Protein AF-A0A1R3KDZ4-F1 (afdb_monomer_lite)

Secondary structure (DSSP, 8-state):
-PPEEEE-SSSSHHHHHHHHHHTT--EEEE-SGGGGTT-SEEEE--S-HHHHHHHHHHTTHHHHHHHHHHTT--EEEETHHHHHHEEEEESPPTT-------EEEEEETTTT-SGGG-EEEEEEPPHHHHTT-S-SEEEEEESS--EEEEE-TTPEEEEEEEE-SS------S---------PPPEEEEEEEEETTEEEESS-GGGSS--HHHHHHHHHHHHHHHTTGGGS-------------------------------------------------------------TTSSSTTTT-EEEEEEETTEEEEEE-SSSTTTTPEEE--TTS--SS-S-TTTSPEEEEE-STT-EEEEE-SS--TTSTTEEETTTEEE-TTS-EEE--PPTT-EEEEEEETTEEEEEEEEEE--TT-SS-EEEEEEEEEEETTEEEEEEEPP-SS--TTS--EEEEETTEEE---SSTT-EEEEE-SS-EEEEEESSSSSEEEEEETTTEEEEEEEEPPPHHHHHHHT----TT----EEEEEEEESS--TT-BSTTGGGGSTT----S-TTSSS-B---HHHHEESSTT----TT----PPP-----

Structure (mmCIF, N/CA/C/O backbone):
data_AF-A0A1R3KDZ4-F1
#
_entry.id   AF-A0A1R3KDZ4-F1
#
loop_
_atom_site.group_PDB
_atom_site.id
_atom_site.type_symbol
_atom_site.label_atom_id
_atom_site.label_alt_id
_atom_site.label_comp_id
_atom_site.label_asym_id
_atom_site.label_entity_id
_atom_site.label_seq_id
_atom_site.pdbx_PDB_ins_code
_atom_site.Cartn_x
_atom_site.Cartn_y
_atom_site.Cartn_z
_atom_site.occupancy
_atom_site.B_iso_or_equiv
_atom_site.auth_seq_id
_atom_site.auth_comp_id
_atom_site.auth_asym_id
_atom_site.auth_atom_id
_atom_site.pdbx_PDB_model_num
ATOM 1 N N . MET A 1 1 ? -31.840 18.301 17.778 1.00 49.97 1 MET A N 1
ATOM 2 C CA . MET A 1 1 ? -30.885 17.214 18.087 1.00 49.97 1 MET A CA 1
ATOM 3 C C . MET A 1 1 ? -29.487 17.794 18.051 1.00 49.97 1 MET A C 1
ATOM 5 O O . MET A 1 1 ? -29.179 18.479 17.082 1.00 49.97 1 MET A O 1
ATOM 9 N N . ALA A 1 2 ? -28.689 17.568 19.094 1.00 65.88 2 ALA A N 1
ATOM 10 C CA . ALA A 1 2 ? -27.307 18.034 19.153 1.00 65.88 2 ALA A CA 1
ATOM 11 C C . ALA A 1 2 ? -26.495 17.446 17.987 1.00 65.88 2 ALA A C 1
ATOM 13 O O . ALA A 1 2 ? -26.528 16.237 17.750 1.00 65.88 2 ALA A O 1
ATOM 14 N N . VAL A 1 3 ? -25.806 18.305 17.236 1.00 89.06 3 VAL A N 1
ATOM 15 C CA . VAL A 1 3 ? -24.915 17.888 16.150 1.00 89.06 3 VAL A CA 1
ATOM 16 C C . VAL A 1 3 ? -23.526 17.680 16.742 1.00 89.06 3 VAL A C 1
ATOM 18 O O . VAL A 1 3 ? -22.943 18.608 17.307 1.00 89.06 3 VAL A O 1
ATOM 21 N N . VAL A 1 4 ? -23.004 16.460 16.613 1.00 96.69 4 VAL A N 1
ATOM 22 C CA . VAL A 1 4 ? -21.667 16.105 17.101 1.00 96.69 4 VAL A CA 1
ATOM 23 C C . VAL A 1 4 ? -20.693 16.171 15.936 1.00 96.69 4 VAL A C 1
ATOM 25 O O . VAL A 1 4 ? -20.835 15.440 14.954 1.00 96.69 4 VAL A O 1
ATOM 28 N N . GLY A 1 5 ? -19.694 17.040 16.029 1.00 97.75 5 GLY A N 1
ATOM 29 C CA . GLY A 1 5 ? -18.607 17.058 15.060 1.00 97.75 5 GLY A CA 1
ATOM 30 C C . GLY A 1 5 ? -17.625 15.922 15.308 1.00 97.75 5 GLY A C 1
ATOM 31 O O . GLY A 1 5 ? -17.334 15.579 16.452 1.00 97.75 5 GLY A O 1
ATOM 32 N N . VAL A 1 6 ? -17.069 15.365 14.240 1.00 98.25 6 VAL A N 1
ATOM 33 C CA . VAL A 1 6 ? -15.950 14.422 14.289 1.00 98.25 6 VAL A CA 1
ATOM 34 C C . VAL A 1 6 ? -14.848 14.949 13.380 1.00 98.25 6 VAL A C 1
ATOM 36 O O . VAL A 1 6 ? -15.073 15.152 12.185 1.00 98.25 6 VAL A O 1
ATOM 39 N N . LEU A 1 7 ? -13.659 15.199 13.931 1.00 97.69 7 LEU A N 1
ATOM 40 C CA . LEU A 1 7 ? -12.527 15.710 13.157 1.00 97.69 7 LEU A CA 1
ATOM 41 C C . LEU A 1 7 ? -12.114 14.689 12.082 1.00 97.69 7 LEU A C 1
ATOM 43 O O . LEU A 1 7 ? -11.671 13.592 12.399 1.00 97.69 7 LEU A O 1
ATOM 47 N N . ALA A 1 8 ? -12.234 15.060 10.808 1.00 95.31 8 ALA A N 1
ATOM 48 C CA . ALA A 1 8 ? -12.119 14.171 9.650 1.00 95.31 8 ALA A CA 1
ATOM 49 C C . ALA A 1 8 ? -10.902 14.503 8.765 1.00 95.31 8 ALA A C 1
ATOM 51 O O . ALA A 1 8 ? -10.977 14.502 7.535 1.00 95.31 8 ALA A O 1
ATOM 52 N N . LEU A 1 9 ? -9.766 14.817 9.396 1.00 87.75 9 LEU A N 1
ATOM 53 C CA . LEU A 1 9 ? -8.496 15.049 8.694 1.00 87.75 9 LEU A CA 1
ATOM 54 C C . LEU A 1 9 ? -7.836 13.733 8.268 1.00 87.75 9 LEU A C 1
ATOM 56 O O . LEU A 1 9 ? -7.371 13.592 7.141 1.00 87.75 9 LEU A O 1
ATOM 60 N N . GLN A 1 10 ? -7.790 12.778 9.193 1.00 87.06 10 GLN A N 1
ATOM 61 C CA . GLN A 1 10 ? -7.252 11.427 9.054 1.00 87.06 10 GLN A CA 1
ATOM 62 C C . GLN A 1 10 ? -7.755 10.618 10.266 1.00 87.06 10 GLN A C 1
ATOM 64 O O . GLN A 1 10 ? -8.084 11.211 11.291 1.00 87.06 10 GLN A O 1
ATOM 69 N N . GLY A 1 11 ? -7.815 9.289 10.166 1.00 86.88 11 GLY A N 1
ATOM 70 C CA . GLY A 1 11 ? -8.164 8.418 11.295 1.00 86.88 11 GLY A CA 1
ATOM 71 C C . GLY A 1 11 ? -9.585 7.853 11.239 1.00 86.88 11 GLY A C 1
ATOM 72 O O . GLY A 1 11 ? -10.246 7.940 10.205 1.00 86.88 11 GLY A O 1
ATOM 73 N N . SER A 1 12 ? -10.039 7.268 12.348 1.00 88.31 12 SER A N 1
ATOM 74 C CA . SER A 1 12 ? -11.280 6.477 12.459 1.00 88.31 12 SER A CA 1
ATOM 75 C C . SER A 1 12 ? -12.554 7.328 12.620 1.00 88.31 12 SER A C 1
ATOM 77 O O . SER A 1 12 ? -13.427 7.041 13.442 1.00 88.31 12 SER A O 1
ATOM 79 N N . PHE A 1 13 ? -12.668 8.447 11.894 1.00 94.00 13 PHE A N 1
ATOM 80 C CA . PHE A 1 13 ? -13.821 9.351 12.030 1.00 94.00 13 PHE A CA 1
ATOM 81 C C . PHE A 1 13 ? -15.135 8.702 11.566 1.00 94.00 13 PHE A C 1
ATOM 83 O O . PHE A 1 13 ? -16.189 8.955 12.151 1.00 94.00 13 PHE A O 1
ATOM 90 N N . ASN A 1 14 ? -15.079 7.836 10.548 1.00 91.81 14 ASN A N 1
ATOM 91 C CA . ASN A 1 14 ? -16.249 7.130 10.022 1.00 91.81 14 ASN A CA 1
ATOM 92 C C . ASN A 1 14 ? -16.853 6.181 11.058 1.00 91.81 14 ASN A C 1
ATOM 94 O O . ASN A 1 14 ? -18.073 6.101 11.187 1.00 91.81 14 ASN A O 1
ATOM 98 N N . GLU A 1 15 ? -16.010 5.489 11.817 1.00 93.12 15 GLU A N 1
ATOM 99 C CA . GLU A 1 15 ? -16.405 4.572 12.879 1.00 93.12 15 GLU A CA 1
ATOM 100 C C . GLU A 1 15 ? -17.078 5.327 14.031 1.00 93.12 15 GLU A C 1
ATOM 102 O O . GLU A 1 15 ? -18.129 4.907 14.515 1.00 93.12 15 GLU A O 1
ATOM 107 N N . HIS A 1 16 ? -16.562 6.503 14.403 1.00 97.31 16 HIS A N 1
ATOM 108 C CA . HIS A 1 16 ? -17.243 7.379 15.360 1.00 97.31 16 HIS A CA 1
ATOM 109 C C . HIS A 1 16 ? -18.606 7.860 14.851 1.00 97.31 16 HIS A C 1
ATOM 111 O O . HIS A 1 16 ? -19.579 7.827 15.605 1.00 97.31 16 HIS A O 1
ATOM 117 N N . ILE A 1 17 ? -18.714 8.265 13.581 1.00 95.00 17 ILE A N 1
ATOM 118 C CA . ILE A 1 17 ? -19.996 8.664 12.977 1.00 95.00 17 ILE A CA 1
ATOM 119 C C . ILE A 1 17 ? -20.978 7.482 12.950 1.00 95.00 17 ILE A C 1
ATOM 121 O O . ILE A 1 17 ? -22.167 7.664 13.219 1.00 95.00 17 ILE A O 1
ATOM 125 N N . ALA A 1 18 ? -20.504 6.269 12.662 1.00 90.69 18 ALA A N 1
ATOM 126 C CA . ALA A 1 18 ? -21.323 5.061 12.699 1.00 90.69 18 ALA A CA 1
ATOM 127 C C . ALA A 1 18 ? -21.814 4.749 14.123 1.00 90.69 18 ALA A C 1
ATOM 129 O O . ALA A 1 18 ? -22.997 4.467 14.309 1.00 90.69 18 ALA A O 1
ATOM 130 N N . ALA A 1 19 ? -20.948 4.869 15.131 1.00 93.50 19 ALA A N 1
ATOM 131 C CA . ALA A 1 19 ? -21.321 4.684 16.530 1.00 93.50 19 ALA A CA 1
ATOM 132 C C . ALA A 1 19 ? -22.355 5.724 17.001 1.00 93.50 19 ALA A C 1
ATOM 134 O O . ALA A 1 19 ? -23.344 5.353 17.630 1.00 93.50 19 ALA A O 1
ATOM 135 N N . LEU A 1 20 ? -22.193 6.997 16.624 1.00 95.12 20 LEU A N 1
ATOM 136 C CA . LEU A 1 20 ? -23.187 8.049 16.883 1.00 95.12 20 LEU A CA 1
ATOM 137 C C . LEU A 1 20 ? -24.531 7.743 16.207 1.00 95.12 20 LEU A C 1
ATOM 139 O O . LEU A 1 20 ? -25.583 7.901 16.824 1.00 95.12 20 LEU A O 1
ATOM 143 N N . ARG A 1 21 ? -24.504 7.234 14.969 1.00 92.75 21 ARG A N 1
ATOM 144 C CA . ARG A 1 21 ? -25.713 6.832 14.238 1.00 92.75 21 ARG A CA 1
ATOM 145 C C . ARG A 1 21 ? -26.467 5.703 14.940 1.00 92.75 21 ARG A C 1
ATOM 147 O O . ARG A 1 21 ? -27.693 5.746 14.959 1.00 92.75 21 ARG A O 1
ATOM 154 N N . ARG A 1 22 ? -25.768 4.726 15.536 1.00 90.38 22 ARG A N 1
ATOM 155 C CA . ARG A 1 22 ? -26.396 3.656 16.342 1.00 90.38 22 ARG A CA 1
ATOM 156 C C . ARG A 1 22 ? -27.148 4.208 17.558 1.00 90.38 22 ARG A C 1
ATOM 158 O O . ARG A 1 22 ? -28.151 3.631 17.953 1.00 90.38 22 ARG A O 1
ATOM 165 N N . LEU A 1 23 ? -26.704 5.345 18.092 1.00 91.62 23 LEU A N 1
ATOM 166 C CA . LEU A 1 23 ? -27.360 6.076 19.182 1.00 91.62 23 LEU A CA 1
ATOM 167 C C . LEU A 1 23 ? -28.410 7.092 18.694 1.00 91.62 23 LEU A C 1
ATOM 169 O O . LEU A 1 23 ? -28.923 7.876 19.486 1.00 91.62 23 LEU A O 1
ATOM 173 N N . GLY A 1 24 ? -28.720 7.123 17.393 1.00 92.44 24 GLY A N 1
ATOM 174 C CA . GLY A 1 24 ? -29.683 8.066 16.816 1.00 92.44 24 GLY A CA 1
ATOM 175 C C . GLY A 1 24 ? -29.179 9.511 16.716 1.00 92.44 24 GLY A C 1
ATOM 176 O O . GLY A 1 24 ? -29.966 10.412 16.430 1.00 92.44 24 GLY A O 1
ATOM 177 N N . VAL A 1 25 ? -27.879 9.755 16.914 1.00 93.31 25 VAL A N 1
ATOM 178 C CA . VAL A 1 25 ? -27.277 11.095 16.876 1.00 93.31 25 VAL A CA 1
ATOM 179 C C . VAL A 1 25 ? -26.610 11.363 15.529 1.00 93.31 25 VAL A C 1
ATOM 181 O O . VAL A 1 25 ? -25.906 10.523 14.965 1.00 93.31 25 VAL A O 1
ATOM 184 N N . LYS A 1 26 ? -26.803 12.577 15.001 1.00 92.25 26 LYS A N 1
ATOM 185 C CA . LYS A 1 26 ? -26.172 13.018 13.753 1.00 92.25 26 LYS A CA 1
ATOM 186 C C . LYS A 1 26 ? -24.721 13.444 14.007 1.00 92.25 26 LYS A C 1
ATOM 188 O O . LYS A 1 26 ? -24.472 14.524 14.540 1.00 92.25 26 LYS A O 1
ATOM 193 N N . GLY A 1 27 ? -23.782 12.609 13.566 1.00 95.50 27 GLY A N 1
ATOM 194 C CA . GLY A 1 27 ? -22.368 12.967 13.435 1.00 95.50 27 GLY A CA 1
ATOM 195 C C . GLY A 1 27 ? -22.087 13.721 12.130 1.00 95.50 27 GLY A C 1
ATOM 196 O O . GLY A 1 27 ? -22.621 13.344 11.084 1.00 95.50 27 GLY A O 1
ATOM 197 N N . VAL A 1 28 ? -21.255 14.765 12.172 1.00 96.31 28 VAL A N 1
ATOM 198 C CA . VAL A 1 28 ? -20.809 15.522 10.985 1.00 96.31 28 VAL A CA 1
ATOM 199 C C . VAL A 1 28 ? -19.288 15.594 10.909 1.00 96.31 28 VAL A C 1
ATOM 201 O O . VAL A 1 28 ? -18.606 15.712 11.923 1.00 96.31 28 VAL A O 1
ATOM 204 N N . GLU A 1 29 ? -18.745 15.527 9.698 1.00 97.56 29 GLU A N 1
ATOM 205 C CA . GLU A 1 29 ? -17.304 15.629 9.472 1.00 97.56 29 GLU A CA 1
ATOM 206 C C . GLU A 1 29 ? -16.811 17.074 9.597 1.00 97.56 29 GLU A C 1
ATOM 208 O O . GLU A 1 29 ? -17.314 17.976 8.922 1.00 97.56 29 GLU A O 1
ATOM 213 N N . ILE A 1 30 ? -15.760 17.269 10.390 1.00 96.94 30 ILE A N 1
ATOM 214 C CA . ILE A 1 30 ? -15.077 18.552 10.556 1.00 96.94 30 ILE A CA 1
ATOM 215 C C . ILE A 1 30 ? -13.714 18.481 9.875 1.00 96.94 30 ILE A C 1
ATOM 217 O O . ILE A 1 30 ? -12.828 17.740 10.297 1.00 96.94 30 ILE A O 1
ATOM 221 N N . ARG A 1 31 ? -13.537 19.253 8.808 1.00 93.12 31 ARG A N 1
ATOM 222 C CA . ARG A 1 31 ? -12.298 19.345 8.018 1.00 93.12 31 ARG A CA 1
ATOM 223 C C . ARG A 1 31 ? -11.745 20.765 7.954 1.00 93.12 31 ARG A C 1
ATOM 225 O O . ARG A 1 31 ? -10.589 20.937 7.579 1.00 93.12 31 ARG A O 1
ATOM 232 N N . LYS A 1 32 ? -12.561 21.766 8.287 1.00 91.75 32 LYS A N 1
ATOM 233 C CA . LYS A 1 32 ? -12.222 23.188 8.226 1.00 91.75 32 LYS A CA 1
ATOM 234 C C . LYS A 1 32 ? -12.649 23.924 9.501 1.00 91.75 32 LYS A C 1
ATOM 236 O O . LYS A 1 32 ? -13.611 23.484 10.136 1.00 91.75 32 LYS A O 1
ATOM 241 N N . PRO A 1 33 ? -11.970 25.028 9.863 1.00 93.31 33 PRO A N 1
ATOM 242 C CA . PRO A 1 33 ? -12.276 25.803 11.066 1.00 93.31 33 PRO A CA 1
ATOM 243 C C . PRO A 1 33 ? -13.732 26.262 11.158 1.00 93.31 33 PRO A C 1
ATOM 245 O O . PRO A 1 33 ? -14.334 26.170 12.223 1.00 93.31 33 PRO A O 1
ATOM 248 N N . GLU A 1 34 ? -14.324 26.698 10.047 1.00 92.88 34 GLU A N 1
ATOM 249 C CA . GLU A 1 34 ? -15.661 27.307 10.041 1.00 92.88 34 GLU A CA 1
ATOM 250 C C . GLU A 1 34 ? -16.746 26.300 10.452 1.00 92.88 34 GLU A C 1
ATOM 252 O O . GLU A 1 34 ? -17.730 26.660 11.086 1.00 92.88 34 GLU A O 1
ATOM 257 N N . GLN A 1 35 ? -16.525 25.010 10.184 1.00 94.50 35 GLN A N 1
ATOM 258 C CA . GLN A 1 35 ? -17.469 23.938 10.515 1.00 94.50 35 GLN A CA 1
ATOM 259 C C . GLN A 1 35 ? -17.590 23.688 12.028 1.00 94.50 35 GLN A C 1
ATOM 261 O O . GLN A 1 35 ? -18.543 23.048 12.470 1.00 94.50 35 GLN A O 1
ATOM 266 N N . LEU A 1 36 ? -16.642 24.178 12.837 1.00 93.81 36 LEU A N 1
ATOM 267 C CA . LEU A 1 36 ? -16.712 24.090 14.300 1.00 93.81 36 LEU A CA 1
ATOM 268 C C . LEU A 1 36 ? -17.807 24.996 14.892 1.00 93.81 36 LEU A C 1
ATOM 270 O O . LEU A 1 36 ? -18.213 24.801 16.040 1.00 93.81 36 LEU A O 1
ATOM 274 N N . GLN A 1 37 ? -18.296 25.975 14.127 1.00 89.81 37 GLN A N 1
ATOM 275 C CA . GLN A 1 37 ? -19.361 26.882 14.561 1.00 89.81 37 GLN A CA 1
ATOM 276 C C . GLN A 1 37 ? -20.726 26.180 14.597 1.00 89.81 37 GLN A C 1
ATOM 278 O O . GLN A 1 37 ? -21.538 26.467 15.474 1.00 89.81 37 GLN A O 1
ATOM 283 N N . ASP A 1 38 ? -20.928 25.190 13.724 1.00 89.56 38 ASP A N 1
ATOM 284 C CA . ASP A 1 38 ? -22.205 24.487 13.534 1.00 89.56 38 ASP A CA 1
ATOM 285 C C . ASP A 1 38 ? -22.410 23.295 14.484 1.00 89.56 38 ASP A C 1
ATOM 287 O O . ASP A 1 38 ? -23.403 22.568 14.387 1.00 89.56 38 ASP A O 1
ATOM 291 N N . ILE A 1 39 ? -21.458 23.055 15.390 1.00 94.19 39 ILE A N 1
ATOM 292 C CA . ILE A 1 39 ? -21.478 21.915 16.307 1.00 94.19 39 ILE A CA 1
ATOM 293 C C . ILE A 1 39 ? -21.415 22.356 17.766 1.00 94.19 39 ILE A C 1
ATOM 295 O O . ILE A 1 39 ? -20.817 23.372 18.146 1.00 94.19 39 ILE A O 1
ATOM 299 N N . SER A 1 40 ? -22.007 21.525 18.613 1.00 90.44 40 SER A N 1
ATOM 300 C CA . SER A 1 40 ? -22.040 21.740 20.055 1.00 90.44 40 SER A CA 1
ATOM 301 C C . SER A 1 40 ? -20.990 20.941 20.816 1.00 90.44 40 SER A C 1
ATOM 303 O O . SER A 1 40 ? -20.605 21.325 21.914 1.00 90.44 40 SER A O 1
ATOM 305 N N . SER A 1 41 ? -20.530 19.834 20.244 1.00 96.88 41 SER A N 1
ATOM 306 C CA . SER A 1 41 ? -19.520 18.962 20.834 1.00 96.88 41 SER A CA 1
ATOM 307 C C . SER A 1 41 ? -18.667 18.330 19.742 1.00 96.88 41 SER A C 1
ATOM 309 O O . SER A 1 41 ? -19.104 18.213 18.593 1.00 96.88 41 SER A O 1
ATOM 311 N N . LEU A 1 42 ? -17.439 17.954 20.091 1.00 98.25 42 LEU A N 1
ATOM 312 C CA . LEU A 1 42 ? -16.436 17.487 19.137 1.00 98.25 42 LEU A CA 1
ATOM 313 C C . LEU A 1 42 ? -15.796 16.173 19.591 1.00 98.25 42 LEU A C 1
ATOM 315 O O . LEU A 1 42 ? -15.376 16.035 20.736 1.00 98.25 42 LEU A O 1
ATOM 319 N N . ILE A 1 43 ? -15.643 15.235 18.664 1.00 98.62 43 ILE A N 1
ATOM 320 C CA . ILE A 1 43 ? -14.787 14.060 18.816 1.00 98.62 43 ILE A CA 1
ATOM 321 C C . ILE A 1 43 ? -13.531 14.257 17.963 1.00 98.62 43 ILE A C 1
ATOM 323 O O . ILE A 1 43 ? -13.614 14.522 16.761 1.00 98.62 43 ILE A O 1
ATOM 327 N N . ILE A 1 44 ? -12.362 14.093 18.576 1.00 98.31 44 ILE A N 1
ATOM 328 C CA . ILE A 1 44 ? -11.072 13.997 17.895 1.00 98.31 44 ILE A CA 1
ATOM 329 C C . ILE A 1 44 ? -10.704 12.505 17.857 1.00 98.31 44 ILE A C 1
ATOM 331 O O . ILE A 1 44 ? -10.381 11.935 18.905 1.00 98.31 44 ILE A O 1
ATOM 335 N N . PRO A 1 45 ? -10.790 11.850 16.685 1.00 97.56 45 PRO A N 1
ATOM 336 C CA . PRO A 1 45 ? -10.704 10.400 16.594 1.00 97.56 45 PRO A CA 1
ATOM 337 C C . PRO A 1 45 ? -9.267 9.893 16.762 1.00 97.56 45 PRO A C 1
ATOM 339 O O . PRO A 1 45 ? -8.291 10.651 16.758 1.00 97.56 45 PRO A O 1
ATOM 342 N N . GLY A 1 46 ? -9.137 8.573 16.871 1.00 91.44 46 GLY A N 1
ATOM 343 C CA . GLY A 1 46 ? -7.854 7.890 16.768 1.00 91.44 46 GLY A CA 1
ATOM 344 C C . GLY A 1 46 ? -7.299 7.913 15.340 1.00 91.44 46 GLY A C 1
ATOM 345 O O . GLY A 1 46 ? -8.047 8.024 14.372 1.00 91.44 46 GLY A O 1
ATOM 346 N N . GLY A 1 47 ? -5.978 7.796 15.194 1.00 88.50 47 GLY A N 1
ATOM 347 C CA . GLY A 1 47 ? -5.295 7.930 13.906 1.00 88.50 47 GLY A CA 1
ATOM 348 C C . GLY A 1 47 ? -3.776 8.004 14.052 1.00 88.50 47 GLY A C 1
ATOM 349 O O . GLY A 1 47 ? -3.206 7.560 15.048 1.00 88.50 47 GLY A O 1
ATOM 350 N N . GLU A 1 48 ? -3.101 8.566 13.055 1.00 88.56 48 GLU A N 1
ATOM 351 C CA . GLU A 1 48 ? -1.677 8.883 13.122 1.00 88.56 48 GLU A CA 1
ATOM 352 C C . GLU A 1 48 ? -1.515 10.352 13.538 1.00 88.56 48 GLU A C 1
ATOM 354 O O . GLU A 1 48 ? -1.715 11.274 12.744 1.00 88.56 48 GLU A O 1
ATOM 359 N N . SER A 1 49 ? -1.166 10.569 14.811 1.00 88.25 49 SER A N 1
ATOM 360 C CA . SER A 1 49 ? -1.200 11.899 15.427 1.00 88.25 49 SER A CA 1
ATOM 361 C C . SER A 1 49 ? -0.294 12.916 14.724 1.00 88.25 49 SER A C 1
ATOM 363 O O . SER A 1 49 ? -0.665 14.085 14.644 1.00 88.25 49 SER A O 1
ATOM 365 N N . THR A 1 50 ? 0.856 12.509 14.160 1.00 85.38 50 THR A N 1
ATOM 366 C CA . THR A 1 50 ? 1.738 13.472 13.469 1.00 85.38 50 THR A CA 1
ATOM 367 C C . THR A 1 50 ? 1.179 13.930 12.125 1.00 85.38 50 THR A C 1
ATOM 369 O O . THR A 1 50 ? 1.330 15.092 11.759 1.00 85.38 50 THR A O 1
ATOM 372 N N . THR A 1 51 ? 0.491 13.051 11.405 1.00 85.50 51 THR A N 1
ATOM 373 C CA . THR A 1 51 ? -0.186 13.330 10.137 1.00 85.50 51 THR A CA 1
ATOM 374 C C . THR A 1 51 ? -1.397 14.208 10.387 1.00 85.50 51 THR A C 1
ATOM 376 O O . THR A 1 51 ? -1.545 15.234 9.726 1.00 85.50 51 THR A O 1
ATOM 379 N N . MET A 1 52 ? -2.211 13.869 11.392 1.00 91.50 52 MET A N 1
ATOM 380 C CA . MET A 1 52 ? -3.323 14.716 11.826 1.00 91.50 52 MET A CA 1
ATOM 381 C C . MET A 1 52 ? -2.833 16.118 12.196 1.00 91.50 52 MET A C 1
ATOM 383 O O . MET A 1 52 ? -3.455 17.093 11.792 1.00 91.50 52 MET A O 1
ATOM 387 N N . ALA A 1 53 ? -1.705 16.237 12.908 1.00 89.94 53 ALA A N 1
ATOM 388 C CA . ALA A 1 53 ? -1.172 17.535 13.321 1.00 89.94 53 ALA A CA 1
ATOM 389 C C . ALA A 1 53 ? -0.682 18.351 12.119 1.00 89.94 53 ALA A C 1
ATOM 391 O O . ALA A 1 53 ? -1.031 19.520 11.991 1.00 89.94 53 ALA A O 1
ATOM 392 N N . LYS A 1 54 ? 0.041 17.727 11.180 1.00 88.06 54 LYS A N 1
ATOM 393 C CA . LYS A 1 54 ? 0.468 18.386 9.934 1.00 88.06 54 LYS A CA 1
ATOM 394 C C . LYS A 1 54 ? -0.716 18.867 9.097 1.00 88.06 54 LYS A C 1
ATOM 396 O O . LYS A 1 54 ? -0.681 19.981 8.586 1.00 88.06 54 LYS A O 1
ATOM 401 N N . LEU A 1 55 ? -1.766 18.054 8.972 1.00 87.88 55 LEU A N 1
ATOM 402 C CA . LEU A 1 55 ? -2.986 18.435 8.256 1.00 87.88 55 LEU A CA 1
ATOM 403 C C . LEU A 1 55 ? -3.742 19.551 8.986 1.00 87.88 55 LEU A C 1
ATOM 405 O O . LEU A 1 55 ? -4.194 20.498 8.348 1.00 87.88 55 LEU A O 1
ATOM 409 N N . ALA A 1 56 ? -3.838 19.481 10.315 1.00 90.62 56 ALA A N 1
ATOM 410 C CA . ALA A 1 56 ? -4.472 20.519 11.122 1.00 90.62 56 ALA A CA 1
ATOM 411 C C . ALA A 1 56 ? -3.724 21.852 10.999 1.00 90.62 56 ALA A C 1
ATOM 413 O O . ALA A 1 56 ? -4.352 22.897 10.863 1.00 90.62 56 ALA A O 1
ATOM 414 N N . GLN A 1 57 ? -2.392 21.819 10.979 1.00 89.19 57 GLN A N 1
ATOM 415 C CA . GLN A 1 57 ? -1.565 22.999 10.758 1.00 89.19 57 GLN A CA 1
ATOM 416 C C . GLN A 1 57 ? -1.737 23.549 9.337 1.00 89.19 57 GLN A C 1
ATOM 418 O O . GLN A 1 57 ? -1.959 24.745 9.171 1.00 89.19 57 GLN A O 1
ATOM 423 N N . PHE A 1 58 ? -1.715 22.679 8.322 1.00 84.12 58 PHE A N 1
ATOM 424 C CA . PHE A 1 58 ? -1.918 23.063 6.922 1.00 84.12 58 PHE A CA 1
ATOM 425 C C . PHE A 1 58 ? -3.274 23.749 6.686 1.00 84.12 58 PHE A C 1
ATOM 427 O O . PHE A 1 58 ? -3.362 24.691 5.904 1.00 84.12 58 PHE A O 1
ATOM 434 N N . HIS A 1 59 ? -4.319 23.313 7.392 1.00 84.31 59 HIS A N 1
ATOM 435 C CA . HIS A 1 59 ? -5.661 23.899 7.327 1.00 84.31 59 HIS A CA 1
ATOM 436 C C . HIS A 1 59 ? -5.934 24.973 8.393 1.00 84.31 59 HIS A C 1
ATOM 438 O O . HIS A 1 59 ? -7.079 25.393 8.539 1.00 84.31 59 HIS A O 1
ATOM 444 N N . ASN A 1 60 ? -4.914 25.414 9.140 1.00 88.88 60 ASN A N 1
ATOM 445 C CA . ASN A 1 60 ? -5.032 26.403 10.216 1.00 88.88 60 ASN A CA 1
ATOM 446 C C . ASN A 1 60 ? -6.132 26.079 11.257 1.00 88.88 60 ASN A C 1
ATOM 448 O O . ASN A 1 60 ? -6.851 26.952 11.735 1.00 88.88 60 ASN A O 1
ATOM 452 N N . LEU A 1 61 ? -6.277 24.801 11.610 1.00 93.38 61 LEU A N 1
ATOM 453 C CA . LEU A 1 61 ? -7.299 24.309 12.539 1.00 93.38 61 LEU A CA 1
ATOM 454 C C . LEU A 1 61 ? -6.916 24.457 14.012 1.00 93.38 61 LEU A C 1
ATOM 456 O O . LEU A 1 61 ? -7.804 24.534 14.854 1.00 93.38 61 LEU A O 1
ATOM 460 N N . PHE A 1 62 ? -5.623 24.495 14.351 1.00 96.50 62 PHE A N 1
ATOM 461 C CA . PHE A 1 62 ? -5.185 24.554 15.752 1.00 96.50 62 PHE A CA 1
ATOM 462 C C . PHE A 1 62 ? -5.750 25.747 16.537 1.00 96.50 62 PHE A C 1
ATOM 464 O O . PHE A 1 62 ? -6.229 25.513 17.647 1.00 96.50 62 PHE A O 1
ATOM 471 N N . PRO A 1 63 ? -5.747 26.990 16.012 1.00 95.75 63 PRO A N 1
ATOM 472 C CA . PRO A 1 63 ? -6.364 28.117 16.709 1.00 95.75 63 PRO A CA 1
ATOM 473 C C . PRO A 1 63 ? -7.849 27.878 17.009 1.00 95.75 63 PRO A C 1
ATOM 475 O O . PRO A 1 63 ? -8.264 28.016 18.154 1.00 95.75 63 PRO A O 1
ATOM 478 N N . ALA A 1 64 ? -8.616 27.416 16.018 1.00 96.25 64 ALA A N 1
ATOM 479 C CA . ALA A 1 64 ? -10.049 27.173 16.171 1.00 96.25 64 ALA A CA 1
ATOM 480 C C . ALA A 1 64 ? -10.359 26.002 17.121 1.00 96.25 64 ALA A C 1
ATOM 482 O O . ALA A 1 64 ? -11.311 26.061 17.892 1.00 96.25 64 ALA A O 1
ATOM 483 N N . LEU A 1 65 ? -9.539 24.945 17.120 1.00 97.38 65 LEU A N 1
ATOM 484 C CA . LEU A 1 65 ? -9.670 23.836 18.072 1.00 97.38 65 LEU A CA 1
ATOM 485 C C . LEU A 1 65 ? -9.374 24.281 19.511 1.00 97.38 65 LEU A C 1
ATOM 487 O O . LEU A 1 65 ? -10.081 23.878 20.433 1.00 97.38 65 LEU A O 1
ATOM 491 N N . ARG A 1 66 ? -8.348 25.119 19.706 1.00 97.50 66 ARG A N 1
ATOM 492 C CA . ARG A 1 66 ? -8.009 25.693 21.019 1.00 97.50 66 ARG A CA 1
ATOM 493 C C . ARG A 1 66 ? -9.126 26.589 21.531 1.00 97.50 66 ARG A C 1
ATOM 495 O O . ARG A 1 66 ? -9.523 26.448 22.681 1.00 97.50 66 ARG A O 1
ATOM 502 N N . GLU A 1 67 ? -9.662 27.449 20.672 1.00 95.12 67 GLU A N 1
ATOM 503 C CA . GLU A 1 67 ? -10.814 28.291 20.991 1.00 95.12 67 GLU A CA 1
ATOM 504 C C . GLU A 1 67 ? -12.033 27.440 21.370 1.00 95.12 67 GLU A C 1
ATOM 506 O O . GLU A 1 67 ? -12.627 27.654 22.422 1.00 95.12 67 GLU A O 1
ATOM 511 N N . PHE A 1 68 ? -12.347 26.399 20.592 1.00 95.75 68 PHE A N 1
ATOM 512 C CA . PHE A 1 68 ? -13.461 25.491 20.881 1.00 95.75 68 PHE A CA 1
ATOM 513 C C . PHE A 1 68 ? -13.339 24.834 22.266 1.00 95.75 68 PHE A C 1
ATOM 515 O O . PHE A 1 68 ? -14.322 24.757 23.005 1.00 95.75 68 PHE A O 1
ATOM 522 N N . VAL A 1 69 ? -12.133 24.393 22.640 1.00 96.31 69 VAL A N 1
ATOM 523 C CA . VAL A 1 69 ? -11.846 23.846 23.976 1.00 96.31 69 VAL A CA 1
ATOM 524 C C . VAL A 1 69 ? -11.970 24.925 25.060 1.00 96.31 69 VAL A C 1
ATOM 526 O O . VAL A 1 69 ? -12.594 24.681 26.092 1.00 96.31 69 VAL A O 1
ATOM 529 N N . GLN A 1 70 ? -11.431 26.126 24.826 1.00 94.00 70 GLN A N 1
ATOM 530 C CA . GLN A 1 70 ? -11.483 27.257 25.764 1.00 94.00 70 GLN A CA 1
ATOM 531 C C . GLN A 1 70 ? -12.906 27.768 26.015 1.00 94.00 70 GLN A C 1
ATOM 533 O O . GLN A 1 70 ? -13.209 28.198 27.126 1.00 94.00 70 GLN A O 1
ATOM 538 N N . MET A 1 71 ? -13.799 27.665 25.028 1.00 92.06 71 MET A N 1
ATOM 539 C CA . MET A 1 71 ? -15.226 27.971 25.180 1.00 92.06 71 MET A CA 1
ATOM 540 C C . MET A 1 71 ? -15.952 27.016 26.144 1.00 92.06 71 MET A C 1
ATOM 542 O O . MET A 1 71 ? -17.135 27.210 26.415 1.00 92.06 71 MET A O 1
ATOM 546 N N . GLY A 1 72 ? -15.292 25.965 26.642 1.00 92.62 72 GLY A N 1
ATOM 547 C CA . GLY A 1 72 ? -15.909 24.978 27.526 1.00 92.62 72 GLY A CA 1
ATOM 548 C C . GLY A 1 72 ? -16.862 24.028 26.798 1.00 92.62 72 GLY A C 1
ATOM 549 O O . GLY A 1 72 ? -17.651 23.335 27.444 1.00 92.62 72 GLY A O 1
ATOM 550 N N . LYS A 1 73 ? -16.801 23.965 25.459 1.00 94.00 73 LYS A N 1
ATOM 551 C CA . LYS A 1 73 ? -17.601 23.010 24.686 1.00 94.00 73 LYS A CA 1
ATOM 552 C C . LYS A 1 73 ? -17.091 21.580 24.912 1.00 94.00 73 LYS A C 1
ATOM 554 O O . LYS A 1 73 ? -15.881 21.373 25.008 1.00 94.00 73 LYS A O 1
ATOM 559 N N . PRO A 1 74 ? -17.969 20.569 24.998 1.00 97.69 74 PRO A N 1
ATOM 560 C CA . PRO A 1 74 ? -17.553 19.185 25.206 1.00 97.69 74 PRO A CA 1
ATOM 561 C C . PRO A 1 74 ? -16.637 18.656 24.099 1.00 97.69 74 PRO A C 1
ATOM 563 O O . PRO A 1 74 ? -17.004 18.702 22.920 1.00 97.69 74 PRO A O 1
ATOM 566 N N . VAL A 1 75 ? -15.477 18.106 24.474 1.00 98.44 75 VAL A N 1
ATOM 567 C CA . VAL A 1 75 ? -14.537 17.483 23.526 1.00 98.44 75 VAL A CA 1
ATOM 568 C C . VAL A 1 75 ? -14.082 16.117 24.019 1.00 98.44 75 VAL A C 1
ATOM 570 O O . VAL A 1 75 ? -13.706 15.960 25.179 1.00 98.44 75 VAL A O 1
ATOM 573 N N . TRP A 1 76 ? -14.083 15.132 23.126 1.00 98.50 76 TRP A N 1
ATOM 574 C CA . TRP A 1 76 ? -13.568 13.795 23.398 1.00 98.50 76 TRP A CA 1
ATOM 575 C C . TRP A 1 76 ? -12.417 13.433 22.471 1.00 98.50 76 TRP A C 1
ATOM 577 O O . TRP A 1 76 ? -12.584 13.365 21.257 1.00 98.50 76 TRP A O 1
ATOM 587 N N . GLY A 1 77 ? -11.246 13.177 23.049 1.00 98.25 77 GLY A N 1
ATOM 588 C CA . GLY A 1 77 ? -10.082 12.665 22.339 1.00 98.25 77 GLY A CA 1
ATOM 589 C C . GLY A 1 77 ? -9.897 11.163 22.540 1.00 98.25 77 GLY A C 1
ATOM 590 O O . GLY A 1 77 ? -9.653 10.717 23.662 1.00 98.25 77 GLY A O 1
ATOM 591 N N . THR A 1 78 ? -9.927 10.386 21.458 1.00 97.62 78 THR A N 1
ATOM 592 C CA . THR A 1 78 ? -9.608 8.946 21.477 1.00 97.62 78 THR A CA 1
ATOM 593 C C . THR A 1 78 ? -8.236 8.686 20.862 1.00 97.62 78 THR A C 1
ATOM 595 O O . THR A 1 78 ? -7.967 9.161 19.759 1.00 97.62 78 THR A O 1
ATOM 598 N N . CYS A 1 79 ? -7.372 7.913 21.517 1.00 95.25 79 CYS A N 1
ATOM 599 C CA . CYS A 1 79 ? -6.033 7.544 21.044 1.00 95.25 79 CYS A CA 1
ATOM 600 C C . CYS A 1 79 ? -5.212 8.767 20.567 1.00 95.25 79 CYS A C 1
ATOM 602 O O . CYS A 1 79 ? -4.708 9.531 21.390 1.00 95.25 79 CYS A O 1
ATOM 604 N N . ALA A 1 80 ? -5.103 9.017 19.257 1.00 94.50 80 ALA A N 1
ATOM 605 C CA . ALA A 1 80 ? -4.460 10.222 18.725 1.00 94.50 80 ALA A CA 1
ATOM 606 C C . ALA A 1 80 ? -5.118 11.521 19.222 1.00 94.50 80 ALA A C 1
ATOM 608 O O . ALA A 1 80 ? -4.413 12.484 19.524 1.00 94.50 80 ALA A O 1
ATOM 609 N N . GLY A 1 81 ? -6.443 11.537 19.376 1.00 97.12 81 GLY A N 1
ATOM 610 C CA . GLY A 1 81 ? -7.169 12.666 19.946 1.00 97.12 81 GLY A CA 1
ATOM 611 C C . GLY A 1 81 ? -6.851 12.926 21.417 1.00 97.12 81 GLY A C 1
ATOM 612 O O . GLY A 1 81 ? -6.789 14.083 21.823 1.00 97.12 81 GLY A O 1
ATOM 613 N N . LEU A 1 82 ? -6.573 11.881 22.209 1.00 97.69 82 LEU A N 1
ATOM 614 C CA . LEU A 1 82 ? -6.090 12.047 23.586 1.00 97.69 82 LEU A CA 1
ATOM 615 C C . LEU A 1 82 ? -4.735 12.769 23.596 1.00 97.69 82 LEU A C 1
ATOM 617 O O . LEU A 1 82 ? -4.527 13.672 24.399 1.00 97.69 82 LEU A O 1
ATOM 621 N N . ILE A 1 83 ? -3.835 12.422 22.666 1.00 96.00 83 ILE A N 1
ATOM 622 C CA . ILE A 1 83 ? -2.553 13.127 22.513 1.00 96.00 83 ILE A CA 1
ATOM 623 C C . ILE A 1 83 ? -2.800 14.604 22.180 1.00 96.00 83 ILE A C 1
ATOM 625 O O . ILE A 1 83 ? -2.153 15.458 22.768 1.00 96.00 83 ILE A O 1
ATOM 629 N N . PHE A 1 84 ? -3.736 14.914 21.275 1.00 96.69 84 PHE A N 1
ATOM 630 C CA . PHE A 1 84 ? -4.071 16.297 20.908 1.00 96.69 84 PHE A CA 1
ATOM 631 C C . PHE A 1 84 ? -4.555 17.129 22.101 1.00 96.69 84 PHE A C 1
ATOM 633 O O . PHE A 1 84 ? -4.163 18.288 22.211 1.00 96.69 84 PHE A O 1
ATOM 640 N N . LEU A 1 85 ? -5.401 16.570 22.969 1.00 97.69 85 LEU A N 1
ATOM 641 C CA . LEU A 1 85 ? -5.979 17.300 24.104 1.00 97.69 85 LEU A CA 1
ATOM 642 C C . LEU A 1 85 ? -5.025 17.460 25.293 1.00 97.69 85 LEU A C 1
ATOM 644 O O . LEU A 1 85 ? -5.259 18.327 26.132 1.00 97.69 85 LEU A O 1
ATOM 648 N N . ALA A 1 86 ? -3.970 16.651 25.383 1.00 97.25 86 ALA A N 1
ATOM 649 C CA . ALA A 1 86 ? -3.025 16.708 26.491 1.00 97.25 86 ALA A CA 1
ATOM 650 C C . ALA A 1 86 ? -2.252 18.035 26.533 1.00 97.25 86 ALA A C 1
ATOM 652 O O . ALA A 1 86 ? -1.825 18.553 25.500 1.00 97.25 86 ALA A O 1
ATOM 653 N N . ASN A 1 87 ? -2.000 18.551 27.738 1.00 95.69 87 ASN A N 1
ATOM 654 C CA . ASN A 1 87 ? -1.119 19.704 27.942 1.00 95.69 87 ASN A CA 1
ATOM 655 C C . ASN A 1 87 ? 0.348 19.377 27.624 1.00 95.69 87 ASN A C 1
ATOM 657 O O . ASN A 1 87 ? 1.103 20.257 27.207 1.00 95.69 87 ASN A O 1
ATOM 661 N N . LYS A 1 88 ? 0.769 18.121 27.827 1.00 94.00 88 LYS A N 1
ATOM 662 C CA . LYS A 1 88 ? 2.139 17.662 27.564 1.00 94.00 88 LYS A CA 1
ATOM 663 C C . LYS A 1 88 ? 2.139 16.293 26.893 1.00 94.00 88 LYS A C 1
ATOM 665 O O . LYS A 1 88 ? 1.375 15.406 27.268 1.00 94.00 88 LYS A O 1
ATOM 670 N N . ALA A 1 89 ? 3.050 16.095 25.941 1.00 91.25 89 ALA A N 1
ATOM 671 C CA . ALA A 1 89 ? 3.257 14.804 25.295 1.00 91.25 89 ALA A CA 1
ATOM 672 C C . ALA A 1 89 ? 4.746 14.434 25.233 1.00 91.25 89 ALA A C 1
ATOM 674 O O . ALA A 1 89 ? 5.573 15.236 24.806 1.00 91.25 89 ALA A O 1
ATOM 675 N N . VAL A 1 90 ? 5.078 13.200 25.614 1.00 88.00 90 VAL A N 1
ATOM 676 C CA . VAL A 1 90 ? 6.438 12.633 25.571 1.00 88.00 90 VAL A CA 1
ATOM 677 C C . VAL A 1 90 ? 6.517 11.470 24.571 1.00 88.00 90 VAL A C 1
ATOM 679 O O . VAL A 1 90 ? 5.493 10.939 24.133 1.00 88.00 90 VAL A O 1
ATOM 682 N N . GLY A 1 91 ? 7.728 11.092 24.146 1.00 79.88 91 GLY A N 1
ATOM 683 C CA . GLY A 1 91 ? 7.920 10.120 23.054 1.00 79.88 91 GLY A CA 1
ATOM 684 C C . GLY A 1 91 ? 7.641 10.709 21.660 1.00 79.88 91 GLY A C 1
ATOM 685 O O . GLY A 1 91 ? 7.177 10.022 20.745 1.00 79.88 91 GLY A O 1
ATOM 686 N N . GLN A 1 92 ? 7.853 12.017 21.496 1.00 73.44 92 GLN A N 1
ATOM 687 C CA . GLN A 1 92 ? 7.742 12.709 20.211 1.00 73.44 92 GLN A CA 1
ATOM 688 C C . GLN A 1 92 ? 9.009 12.506 19.360 1.00 73.44 92 GLN A C 1
ATOM 690 O O . GLN A 1 92 ? 10.081 12.215 19.883 1.00 73.44 92 GLN A O 1
ATOM 695 N N . LYS A 1 93 ? 8.877 12.639 18.032 1.00 64.62 93 LYS A N 1
ATOM 696 C CA . LYS A 1 93 ? 10.040 12.714 17.132 1.00 64.62 93 LYS A CA 1
ATOM 697 C C . LYS A 1 93 ? 10.706 14.089 17.273 1.00 64.62 93 LYS A C 1
ATOM 699 O O . LYS A 1 93 ? 10.077 15.031 17.753 1.00 64.62 93 LYS A O 1
ATOM 704 N N . GLU A 1 94 ? 11.955 14.196 16.831 1.00 52.00 94 GLU A N 1
ATOM 705 C CA . GLU A 1 94 ? 12.698 15.460 16.764 1.00 52.00 94 GLU A CA 1
ATOM 706 C C . GLU A 1 94 ? 11.866 16.530 16.022 1.00 52.00 94 GLU A C 1
ATOM 708 O O . GLU A 1 94 ? 11.352 16.267 14.932 1.00 52.00 94 GLU A O 1
ATOM 713 N N . GLY A 1 95 ? 11.653 17.692 16.654 1.00 59.47 95 GLY A N 1
ATOM 714 C CA . GLY A 1 95 ? 10.760 18.759 16.168 1.00 59.47 95 GLY A CA 1
ATOM 715 C C . GLY A 1 95 ? 9.389 18.862 16.857 1.00 59.47 95 GLY A C 1
ATOM 716 O O . GLY A 1 95 ? 8.687 19.845 16.638 1.00 59.47 95 GLY A O 1
ATOM 717 N N . GLY A 1 96 ? 9.017 17.906 17.719 1.00 73.75 96 GLY A N 1
ATOM 718 C CA . GLY A 1 96 ? 7.775 17.960 18.502 1.00 73.75 96 GLY A CA 1
ATOM 719 C C . GLY A 1 96 ? 6.491 17.785 17.673 1.00 73.75 96 GLY A C 1
ATOM 720 O O . GLY A 1 96 ? 6.521 17.509 16.474 1.00 73.75 96 GLY A O 1
ATOM 721 N N . GLN A 1 97 ? 5.334 17.887 18.329 1.00 81.38 97 GLN A N 1
ATOM 722 C CA . GLN A 1 97 ? 4.017 17.926 17.682 1.00 81.38 97 GLN A CA 1
ATOM 723 C C . GLN A 1 97 ? 3.173 19.007 18.357 1.00 81.38 97 GLN A C 1
ATOM 725 O O . GLN A 1 97 ? 3.092 19.021 19.586 1.00 81.38 97 GLN A O 1
ATOM 730 N N . ASP A 1 98 ? 2.507 19.848 17.564 1.00 88.00 98 ASP A N 1
ATOM 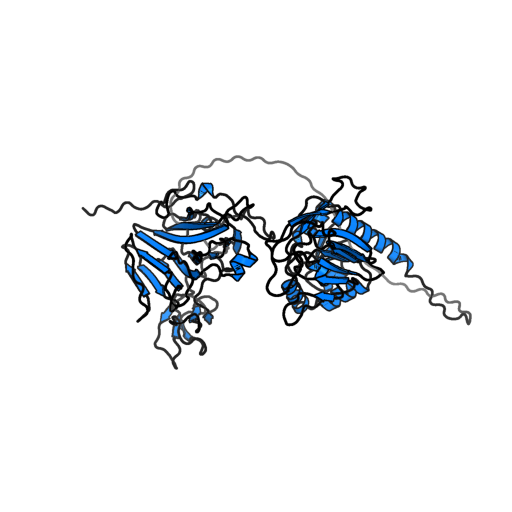731 C CA . ASP A 1 98 ? 1.512 20.783 18.084 1.00 88.00 98 ASP A CA 1
ATOM 732 C C . ASP A 1 98 ? 0.355 20.037 18.763 1.00 88.00 98 ASP A C 1
ATOM 734 O O . ASP A 1 98 ? -0.158 19.027 18.261 1.00 88.00 98 ASP A O 1
ATOM 738 N N . LEU A 1 99 ? -0.046 20.563 19.920 1.00 94.00 99 LEU A N 1
ATOM 739 C CA . LEU A 1 99 ? -1.153 20.073 20.735 1.00 94.00 99 LEU A CA 1
ATOM 740 C C . LEU A 1 99 ? -2.267 21.126 20.771 1.00 94.00 99 LEU A C 1
ATOM 742 O O . LEU A 1 99 ? -2.021 22.333 20.644 1.00 94.00 99 LEU A O 1
ATOM 746 N N . VAL A 1 100 ? -3.502 20.666 20.947 1.00 96.38 100 VAL A N 1
ATOM 747 C CA . VAL A 1 100 ? -4.643 21.530 21.271 1.00 96.38 100 VAL A CA 1
ATOM 748 C C . VAL A 1 100 ? -4.562 21.927 22.744 1.00 96.38 100 VAL A C 1
ATOM 750 O O . VAL A 1 100 ? -4.665 23.110 23.050 1.00 96.38 100 VAL A O 1
ATOM 753 N N . GLY A 1 101 ? -4.281 20.969 23.630 1.00 94.31 101 GLY A N 1
ATOM 754 C CA . GLY A 1 101 ? -4.258 21.201 25.074 1.00 94.31 101 GLY A CA 1
ATOM 755 C C . GLY A 1 101 ? -5.656 21.370 25.676 1.00 94.31 101 GLY A C 1
ATOM 756 O O . GLY A 1 101 ? -6.670 21.285 24.980 1.00 94.31 101 GLY A O 1
ATOM 757 N N . GLY A 1 102 ? -5.698 21.597 26.989 1.00 95.00 102 GLY A N 1
ATOM 758 C CA . GLY A 1 102 ? -6.924 21.760 27.779 1.00 95.00 102 GLY A CA 1
ATOM 759 C C . GLY A 1 102 ? -7.153 20.631 28.783 1.00 95.00 102 GLY A C 1
ATOM 760 O O . GLY A 1 102 ? -7.758 20.866 29.827 1.00 95.00 102 GLY A O 1
ATOM 761 N N . LEU A 1 103 ? -6.623 19.435 28.516 1.00 96.62 103 LEU A N 1
ATOM 762 C CA . LEU A 1 103 ? -6.643 18.309 29.447 1.00 96.62 103 LEU A CA 1
ATOM 763 C C . LEU A 1 103 ? -5.324 18.270 30.228 1.00 96.62 103 LEU A C 1
ATOM 765 O O . LEU A 1 103 ? -4.258 18.065 29.634 1.00 96.62 103 LEU A O 1
ATOM 769 N N . ASP A 1 104 ? -5.387 18.463 31.548 1.00 97.69 104 ASP A N 1
ATOM 770 C CA . ASP A 1 104 ? -4.210 18.594 32.411 1.00 97.69 104 ASP A CA 1
ATOM 771 C C . ASP A 1 104 ? -3.538 17.249 32.682 1.00 97.69 104 ASP A C 1
ATOM 773 O O . ASP A 1 104 ? -3.666 16.639 33.740 1.00 97.69 104 ASP A O 1
ATOM 777 N N . CYS A 1 105 ? -2.856 16.737 31.664 1.00 97.06 105 CYS A N 1
ATOM 778 C CA . CYS A 1 105 ? -2.179 15.457 31.718 1.00 97.06 105 CYS A CA 1
ATOM 779 C C . CYS A 1 105 ? -0.904 15.435 30.870 1.00 97.06 105 CYS A C 1
ATOM 781 O O . CYS A 1 105 ? -0.753 16.181 29.892 1.00 97.06 105 CYS A O 1
ATOM 783 N N . THR A 1 106 ? -0.005 14.525 31.243 1.00 96.12 106 THR A N 1
ATOM 784 C CA . THR A 1 106 ? 1.170 14.154 30.453 1.00 96.12 106 THR A CA 1
ATOM 785 C C . THR A 1 106 ? 0.899 12.821 29.767 1.00 96.12 106 THR A C 1
ATOM 787 O O . THR A 1 106 ? 0.704 11.801 30.428 1.00 96.12 106 THR A O 1
ATOM 790 N N . VAL A 1 107 ? 0.920 12.803 28.434 1.00 93.81 107 VAL A N 1
ATOM 791 C CA . VAL A 1 107 ? 0.670 11.598 27.631 1.00 93.81 107 VAL A CA 1
ATOM 792 C C . VAL A 1 107 ? 1.959 11.078 27.003 1.00 93.81 107 VAL A C 1
ATOM 794 O O . VAL A 1 107 ? 2.680 11.811 26.330 1.00 93.81 107 VAL A O 1
ATOM 797 N N . HIS A 1 108 ? 2.240 9.785 27.145 1.00 90.75 108 HIS A N 1
ATOM 798 C CA . HIS A 1 108 ? 3.299 9.126 26.388 1.00 90.75 108 HIS A CA 1
ATOM 799 C C . HIS A 1 108 ? 2.742 8.549 25.091 1.00 90.75 108 HIS A C 1
ATOM 801 O O . HIS A 1 108 ? 1.850 7.696 25.098 1.00 90.75 108 HIS A O 1
ATOM 807 N N . ARG A 1 109 ? 3.293 8.982 23.956 1.00 87.25 109 ARG A N 1
ATOM 808 C CA . ARG A 1 109 ? 2.898 8.473 22.637 1.00 87.25 109 ARG A CA 1
ATOM 809 C C . ARG A 1 109 ? 3.347 7.028 22.473 1.00 87.25 109 ARG A C 1
ATOM 811 O O . ARG A 1 109 ? 4.469 6.699 22.846 1.00 87.25 109 ARG A O 1
ATOM 818 N N . ASN A 1 110 ? 2.495 6.182 21.892 1.00 81.38 110 ASN A N 1
ATOM 819 C CA . ASN A 1 110 ? 2.804 4.772 21.632 1.00 81.38 110 ASN A CA 1
ATOM 820 C C . ASN A 1 110 ? 3.387 4.056 22.869 1.00 81.38 110 ASN A C 1
ATOM 822 O O . ASN A 1 110 ? 4.367 3.321 22.754 1.00 81.38 110 ASN A O 1
ATOM 826 N N . TYR A 1 111 ? 2.835 4.318 24.060 1.00 81.00 111 TYR A N 1
ATOM 827 C CA . TYR A 1 111 ? 3.378 3.830 25.334 1.00 81.00 111 TYR A CA 1
ATOM 828 C C . TYR A 1 111 ? 3.463 2.302 25.383 1.00 81.00 111 TYR A C 1
ATOM 830 O O . TYR A 1 111 ? 4.457 1.733 25.829 1.00 81.00 111 TYR A O 1
ATOM 838 N N . PHE A 1 112 ? 2.441 1.632 24.850 1.00 72.56 112 PHE A N 1
ATOM 839 C CA . PHE A 1 112 ? 2.4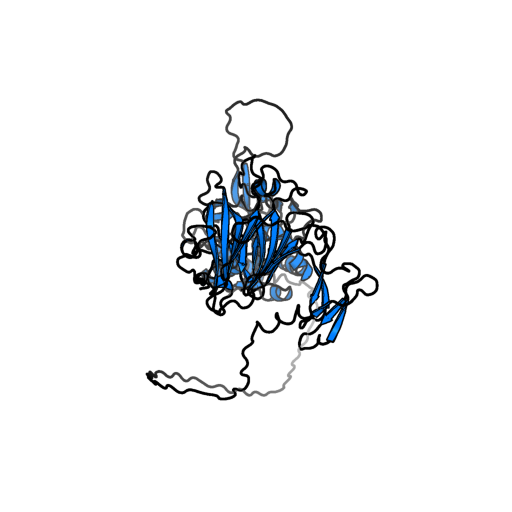02 0.175 24.776 1.00 72.56 112 PHE A CA 1
ATOM 840 C C . PHE A 1 112 ? 3.254 -0.398 23.629 1.00 72.56 112 PHE A C 1
ATOM 842 O O . PHE A 1 112 ? 3.427 -1.612 23.562 1.00 72.56 112 PHE A O 1
ATOM 849 N N . GLY A 1 113 ? 3.835 0.462 22.780 1.00 62.75 113 GLY A N 1
ATOM 850 C CA . GLY A 1 113 ? 4.765 0.129 21.700 1.00 62.75 113 GLY A CA 1
ATOM 851 C C . GLY A 1 113 ? 4.175 0.200 20.286 1.00 62.75 113 GLY A C 1
ATOM 852 O O . GLY A 1 113 ? 3.292 1.011 20.004 1.00 62.75 113 GLY A O 1
ATOM 853 N N . SER A 1 114 ? 4.728 -0.589 19.354 1.00 52.62 114 SER A N 1
ATOM 854 C CA . SER A 1 114 ? 4.370 -0.558 17.922 1.00 52.62 114 SER A CA 1
ATOM 855 C C . SER A 1 114 ? 2.952 -1.091 17.644 1.00 52.62 114 SER A C 1
ATOM 857 O O . SER A 1 114 ? 2.282 -1.607 18.534 1.00 52.62 114 SER A O 1
ATOM 859 N N . GLN A 1 115 ? 2.489 -1.016 16.384 1.00 44.09 115 GLN A N 1
ATOM 860 C CA . GLN A 1 115 ? 1.159 -1.506 15.948 1.00 44.09 115 GLN A CA 1
ATOM 861 C C . GLN A 1 115 ? 0.901 -2.975 16.325 1.00 44.09 115 GLN A C 1
ATOM 863 O O . GLN A 1 115 ? -0.248 -3.393 16.416 1.00 44.09 115 GLN A O 1
ATOM 868 N N . ILE A 1 116 ? 1.952 -3.750 16.589 1.00 37.97 116 ILE A N 1
ATOM 869 C CA . ILE A 1 116 ? 1.884 -5.180 16.914 1.00 37.97 116 ILE A CA 1
ATOM 870 C C . ILE A 1 116 ? 1.774 -5.452 18.416 1.00 37.97 116 ILE A C 1
ATOM 872 O O . ILE A 1 116 ? 1.527 -6.581 18.826 1.00 37.97 116 ILE A O 1
ATOM 876 N N . GLN A 1 117 ? 1.816 -4.397 19.226 1.00 49.72 117 GLN A N 1
ATOM 877 C CA . GLN A 1 117 ? 1.401 -4.412 20.628 1.00 49.72 117 GLN A CA 1
ATOM 878 C C . GLN A 1 117 ? -0.025 -3.877 20.781 1.00 49.72 117 GLN A C 1
ATOM 880 O O . GLN A 1 117 ? -0.377 -3.373 21.841 1.00 49.72 117 GLN A O 1
ATOM 885 N N . SER A 1 118 ? -0.835 -3.954 19.716 1.00 67.12 118 SER A N 1
ATOM 886 C CA . SER A 1 118 ? -2.269 -3.732 19.841 1.00 67.12 118 SER A CA 1
ATOM 887 C C . SER A 1 118 ? -2.871 -4.901 20.608 1.00 67.12 118 SER A C 1
ATOM 889 O O . SER A 1 118 ? -2.633 -6.055 20.253 1.00 67.12 118 SER A O 1
ATOM 891 N N . PHE A 1 119 ? -3.608 -4.610 21.666 1.00 81.06 119 PHE A N 1
ATOM 892 C CA . PHE A 1 119 ? -4.228 -5.616 22.514 1.00 81.06 119 PHE A CA 1
ATOM 893 C C . PHE A 1 119 ? -5.652 -5.200 22.829 1.00 81.06 119 PHE A C 1
ATOM 895 O O . PHE A 1 119 ? -6.069 -4.066 22.590 1.00 81.06 119 PHE A O 1
ATOM 902 N N . GLU A 1 120 ? -6.391 -6.142 23.376 1.00 86.25 120 GLU A N 1
ATOM 903 C CA . GLU A 1 120 ? -7.711 -5.890 23.906 1.00 86.25 120 GLU A CA 1
ATOM 904 C C . GLU A 1 120 ? -7.674 -6.165 25.397 1.00 86.25 120 GLU A C 1
ATOM 906 O O . GLU A 1 120 ? -6.998 -7.096 25.842 1.00 86.25 120 GLU A O 1
ATOM 911 N N . ALA A 1 121 ? -8.361 -5.333 26.163 1.00 85.50 121 ALA A N 1
ATOM 912 C CA . ALA A 1 121 ? -8.474 -5.511 27.595 1.00 85.50 121 ALA A CA 1
ATOM 913 C C . ALA A 1 121 ? -9.883 -5.182 28.053 1.00 85.50 121 ALA A C 1
ATOM 915 O O . ALA A 1 121 ? -10.503 -4.241 27.556 1.00 85.50 121 ALA A O 1
ATOM 916 N N . ASP A 1 122 ? -10.354 -5.940 29.030 1.00 87.12 122 ASP A N 1
ATOM 917 C CA . ASP A 1 122 ? -11.584 -5.630 29.732 1.00 87.12 122 ASP A CA 1
ATOM 918 C C . ASP A 1 122 ? -11.331 -4.458 30.681 1.00 87.12 122 ASP A C 1
ATOM 920 O O . ASP A 1 122 ? -10.501 -4.523 31.588 1.00 87.12 122 ASP A O 1
ATOM 924 N N . LEU A 1 123 ? -12.021 -3.354 30.424 1.00 86.69 123 LEU A N 1
ATOM 925 C CA . LEU A 1 123 ? -11.958 -2.120 31.194 1.00 86.69 123 LEU A CA 1
ATOM 926 C C . LEU A 1 123 ? -13.251 -1.938 31.972 1.00 86.69 123 LEU A C 1
ATOM 928 O O . LEU A 1 123 ? -14.314 -2.385 31.547 1.00 86.69 123 LEU A O 1
ATOM 932 N N . LEU A 1 124 ? -13.189 -1.220 33.086 1.00 80.50 124 LEU A N 1
ATOM 933 C CA . LEU A 1 124 ? -14.406 -0.832 33.786 1.00 80.50 124 LEU A CA 1
ATOM 934 C C . LEU A 1 124 ? -15.223 0.147 32.936 1.00 80.50 124 LEU A C 1
ATOM 936 O O . LEU A 1 124 ? -14.692 1.059 32.296 1.00 80.50 124 LEU A O 1
ATOM 940 N N . VAL A 1 125 ? -16.534 -0.066 32.932 1.00 74.06 125 VAL A N 1
ATOM 941 C CA . VAL A 1 125 ? -17.496 0.815 32.271 1.00 74.06 125 VAL A CA 1
ATOM 942 C C . VAL A 1 125 ? -17.740 2.020 33.185 1.00 74.06 125 VAL A C 1
ATOM 944 O O . VAL A 1 125 ? -17.958 1.828 34.383 1.00 74.06 125 VAL A O 1
ATOM 947 N N . PRO A 1 126 ? -17.759 3.260 32.668 1.00 71.12 126 PRO A N 1
ATOM 948 C CA . PRO A 1 126 ? -18.096 4.425 33.479 1.00 71.12 126 PRO A CA 1
ATOM 949 C C . PRO A 1 126 ? -19.478 4.289 34.128 1.00 71.12 126 PRO A C 1
ATOM 951 O O . PRO A 1 126 ? -20.439 3.882 33.474 1.00 71.12 126 PRO A O 1
ATOM 954 N N . GLU A 1 127 ? -19.612 4.709 35.387 1.00 70.56 127 GLU A N 1
ATOM 955 C CA . GLU A 1 127 ? -20.837 4.547 36.193 1.00 70.56 127 GLU A CA 1
ATOM 956 C C . GLU A 1 127 ? -22.102 5.139 35.535 1.00 70.56 127 GLU A C 1
ATOM 958 O O . GLU A 1 127 ? -23.202 4.606 35.653 1.00 70.56 127 GLU A O 1
ATOM 963 N N . LEU A 1 128 ? -21.955 6.225 34.770 1.00 68.56 128 LEU A N 1
ATOM 964 C CA . LEU A 1 128 ? -23.064 6.852 34.034 1.00 68.56 128 LEU A CA 1
ATOM 965 C C . LEU A 1 128 ? -23.606 5.989 32.878 1.00 68.56 128 LEU A C 1
ATOM 967 O O . LEU A 1 128 ? -24.745 6.201 32.450 1.00 68.56 128 LEU A O 1
ATOM 971 N N . ALA A 1 129 ? -22.809 5.040 32.379 1.00 67.62 129 ALA A N 1
ATOM 972 C CA . ALA A 1 129 ? -23.157 4.135 31.285 1.00 67.62 129 ALA A CA 1
ATOM 973 C C . ALA A 1 129 ? -23.358 2.676 31.743 1.00 67.62 129 ALA A C 1
ATOM 975 O O . ALA A 1 129 ? -23.920 1.878 30.997 1.00 67.62 129 ALA A O 1
ATOM 976 N N . SER A 1 130 ? -22.987 2.321 32.981 1.00 66.94 130 SER A N 1
ATOM 977 C CA . SER A 1 130 ? -23.229 0.978 33.543 1.00 66.94 130 SER A CA 1
ATOM 978 C C . SER A 1 130 ? -24.723 0.640 33.669 1.00 66.94 130 SER A C 1
ATOM 980 O O . SER A 1 130 ? -25.105 -0.526 33.643 1.00 66.94 130 SER A O 1
ATOM 982 N N . LYS A 1 131 ? -25.587 1.662 33.729 1.00 68.25 131 LYS A N 1
ATOM 983 C CA . LYS A 1 131 ? -27.054 1.533 33.807 1.00 68.25 131 LYS A CA 1
ATOM 984 C C . LYS A 1 131 ? -27.739 1.245 32.461 1.00 68.25 131 LYS A C 1
ATOM 986 O O . LYS A 1 131 ? -28.949 1.055 32.439 1.00 68.25 131 LYS A O 1
ATOM 991 N N . GLU A 1 132 ? -27.001 1.231 31.349 1.00 73.12 132 GLU A N 1
ATOM 992 C CA . GLU A 1 132 ? -27.547 1.055 29.989 1.00 73.12 132 GLU A CA 1
ATOM 993 C C . GLU A 1 132 ? -27.659 -0.418 29.551 1.00 73.12 132 GLU A C 1
ATOM 995 O O . GLU A 1 132 ? -28.066 -0.699 28.426 1.00 73.12 132 GLU A O 1
ATOM 1000 N N . GLY A 1 133 ? -27.329 -1.363 30.439 1.00 65.69 133 GLY A N 1
ATOM 1001 C CA . GLY A 1 133 ? -27.238 -2.787 30.112 1.00 65.69 133 GLY A CA 1
ATOM 1002 C C . GLY A 1 133 ? -25.926 -3.150 29.401 1.00 65.69 133 GLY A C 1
ATOM 1003 O O . GLY A 1 133 ? -25.124 -2.287 29.052 1.00 65.69 133 GLY A O 1
ATOM 1004 N N . GLY A 1 134 ? -25.679 -4.449 29.219 1.00 72.81 134 GLY A N 1
ATOM 1005 C CA . GLY A 1 134 ? -24.437 -4.983 28.639 1.00 72.81 134 GLY A CA 1
ATOM 1006 C C . GLY A 1 134 ? -23.491 -5.616 29.672 1.00 72.81 134 GLY A C 1
ATOM 1007 O O . GLY A 1 134 ? -23.821 -5.655 30.857 1.00 72.81 134 GLY A O 1
ATOM 1008 N N . PRO A 1 135 ? -22.335 -6.155 29.238 1.00 75.94 135 PRO A N 1
ATOM 1009 C CA . PRO A 1 135 ? -21.372 -6.811 30.126 1.00 75.94 135 PRO A CA 1
ATOM 1010 C C . PRO A 1 135 ? -20.823 -5.858 31.197 1.00 75.94 135 PRO A C 1
ATOM 1012 O O . PRO A 1 135 ? -20.723 -4.656 30.961 1.00 75.94 135 PRO A O 1
ATOM 1015 N N . GLU A 1 136 ? -20.431 -6.386 32.358 1.00 79.00 136 GLU A N 1
ATOM 1016 C CA . GLU A 1 136 ? -19.874 -5.596 33.475 1.00 79.00 136 GLU A CA 1
ATOM 1017 C C . GLU A 1 136 ? -18.623 -4.793 33.070 1.00 79.00 136 GLU A C 1
ATOM 1019 O O . GLU A 1 136 ? -18.382 -3.690 33.564 1.00 79.00 136 GLU A O 1
ATOM 1024 N N . THR A 1 137 ? -17.872 -5.312 32.101 1.00 87.38 137 THR A N 1
ATOM 1025 C CA . THR A 1 137 ? -16.686 -4.686 31.521 1.00 87.38 137 THR A CA 1
ATOM 1026 C C . THR A 1 137 ? -16.937 -4.187 30.097 1.00 87.38 137 THR A C 1
ATOM 1028 O O . THR A 1 137 ? -17.876 -4.589 29.403 1.00 87.38 137 THR A O 1
ATOM 1031 N N . PHE A 1 138 ? -16.085 -3.270 29.654 1.00 88.56 138 PHE A N 1
ATOM 1032 C CA . PHE A 1 138 ? -15.989 -2.774 28.292 1.00 88.56 138 PHE A CA 1
ATOM 1033 C C . PHE A 1 138 ? -14.741 -3.353 27.629 1.00 88.56 138 PHE A C 1
ATOM 1035 O O . PHE A 1 138 ? -13.636 -3.190 28.144 1.00 88.56 138 PHE A O 1
ATOM 1042 N N . ARG A 1 139 ? -14.888 -3.949 26.446 1.00 90.88 139 ARG A N 1
ATOM 1043 C CA . ARG A 1 139 ? -13.753 -4.450 25.661 1.00 90.88 139 ARG A CA 1
ATOM 1044 C C . ARG A 1 139 ? -12.989 -3.284 25.024 1.00 90.88 139 ARG A C 1
ATOM 1046 O O . ARG A 1 139 ? -13.313 -2.835 23.927 1.00 90.88 139 ARG A O 1
ATOM 1053 N N . GLY A 1 140 ? -11.963 -2.784 25.703 1.00 89.50 140 GLY A N 1
ATOM 1054 C CA . GLY A 1 140 ? -11.087 -1.725 25.213 1.00 89.50 140 GLY A CA 1
ATOM 1055 C C . GLY A 1 140 ? -10.132 -2.233 24.138 1.00 89.50 140 GLY A C 1
ATOM 1056 O O . GLY A 1 140 ? -9.310 -3.101 24.410 1.00 89.50 140 GLY A O 1
ATOM 1057 N N . ILE A 1 141 ? -10.209 -1.672 22.929 1.00 90.50 141 ILE A N 1
ATOM 1058 C CA . ILE A 1 141 ? -9.298 -1.985 21.818 1.00 90.50 141 ILE A CA 1
ATOM 1059 C C . ILE A 1 141 ? -8.148 -0.970 21.811 1.00 90.50 141 ILE A C 1
ATOM 1061 O O . ILE A 1 141 ? -8.346 0.208 21.512 1.00 90.50 141 ILE A O 1
ATOM 1065 N N . PHE A 1 142 ? -6.935 -1.406 22.132 1.00 88.62 142 PHE A N 1
ATOM 1066 C CA . PHE A 1 142 ? -5.741 -0.563 22.199 1.00 88.62 142 PHE A CA 1
ATOM 1067 C C . PHE A 1 142 ? -4.914 -0.758 20.935 1.00 88.62 142 PHE A C 1
ATOM 1069 O O . PHE A 1 142 ? -4.407 -1.849 20.710 1.00 88.62 142 PHE A O 1
ATOM 1076 N N . ILE A 1 143 ? -4.746 0.282 20.111 1.00 82.81 143 ILE A N 1
ATOM 1077 C CA . ILE A 1 143 ? -3.973 0.211 18.860 1.00 82.81 143 ILE A CA 1
ATOM 1078 C C . ILE A 1 143 ? -2.902 1.293 18.866 1.00 82.81 143 ILE A C 1
ATOM 1080 O O . ILE A 1 143 ? -3.225 2.476 18.798 1.00 82.81 143 ILE A O 1
ATOM 1084 N N . ARG A 1 144 ? -1.621 0.895 18.973 1.00 82.75 144 ARG A N 1
ATOM 1085 C CA . ARG A 1 144 ? -0.497 1.825 19.254 1.00 82.75 144 ARG A CA 1
ATOM 1086 C C . ARG A 1 144 ? -0.843 2.819 20.363 1.00 82.75 144 ARG A C 1
ATOM 1088 O O . ARG A 1 144 ? -0.532 4.005 20.270 1.00 82.75 144 ARG A O 1
ATOM 1095 N N . ALA A 1 145 ? -1.554 2.339 21.378 1.00 85.62 145 ALA A N 1
ATOM 1096 C CA . ALA A 1 145 ? -2.230 3.234 22.290 1.00 85.62 145 ALA A CA 1
ATOM 1097 C C . ALA A 1 145 ? -1.217 4.125 23.030 1.00 85.62 145 ALA A C 1
ATOM 1099 O O . ALA A 1 145 ? -0.144 3.655 23.443 1.00 85.62 145 ALA A O 1
ATOM 1100 N N . PRO A 1 146 ? -1.524 5.421 23.193 1.00 91.25 146 PRO A N 1
ATOM 1101 C CA . PRO A 1 146 ? -0.824 6.231 24.169 1.00 91.25 146 PRO A CA 1
ATOM 1102 C C . PRO A 1 146 ? -1.138 5.733 25.584 1.00 91.25 146 PRO A C 1
ATOM 1104 O O . PRO A 1 146 ? -2.026 4.907 25.786 1.00 91.25 146 PRO A O 1
ATOM 1107 N N . ALA A 1 147 ? -0.447 6.274 26.576 1.00 91.19 147 ALA A N 1
ATOM 1108 C CA . ALA A 1 147 ? -0.883 6.142 27.958 1.00 91.19 147 ALA A CA 1
ATOM 1109 C C . ALA A 1 147 ? -0.698 7.455 28.707 1.00 91.19 147 ALA A C 1
ATOM 1111 O O . ALA A 1 147 ? 0.197 8.242 28.382 1.00 91.19 147 ALA A O 1
ATOM 1112 N N . VAL A 1 148 ? -1.557 7.693 29.694 1.00 95.06 148 VAL A N 1
ATOM 1113 C CA . VAL A 1 148 ? -1.462 8.870 30.553 1.00 95.06 148 VAL A CA 1
ATOM 1114 C C . VAL A 1 148 ? -0.490 8.546 31.686 1.00 95.06 148 VAL A C 1
ATOM 1116 O O . VAL A 1 148 ? -0.687 7.580 32.424 1.00 95.06 148 VAL A O 1
ATOM 1119 N N . LEU A 1 149 ? 0.586 9.326 31.779 1.00 92.25 149 LEU A N 1
ATOM 1120 C CA . LEU A 1 149 ? 1.633 9.156 32.787 1.00 92.25 149 LEU A CA 1
ATOM 1121 C C . LEU A 1 149 ? 1.316 9.917 34.073 1.00 92.25 149 LEU A C 1
ATOM 1123 O O . LEU A 1 149 ? 1.563 9.415 35.163 1.00 92.25 149 LEU A O 1
ATOM 1127 N N . GLU A 1 150 ? 0.790 11.130 33.923 1.00 94.00 150 GLU A N 1
ATOM 1128 C CA . GLU A 1 150 ? 0.526 12.067 35.012 1.00 94.00 150 GLU A CA 1
ATOM 1129 C C . GLU A 1 150 ? -0.769 12.818 34.721 1.00 94.00 150 GLU A C 1
ATOM 1131 O O . GLU A 1 150 ? -1.095 13.074 33.556 1.00 94.00 150 GLU A O 1
ATOM 1136 N N . VAL A 1 151 ? -1.479 13.188 35.782 1.00 96.94 151 VAL A N 1
ATOM 1137 C CA . VAL A 1 151 ? -2.724 13.951 35.726 1.00 96.94 151 VAL A CA 1
ATOM 1138 C C . VAL A 1 151 ? -2.715 15.051 36.785 1.00 96.94 151 VAL A C 1
ATOM 1140 O O . VAL A 1 151 ? -2.132 14.875 37.855 1.00 96.94 151 VAL A O 1
ATOM 1143 N N . GLY A 1 152 ? -3.346 16.181 36.480 1.00 96.38 152 GLY A N 1
ATOM 1144 C CA . GLY A 1 152 ? -3.571 17.276 37.417 1.00 96.38 152 GLY A CA 1
ATOM 1145 C C . GLY A 1 152 ? -4.642 16.961 38.470 1.00 96.38 152 GLY A C 1
ATOM 1146 O O . GLY A 1 152 ? -5.378 15.981 38.335 1.00 96.38 152 GLY A O 1
ATOM 1147 N N . PRO A 1 153 ? -4.774 17.803 39.511 1.00 95.25 153 PRO A N 1
ATOM 1148 C CA . PRO A 1 153 ? -5.670 17.554 40.646 1.00 95.25 153 PRO A CA 1
ATOM 1149 C C . PRO A 1 153 ? -7.162 17.523 40.272 1.00 95.25 153 PRO A C 1
ATOM 1151 O O . PRO A 1 153 ? -7.938 16.830 40.919 1.00 95.25 153 PRO A O 1
ATOM 1154 N N . GLU A 1 154 ? -7.557 18.230 39.210 1.00 94.69 154 GLU A N 1
ATOM 1155 C CA . GLU A 1 154 ? -8.949 18.320 38.737 1.00 94.69 154 GLU A CA 1
ATOM 1156 C C . GLU A 1 154 ? -9.322 17.214 37.726 1.00 94.69 154 GLU A C 1
ATOM 1158 O O . GLU A 1 154 ? -10.435 17.190 37.189 1.00 94.69 154 GLU A O 1
ATOM 1163 N N . VAL A 1 155 ? -8.388 16.309 37.413 1.00 97.00 155 VAL A N 1
ATOM 1164 C CA . VAL A 1 155 ? -8.598 15.227 36.446 1.00 97.00 155 VAL A CA 1
ATOM 1165 C C . VAL A 1 155 ? -9.104 13.978 37.157 1.00 97.00 155 VAL A C 1
ATOM 1167 O O . VAL A 1 155 ? -8.420 13.368 37.975 1.00 97.00 155 VAL A O 1
ATOM 1170 N N . GLN A 1 156 ? -10.290 13.531 36.764 1.00 95.56 156 GLN A N 1
ATOM 1171 C CA . GLN A 1 156 ? -10.863 12.267 37.196 1.00 95.56 156 GLN A CA 1
ATOM 1172 C C . GLN A 1 156 ? -10.313 11.112 36.349 1.00 95.56 156 GLN A C 1
ATOM 1174 O O . GLN A 1 156 ? -10.487 11.091 35.128 1.00 95.56 156 GLN A O 1
ATOM 1179 N N . VAL A 1 157 ? -9.707 10.112 36.992 1.00 94.88 157 VAL A N 1
ATOM 1180 C CA . VAL A 1 157 ? -9.351 8.837 36.349 1.00 94.88 157 VAL A CA 1
ATOM 1181 C C . VAL A 1 157 ? -10.594 7.958 36.251 1.00 94.88 157 VAL A C 1
ATOM 1183 O O . VAL A 1 157 ? -11.243 7.681 37.255 1.00 94.88 157 VAL A O 1
ATOM 1186 N N . LEU A 1 158 ? -10.931 7.537 35.031 1.00 93.44 158 LEU A N 1
ATOM 1187 C CA . LEU A 1 158 ? -12.110 6.714 34.746 1.00 93.44 158 LEU A CA 1
ATOM 1188 C C . LEU A 1 158 ? -11.765 5.235 34.541 1.00 93.44 158 LEU A C 1
ATOM 1190 O O . LEU A 1 158 ? -12.602 4.381 34.810 1.00 93.44 158 LEU A O 1
ATOM 1194 N N . ALA A 1 159 ? -10.560 4.930 34.048 1.00 92.00 159 ALA A N 1
ATOM 1195 C CA . ALA A 1 159 ? -10.082 3.558 33.898 1.00 92.00 159 ALA A CA 1
ATOM 1196 C C . ALA A 1 159 ? -8.549 3.478 33.927 1.00 92.00 159 ALA A C 1
ATOM 1198 O O . ALA A 1 159 ? -7.849 4.350 33.392 1.00 92.00 159 ALA A O 1
ATOM 1199 N N . ASP A 1 160 ? -8.050 2.379 34.488 1.00 90.75 160 ASP A N 1
ATOM 1200 C CA . ASP A 1 160 ? -6.646 1.979 34.492 1.00 90.75 160 ASP A CA 1
ATOM 1201 C C . ASP A 1 160 ? -6.463 0.570 33.903 1.00 90.75 160 ASP A C 1
ATOM 1203 O O . ASP A 1 160 ? -7.418 -0.196 33.782 1.00 90.75 160 ASP A O 1
ATOM 1207 N N . TYR A 1 161 ? -5.236 0.256 33.489 1.00 87.50 161 TYR A N 1
ATOM 1208 C CA . TYR A 1 161 ? -4.848 -1.044 32.948 1.00 87.50 161 TYR A CA 1
ATOM 1209 C C . TYR A 1 161 ? -3.592 -1.580 33.664 1.00 87.50 161 TYR A C 1
ATOM 1211 O O . TYR A 1 161 ? -2.605 -0.841 33.772 1.00 87.50 161 TYR A O 1
ATOM 1219 N N . PRO A 1 162 ? -3.587 -2.839 34.150 1.00 83.69 162 PRO A N 1
ATOM 1220 C CA . PRO A 1 162 ? -2.440 -3.429 34.838 1.00 83.69 162 PRO A CA 1
ATOM 1221 C C . PRO A 1 162 ? -1.307 -3.804 33.868 1.00 83.69 162 PRO A C 1
ATOM 1223 O O . PRO A 1 162 ? -1.522 -4.392 32.808 1.00 83.69 162 PRO A O 1
ATOM 1226 N N . ILE A 1 163 ? -0.065 -3.507 34.251 1.00 76.38 163 ILE A N 1
ATOM 1227 C CA . ILE A 1 163 ? 1.163 -3.846 33.523 1.00 76.38 163 ILE A CA 1
ATOM 1228 C C . ILE A 1 163 ? 1.985 -4.814 34.377 1.00 76.38 163 ILE A C 1
ATOM 1230 O O . ILE A 1 163 ? 2.312 -4.528 35.529 1.00 76.38 163 ILE A O 1
ATOM 1234 N N . ARG A 1 164 ? 2.376 -5.952 33.789 1.00 60.81 164 ARG A N 1
ATOM 1235 C CA . ARG A 1 164 ? 3.279 -6.919 34.432 1.00 60.81 164 ARG A CA 1
ATOM 1236 C C . ARG A 1 164 ? 4.710 -6.369 34.481 1.00 60.81 164 ARG A C 1
ATOM 1238 O O . ARG A 1 164 ? 5.276 -6.005 33.451 1.00 60.81 164 ARG A O 1
ATOM 1245 N N . SER A 1 165 ? 5.303 -6.358 35.671 1.00 49.94 165 SER A N 1
ATOM 1246 C CA . SER A 1 165 ? 6.534 -5.630 36.017 1.00 49.94 165 SER A CA 1
ATOM 1247 C C . SER A 1 165 ? 7.863 -6.185 35.465 1.00 49.94 165 SER A C 1
ATOM 1249 O O . SER A 1 165 ? 8.916 -5.727 35.888 1.00 49.94 165 SER A O 1
ATOM 1251 N N . ASN A 1 166 ? 7.870 -7.072 34.462 1.00 45.69 166 ASN A N 1
ATOM 1252 C CA . ASN A 1 166 ? 9.116 -7.534 33.811 1.00 45.69 166 ASN A CA 1
ATOM 1253 C C . ASN A 1 166 ? 9.591 -6.632 32.655 1.00 45.69 166 ASN A C 1
ATOM 1255 O O . ASN A 1 166 ? 10.341 -7.057 31.779 1.00 45.69 166 ASN A O 1
ATOM 1259 N N . LYS A 1 167 ? 9.144 -5.373 32.620 1.00 41.88 167 LYS A N 1
ATOM 1260 C CA . LYS A 1 167 ? 9.470 -4.429 31.547 1.00 41.88 167 LYS A CA 1
ATOM 1261 C C . LYS A 1 167 ? 9.804 -3.054 32.128 1.00 41.88 167 LYS A C 1
ATOM 1263 O O . LYS A 1 167 ? 9.014 -2.121 32.024 1.00 41.88 167 LYS A O 1
ATOM 1268 N N . VAL A 1 168 ? 10.985 -2.921 32.733 1.00 35.38 168 VAL A N 1
ATOM 1269 C CA . VAL A 1 168 ? 11.610 -1.608 32.940 1.00 35.38 168 VAL A CA 1
ATOM 1270 C C . VAL A 1 168 ? 12.907 -1.540 32.139 1.00 35.38 168 VAL A C 1
ATOM 1272 O O . VAL A 1 168 ? 13.740 -2.439 32.157 1.00 35.38 168 VAL A O 1
ATOM 1275 N N . LEU A 1 169 ? 12.976 -0.462 31.366 1.00 37.62 169 LEU A N 1
ATOM 1276 C CA . LEU A 1 169 ? 14.036 -0.014 30.480 1.00 37.62 169 LEU A CA 1
ATOM 1277 C C . LEU A 1 169 ? 15.371 0.226 31.224 1.00 37.62 169 LEU A C 1
ATOM 1279 O O . LEU A 1 169 ? 15.377 0.891 32.252 1.00 37.62 169 LEU A O 1
ATOM 1283 N N . TYR A 1 170 ? 16.473 -0.211 30.599 1.00 28.77 170 TYR A N 1
ATOM 1284 C CA . TYR A 1 170 ? 17.883 0.172 30.816 1.00 28.77 170 TYR A CA 1
ATOM 1285 C C . TYR A 1 170 ? 18.520 -0.053 32.208 1.00 28.77 170 TYR A C 1
ATOM 1287 O O . TYR A 1 170 ? 18.446 0.813 33.070 1.00 28.77 170 TYR A O 1
ATOM 1295 N N . SER A 1 171 ? 19.355 -1.096 32.336 1.00 31.45 171 SER A N 1
ATOM 1296 C CA . SER A 1 171 ? 20.732 -0.946 32.846 1.00 31.45 171 SER A CA 1
ATOM 1297 C C . SER A 1 171 ? 21.635 -2.121 32.445 1.00 31.45 171 SER A C 1
ATOM 1299 O O . SER A 1 171 ? 21.177 -3.213 32.132 1.00 31.45 171 SER A O 1
ATOM 1301 N N . SER A 1 172 ? 22.926 -1.817 32.428 1.00 33.25 172 SER A N 1
ATOM 1302 C CA . SER A 1 172 ? 24.121 -2.579 32.064 1.00 33.25 172 SER A CA 1
ATOM 1303 C C . SER A 1 172 ? 24.283 -4.007 32.608 1.00 33.25 172 SER A C 1
ATOM 1305 O O . SER A 1 172 ? 23.708 -4.381 33.620 1.00 33.25 172 SER A O 1
ATOM 1307 N N . ALA A 1 173 ? 25.162 -4.726 31.900 1.00 38.81 173 ALA A N 1
ATOM 1308 C CA . ALA A 1 173 ? 25.802 -6.017 32.153 1.00 38.81 173 ALA A CA 1
ATOM 1309 C C . ALA A 1 173 ? 25.800 -6.603 33.584 1.00 38.81 173 ALA A C 1
ATOM 1311 O O . ALA A 1 173 ? 26.158 -5.928 34.544 1.00 38.81 173 ALA A O 1
ATOM 1312 N N . ALA A 1 174 ? 25.589 -7.930 33.588 1.00 40.16 174 ALA A N 1
ATOM 1313 C CA . ALA A 1 174 ? 25.844 -8.943 34.618 1.00 40.16 174 ALA A CA 1
ATOM 1314 C C . ALA A 1 174 ? 24.968 -8.898 35.881 1.00 40.16 174 ALA A C 1
ATOM 1316 O O . ALA A 1 174 ? 25.102 -7.980 36.673 1.00 40.16 174 ALA A O 1
ATOM 1317 N N . VAL A 1 175 ? 24.133 -9.933 36.076 1.00 30.41 175 VAL A N 1
ATOM 1318 C CA . VAL A 1 175 ? 24.032 -10.799 37.277 1.00 30.41 175 VAL A CA 1
ATOM 1319 C C . VAL A 1 175 ? 23.069 -11.967 36.965 1.00 30.41 175 VAL A C 1
ATOM 1321 O O . VAL A 1 175 ? 22.141 -11.831 36.168 1.00 30.41 175 VAL A O 1
ATOM 1324 N N . GLU A 1 176 ? 23.373 -13.129 37.548 1.00 30.23 176 GLU A N 1
ATOM 1325 C CA . GLU A 1 176 ? 22.697 -14.427 37.443 1.00 30.23 176 GLU A CA 1
ATOM 1326 C C . GLU A 1 176 ? 21.279 -14.477 38.048 1.00 30.23 176 GLU A C 1
ATOM 1328 O O . GLU A 1 176 ? 20.854 -13.615 38.813 1.00 30.23 176 GLU A O 1
ATOM 1333 N N . ILE A 1 177 ? 20.562 -15.541 37.677 1.00 34.78 177 ILE A N 1
ATOM 1334 C CA . ILE A 1 177 ? 19.165 -15.865 37.994 1.00 34.78 177 ILE A CA 1
ATOM 1335 C C . ILE A 1 177 ? 18.980 -16.187 39.487 1.00 34.78 177 ILE A C 1
ATOM 1337 O O . ILE A 1 177 ? 19.645 -17.081 40.004 1.00 34.78 177 ILE A O 1
ATOM 1341 N N . GLN A 1 178 ? 17.986 -15.562 40.128 1.00 27.03 178 GLN A N 1
ATOM 1342 C CA . GLN A 1 178 ? 17.261 -16.125 41.276 1.00 27.03 178 GLN A CA 1
ATOM 1343 C C . GLN A 1 178 ? 15.755 -15.853 41.123 1.00 27.03 178 GLN A C 1
ATOM 1345 O O . GLN A 1 178 ? 15.347 -14.744 40.776 1.00 27.03 178 GLN A O 1
ATOM 1350 N N . GLU A 1 179 ? 14.948 -16.894 41.332 1.00 37.22 179 GLU A N 1
ATOM 1351 C CA . GLU A 1 179 ? 13.483 -16.844 41.378 1.00 37.22 179 GLU A CA 1
ATOM 1352 C C . GLU A 1 179 ? 12.963 -16.261 42.707 1.00 37.22 179 GLU A C 1
ATOM 1354 O O . GLU A 1 179 ? 13.631 -16.324 43.734 1.00 37.22 179 GLU A O 1
ATOM 1359 N N . GLU A 1 180 ? 11.716 -15.777 42.637 1.00 36.91 180 GLU A N 1
ATOM 1360 C CA . GLU A 1 180 ? 10.789 -15.405 43.720 1.00 36.91 180 GLU A CA 1
ATOM 1361 C C . GLU A 1 180 ? 10.927 -14.025 44.398 1.00 36.91 180 GLU A C 1
ATOM 1363 O O . GLU A 1 180 ? 11.684 -13.816 45.338 1.00 36.91 180 GLU A O 1
ATOM 1368 N N . ASN A 1 181 ? 10.078 -13.084 43.953 1.00 32.94 181 ASN A N 1
ATOM 1369 C CA . ASN A 1 181 ? 9.190 -12.272 44.802 1.00 32.94 181 ASN A CA 1
ATOM 1370 C C . ASN A 1 181 ? 8.171 -11.528 43.912 1.00 32.94 181 ASN A C 1
ATOM 1372 O O . ASN A 1 181 ? 8.544 -10.863 42.944 1.00 32.94 181 ASN A O 1
ATOM 1376 N N . ALA A 1 182 ? 6.874 -11.659 44.209 1.00 43.94 182 ALA A N 1
ATOM 1377 C CA . ALA A 1 182 ? 5.787 -11.035 43.452 1.00 43.94 182 ALA A CA 1
ATOM 1378 C C . ALA A 1 182 ? 5.896 -9.498 43.482 1.00 43.94 182 ALA A C 1
ATOM 1380 O O . ALA A 1 182 ? 5.659 -8.857 44.505 1.00 43.94 182 ALA A O 1
ATOM 1381 N N . VAL A 1 183 ? 6.272 -8.905 42.347 1.00 47.78 183 VAL A N 1
ATOM 1382 C CA . VAL A 1 183 ? 6.381 -7.451 42.175 1.00 47.78 183 VAL A CA 1
ATOM 1383 C C . VAL A 1 183 ? 4.969 -6.847 42.093 1.00 47.78 183 VAL A C 1
ATOM 1385 O O . VAL A 1 183 ? 4.150 -7.382 41.343 1.00 47.78 183 VAL A O 1
ATOM 1388 N N . PRO A 1 184 ? 4.658 -5.740 42.799 1.00 47.25 184 PRO A N 1
ATOM 1389 C CA . PRO A 1 184 ? 3.348 -5.094 42.711 1.00 47.25 184 PRO A CA 1
ATOM 1390 C C . PRO A 1 184 ? 3.002 -4.734 41.258 1.00 47.25 184 PRO A C 1
ATOM 1392 O O . PRO A 1 184 ? 3.838 -4.196 40.523 1.00 47.25 184 PRO A O 1
ATOM 1395 N N . GLU A 1 185 ? 1.775 -5.059 40.835 1.00 57.03 185 GLU A N 1
ATOM 1396 C CA . GLU A 1 185 ? 1.264 -4.745 39.498 1.00 57.03 185 GLU A CA 1
ATOM 1397 C C . GLU A 1 185 ? 1.261 -3.229 39.281 1.00 57.03 185 GLU A C 1
ATOM 1399 O O . GLU A 1 185 ? 0.571 -2.477 39.974 1.00 57.03 185 GLU A O 1
ATOM 1404 N N . LYS A 1 186 ? 2.036 -2.755 38.303 1.00 77.25 186 LYS A N 1
ATOM 1405 C CA . LYS A 1 186 ? 2.069 -1.335 37.954 1.00 77.25 186 LYS A CA 1
ATOM 1406 C C . LYS A 1 186 ? 0.874 -1.022 37.059 1.00 77.25 186 LYS A C 1
ATOM 1408 O O . LYS A 1 186 ? 0.787 -1.549 35.959 1.00 77.25 186 LYS A O 1
ATOM 1413 N N . LYS A 1 187 ? -0.036 -0.155 37.491 1.00 86.69 187 LYS A N 1
ATOM 1414 C CA . LYS A 1 187 ? -1.174 0.295 36.673 1.00 86.69 187 LYS A CA 1
ATOM 1415 C C . LYS A 1 187 ? -0.805 1.510 35.827 1.00 86.69 187 LYS A C 1
ATOM 1417 O O . LYS A 1 187 ? 0.026 2.324 36.232 1.00 86.69 187 LYS A O 1
ATOM 1422 N N . VAL A 1 188 ? -1.439 1.647 34.667 1.00 90.88 188 VAL A N 1
ATOM 1423 C CA . VAL A 1 188 ? -1.353 2.848 33.830 1.00 90.88 188 VAL A CA 1
ATOM 1424 C C . VAL A 1 188 ? -2.740 3.370 33.489 1.00 90.88 188 VAL A C 1
ATOM 1426 O O . VAL A 1 188 ? -3.673 2.597 33.290 1.00 90.88 188 VAL A O 1
ATOM 1429 N N . ILE A 1 189 ? -2.878 4.689 33.421 1.00 94.94 189 ILE A N 1
ATOM 1430 C CA . ILE A 1 189 ? -4.156 5.353 33.189 1.00 94.94 189 ILE A CA 1
ATOM 1431 C C . ILE A 1 189 ? -4.499 5.315 31.693 1.00 94.94 189 ILE A C 1
ATOM 1433 O O . ILE A 1 189 ? -3.684 5.686 30.839 1.00 94.94 189 ILE A O 1
ATOM 1437 N N . VAL A 1 190 ? -5.725 4.885 31.382 1.00 94.56 190 VAL A N 1
ATOM 1438 C CA . VAL A 1 190 ? -6.206 4.683 30.003 1.00 94.56 190 VAL A CA 1
ATOM 1439 C C . VAL A 1 190 ? -7.511 5.411 29.684 1.00 94.56 190 VAL A C 1
ATOM 1441 O O . VAL A 1 190 ? -7.850 5.537 28.508 1.00 94.56 190 VAL A O 1
ATOM 1444 N N . ALA A 1 191 ? -8.221 5.936 30.684 1.00 96.31 191 ALA A N 1
ATOM 1445 C CA . ALA A 1 191 ? -9.317 6.880 30.482 1.00 96.31 191 ALA A CA 1
ATOM 1446 C C . ALA A 1 191 ? -9.344 7.944 31.580 1.00 96.31 191 ALA A C 1
ATOM 1448 O O . ALA A 1 191 ? -9.208 7.624 32.763 1.00 96.31 191 ALA A O 1
ATOM 1449 N N . ILE A 1 192 ? -9.557 9.197 31.183 1.00 96.75 192 ILE A N 1
ATOM 1450 C CA . ILE A 1 192 ? -9.608 10.363 32.067 1.00 96.75 192 ILE A CA 1
ATOM 1451 C C . ILE A 1 192 ? -10.688 11.348 31.632 1.00 96.75 192 ILE A C 1
ATOM 1453 O O . ILE A 1 192 ? -11.042 11.420 30.454 1.00 96.75 192 ILE A O 1
ATOM 1457 N N . LYS A 1 193 ? -11.174 12.147 32.578 1.00 96.56 193 LYS A N 1
ATOM 1458 C CA . LYS A 1 193 ? -12.112 13.246 32.346 1.00 96.56 193 LYS A CA 1
ATOM 1459 C C . LYS A 1 193 ? -11.724 14.466 33.172 1.00 96.56 193 LYS A C 1
ATOM 1461 O O . LYS A 1 193 ? -11.387 14.333 34.340 1.00 96.56 193 LYS A O 1
ATOM 1466 N N . GLN A 1 194 ? -11.842 15.653 32.589 1.00 96.56 194 GLN A N 1
ATOM 1467 C CA . GLN A 1 194 ? -11.680 16.931 33.286 1.00 96.56 194 GLN A CA 1
ATOM 1468 C C . GLN A 1 194 ? -12.772 17.885 32.808 1.00 96.56 194 GLN A C 1
ATOM 1470 O O . GLN A 1 194 ? -12.768 18.309 31.654 1.00 96.56 194 GLN A O 1
ATOM 1475 N N . GLY A 1 195 ? -13.740 18.196 33.672 1.00 94.69 195 GLY A N 1
ATOM 1476 C CA . GLY A 1 195 ? -14.899 19.007 33.288 1.00 94.69 195 GLY A CA 1
ATOM 1477 C C . GLY A 1 195 ? -15.637 18.428 32.070 1.00 94.69 195 GLY A C 1
ATOM 1478 O O . GLY A 1 195 ? -16.175 17.320 32.136 1.00 94.69 195 GLY A O 1
ATOM 1479 N N . ASN A 1 196 ? -15.643 19.191 30.974 1.00 94.94 196 ASN A N 1
ATOM 1480 C CA . ASN A 1 196 ? -16.233 18.890 29.663 1.00 94.94 196 ASN A CA 1
ATOM 1481 C C . ASN A 1 196 ? -15.275 18.158 28.694 1.00 94.94 196 ASN A C 1
ATOM 1483 O O . ASN A 1 196 ? -15.628 17.942 27.534 1.00 94.94 196 ASN A O 1
ATOM 1487 N N . LEU A 1 197 ? -14.068 17.794 29.131 1.00 97.88 197 LEU A N 1
ATOM 1488 C CA . LEU A 1 197 ? -13.080 17.091 28.314 1.00 97.88 197 LEU A CA 1
ATOM 1489 C C . LEU A 1 197 ? -12.996 15.618 28.710 1.00 97.88 197 LEU A C 1
ATOM 1491 O O . LEU A 1 197 ? -12.854 15.290 29.888 1.00 97.88 197 LEU A O 1
ATOM 1495 N N . LEU A 1 198 ? -13.041 14.739 27.713 1.00 98.06 198 LEU A N 1
ATOM 1496 C CA . LEU A 1 198 ? -12.900 13.293 27.862 1.00 98.06 198 LEU A CA 1
ATOM 1497 C C . LEU A 1 198 ? -11.689 12.813 27.060 1.00 98.06 198 LEU A C 1
ATOM 1499 O O . LEU A 1 198 ? -11.479 13.228 25.920 1.00 98.06 198 LEU A O 1
ATOM 1503 N N . GLY A 1 199 ? -10.900 11.913 27.636 1.00 97.94 199 GLY A N 1
ATOM 1504 C CA . GLY A 1 199 ? -9.722 11.341 26.997 1.00 97.94 199 GLY A CA 1
ATOM 1505 C C . GLY A 1 199 ? -9.662 9.833 27.194 1.00 97.94 199 GLY A C 1
ATOM 1506 O O . GLY A 1 199 ? -9.701 9.366 28.328 1.00 97.94 199 GLY A O 1
ATOM 1507 N N . THR A 1 200 ? -9.536 9.065 26.112 1.00 97.62 200 THR A N 1
ATOM 1508 C CA . THR A 1 200 ? -9.378 7.601 26.172 1.00 97.62 200 THR A CA 1
ATOM 1509 C C . THR A 1 200 ? -8.200 7.143 25.320 1.00 97.62 200 THR A C 1
ATOM 1511 O O . THR A 1 200 ? -8.004 7.608 24.200 1.00 97.62 200 THR A O 1
ATOM 1514 N N . ALA A 1 201 ? -7.396 6.217 25.835 1.00 95.38 201 ALA A N 1
ATOM 1515 C CA . ALA A 1 201 ? -6.251 5.644 25.128 1.00 95.38 201 ALA A CA 1
ATOM 1516 C C . ALA A 1 201 ? -6.648 4.545 24.125 1.00 95.38 201 ALA A C 1
ATOM 1518 O O . ALA A 1 201 ? -5.898 4.256 23.194 1.00 95.38 201 ALA A O 1
ATOM 1519 N N . PHE A 1 202 ? -7.823 3.946 24.314 1.00 94.69 202 PHE A N 1
ATOM 1520 C CA . PHE A 1 202 ? -8.398 2.899 23.470 1.00 94.69 202 PHE A CA 1
ATOM 1521 C C . PHE A 1 202 ? -9.401 3.464 22.452 1.00 94.69 202 PHE A C 1
ATOM 1523 O O . PHE A 1 202 ? -9.764 4.644 22.497 1.00 94.69 202 PHE A O 1
ATOM 1530 N N . HIS A 1 203 ? -9.837 2.583 21.553 1.00 95.69 203 HIS A N 1
ATOM 1531 C CA . HIS A 1 203 ? -10.718 2.838 20.419 1.00 95.69 203 HIS A CA 1
ATOM 1532 C C . HIS A 1 203 ? -12.117 2.239 20.637 1.00 95.69 203 HIS A C 1
ATOM 1534 O O . HIS A 1 203 ? -12.392 1.121 20.184 1.00 95.69 203 HIS A O 1
ATOM 1540 N N . PRO A 1 204 ? -13.018 2.930 21.353 1.00 93.88 204 PRO A N 1
ATOM 1541 C CA . PRO A 1 204 ? -14.362 2.417 21.586 1.00 93.88 204 PRO A CA 1
ATOM 1542 C C . PRO A 1 204 ? -15.206 2.340 20.309 1.00 93.88 204 PRO A C 1
ATOM 1544 O O . PRO A 1 204 ? -16.119 1.523 20.221 1.00 93.88 204 PRO A O 1
ATOM 1547 N N . GLU A 1 205 ? -14.881 3.142 19.294 1.00 94.25 205 GLU A N 1
ATOM 1548 C CA . GLU A 1 205 ? -15.539 3.158 17.985 1.00 94.25 205 GLU A CA 1
ATOM 1549 C C . GLU A 1 205 ? -15.347 1.868 17.181 1.00 94.25 205 GLU A C 1
ATOM 1551 O O . GLU A 1 205 ? -16.115 1.597 16.260 1.00 94.25 205 GLU A O 1
ATOM 1556 N N . LEU A 1 206 ? -14.353 1.053 17.542 1.00 91.25 206 LEU A N 1
ATOM 1557 C CA . LEU A 1 206 ? -14.079 -0.240 16.914 1.00 91.25 206 LEU A CA 1
ATOM 1558 C C . LEU A 1 206 ? -14.872 -1.396 17.542 1.00 91.25 206 LEU A C 1
ATOM 1560 O O . LEU A 1 206 ? -14.692 -2.549 17.150 1.00 91.25 206 LEU A O 1
ATOM 1564 N N . THR A 1 207 ? -15.751 -1.098 18.498 1.00 87.62 207 THR A N 1
ATOM 1565 C CA . THR A 1 207 ? -16.623 -2.073 19.156 1.00 87.62 207 THR A CA 1
ATOM 1566 C C . THR A 1 207 ? -18.088 -1.843 18.777 1.00 87.62 207 THR A C 1
ATOM 1568 O O . THR A 1 207 ? -18.479 -0.761 18.325 1.00 87.62 207 THR A O 1
ATOM 1571 N N . GLU A 1 208 ? -18.927 -2.863 18.963 1.00 87.19 208 GLU A N 1
ATOM 1572 C CA . GLU A 1 208 ? -20.388 -2.700 18.888 1.00 87.19 208 GLU A CA 1
ATOM 1573 C C . GLU A 1 208 ? -20.968 -2.016 20.137 1.00 87.19 208 GLU A C 1
ATOM 1575 O O . GLU A 1 208 ? -22.089 -1.518 20.103 1.00 87.19 208 GLU A O 1
ATOM 1580 N N . ASP A 1 209 ? -20.194 -1.948 21.222 1.00 89.12 209 ASP A N 1
ATOM 1581 C CA . ASP A 1 209 ? -20.599 -1.368 22.495 1.00 89.12 209 ASP A CA 1
ATOM 1582 C C . ASP A 1 209 ? -20.469 0.164 22.468 1.00 89.12 209 ASP A C 1
ATOM 1584 O O . ASP A 1 209 ? -19.382 0.738 22.404 1.00 89.12 209 ASP A O 1
ATOM 1588 N N . THR A 1 210 ? -21.608 0.850 22.510 1.00 91.69 210 THR A N 1
ATOM 1589 C CA . THR A 1 210 ? -21.692 2.310 22.389 1.00 91.69 210 THR A CA 1
ATOM 1590 C C . THR A 1 210 ? -21.679 3.046 23.729 1.00 91.69 210 THR A C 1
ATOM 1592 O O . THR A 1 210 ? -21.895 4.259 23.744 1.00 91.69 210 THR A O 1
ATOM 1595 N N . ARG A 1 211 ? -21.428 2.373 24.859 1.00 92.31 211 ARG A N 1
ATOM 1596 C CA . ARG A 1 211 ? -21.545 2.975 26.203 1.00 92.31 211 ARG A CA 1
ATOM 1597 C C . ARG A 1 211 ? -20.608 4.162 26.434 1.00 92.31 211 ARG A C 1
ATOM 1599 O O . ARG A 1 211 ? -21.007 5.134 27.068 1.00 92.31 211 ARG A O 1
ATOM 1606 N N . TRP A 1 212 ? -19.401 4.154 25.864 1.00 94.31 212 TRP A N 1
ATOM 1607 C CA . TRP A 1 212 ? -18.499 5.318 25.919 1.00 94.31 212 TRP A CA 1
ATOM 1608 C C . TRP A 1 212 ? -18.987 6.497 25.066 1.00 94.31 212 TRP A C 1
ATOM 1610 O O . TRP A 1 212 ? -18.861 7.647 25.486 1.00 94.31 212 TRP A O 1
ATOM 1620 N N . HIS A 1 213 ? -19.598 6.239 23.904 1.00 94.69 213 HIS A N 1
ATOM 1621 C CA . HIS A 1 213 ? -20.238 7.291 23.106 1.00 94.69 213 HIS A CA 1
ATOM 1622 C C . HIS A 1 213 ? -21.462 7.851 23.827 1.00 94.69 213 HIS A C 1
ATOM 1624 O O . HIS A 1 213 ? -21.617 9.066 23.881 1.00 94.69 213 HIS A O 1
ATOM 1630 N N . SER A 1 214 ? -22.284 6.996 24.439 1.00 92.88 214 SER A N 1
ATOM 1631 C CA . SER A 1 214 ? -23.425 7.425 25.254 1.00 92.88 214 SER A CA 1
ATOM 1632 C C . SER A 1 214 ? -22.978 8.268 26.453 1.00 92.88 214 SER A C 1
ATOM 1634 O O . SER A 1 214 ? -23.517 9.347 26.695 1.00 92.88 214 SER A O 1
ATOM 1636 N N . TYR A 1 215 ? -21.915 7.847 27.148 1.00 93.12 215 TYR A N 1
ATOM 1637 C CA . TYR A 1 215 ? -21.294 8.623 28.222 1.00 93.12 215 TYR A CA 1
ATOM 1638 C C . TYR A 1 215 ? -20.885 10.025 27.751 1.00 93.12 215 TYR A C 1
ATOM 1640 O O . TYR A 1 215 ? -21.194 11.018 28.413 1.00 93.12 215 TYR A O 1
ATOM 1648 N N . PHE A 1 216 ? -20.226 10.121 26.592 1.00 95.56 216 PHE A N 1
ATOM 1649 C CA . PHE A 1 216 ? -19.848 11.406 26.007 1.00 95.56 216 PHE A CA 1
ATOM 1650 C C . PHE A 1 216 ? -21.067 12.271 25.656 1.00 95.56 216 PHE A C 1
ATOM 1652 O O . PHE A 1 216 ? -21.053 13.471 25.923 1.00 95.56 216 PHE A O 1
ATOM 1659 N N . LEU A 1 217 ? -22.133 11.683 25.106 1.00 93.62 217 LEU A N 1
ATOM 1660 C CA . LEU A 1 217 ? -23.368 12.406 24.788 1.00 93.62 217 LEU A CA 1
ATOM 1661 C C . LEU A 1 217 ? -24.051 12.946 26.045 1.00 93.62 217 LEU A C 1
ATOM 1663 O O . LEU A 1 217 ? -24.371 14.128 26.084 1.00 93.62 217 LEU A O 1
ATOM 1667 N N . LYS A 1 218 ? -24.178 12.137 27.100 1.00 91.44 218 LYS A N 1
ATOM 1668 C CA . LYS A 1 218 ? -24.711 12.576 28.401 1.00 91.44 218 LYS A CA 1
ATOM 1669 C C . LYS A 1 218 ? -23.873 13.694 29.014 1.00 91.44 218 LYS A C 1
ATOM 1671 O O . LYS A 1 218 ? -24.412 14.654 29.558 1.00 91.44 218 LYS A O 1
ATOM 1676 N N . MET A 1 219 ? -22.547 13.592 28.907 1.00 89.88 219 MET A N 1
ATOM 1677 C CA . MET A 1 219 ? -21.637 14.661 29.322 1.00 89.88 219 MET A CA 1
ATOM 1678 C C . MET A 1 219 ? -21.875 15.937 28.505 1.00 89.88 219 MET A C 1
ATOM 1680 O O . MET A 1 219 ? -21.861 17.033 29.064 1.00 89.88 219 MET A O 1
ATOM 1684 N N . ALA A 1 220 ? -22.112 15.804 27.198 1.00 90.44 220 ALA A N 1
ATOM 1685 C CA . ALA A 1 220 ? -22.377 16.936 26.327 1.00 90.44 220 ALA A CA 1
ATOM 1686 C C . ALA A 1 220 ? -23.737 17.592 26.603 1.00 90.44 220 ALA A C 1
ATOM 1688 O O . ALA A 1 220 ? -23.820 18.817 26.634 1.00 90.44 220 ALA A O 1
ATOM 1689 N N . GLU A 1 221 ? -24.772 16.799 26.869 1.00 88.50 221 GLU A N 1
ATOM 1690 C CA . GLU A 1 221 ? -26.093 17.278 27.283 1.00 88.50 221 GLU A CA 1
ATOM 1691 C C . GLU A 1 221 ? -26.023 18.015 28.625 1.00 88.50 221 GLU A C 1
ATOM 1693 O O . GLU A 1 221 ? -26.522 19.132 28.739 1.00 88.50 221 GLU A O 1
ATOM 1698 N N . ALA A 1 222 ? -25.327 17.460 29.623 1.00 84.81 222 ALA A N 1
ATOM 1699 C CA . ALA A 1 222 ? -25.151 18.117 30.919 1.00 84.81 222 ALA A CA 1
ATOM 1700 C C . ALA A 1 222 ? -24.418 19.468 30.801 1.00 84.81 222 ALA A C 1
ATOM 1702 O O . ALA A 1 222 ? -24.757 20.427 31.494 1.00 84.81 222 ALA A O 1
ATOM 1703 N N . ALA A 1 223 ? -23.440 19.572 29.895 1.00 80.31 223 ALA A N 1
ATOM 1704 C CA . ALA A 1 223 ? -22.739 20.827 29.632 1.00 80.31 223 ALA A CA 1
ATOM 1705 C C . ALA A 1 223 ? -23.635 21.885 28.962 1.00 80.31 223 ALA A C 1
ATOM 1707 O O . ALA A 1 223 ? -23.454 23.073 29.221 1.00 80.31 223 ALA A O 1
ATOM 1708 N N . MET A 1 224 ? -24.615 21.473 28.147 1.00 70.50 224 MET A N 1
ATOM 1709 C CA . MET A 1 224 ? -25.611 22.387 27.572 1.00 70.50 224 MET A CA 1
ATOM 1710 C C . MET A 1 224 ? -26.558 22.935 28.640 1.00 70.50 224 MET A C 1
ATOM 1712 O O . MET A 1 224 ? -26.820 24.131 28.657 1.00 70.50 224 MET A O 1
ATOM 1716 N N . VAL A 1 225 ? -27.013 22.088 29.570 1.00 64.31 225 VAL A N 1
ATOM 1717 C CA . VAL A 1 225 ? -27.946 22.485 30.642 1.00 64.31 225 VAL A CA 1
ATOM 1718 C C . VAL A 1 225 ? -27.317 23.494 31.615 1.00 64.31 225 VAL A C 1
ATOM 1720 O O . VAL A 1 225 ? -28.005 24.368 32.130 1.00 64.31 225 VAL A O 1
ATOM 1723 N N . HIS A 1 226 ? -26.002 23.428 31.84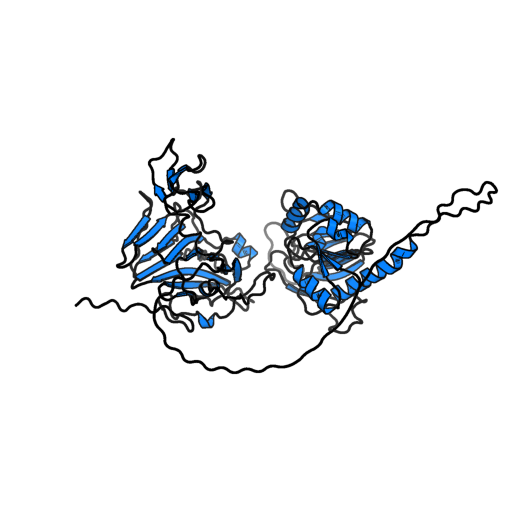0 1.00 54.78 226 HIS A N 1
ATOM 1724 C CA . HIS A 1 226 ? -25.280 24.371 32.707 1.00 54.78 226 HIS A CA 1
ATOM 1725 C C . HIS A 1 226 ? -24.717 25.612 31.983 1.00 54.78 226 HIS A C 1
ATOM 1727 O O . HIS A 1 226 ? -24.173 26.504 32.639 1.00 54.78 226 HIS A O 1
ATOM 1733 N N . GLY A 1 227 ? -24.822 25.679 30.651 1.00 49.06 227 GLY A N 1
ATOM 1734 C CA . GLY A 1 227 ? -24.359 26.814 29.841 1.00 49.06 227 GLY A CA 1
ATOM 1735 C C . GLY A 1 227 ? -25.297 28.025 29.879 1.00 49.06 227 GLY A C 1
ATOM 1736 O O . GLY A 1 227 ? -24.822 29.157 29.788 1.00 49.06 227 GLY A O 1
ATOM 1737 N N . ASP A 1 228 ? -26.597 27.801 30.094 1.00 43.56 228 ASP A N 1
ATOM 1738 C CA . ASP A 1 228 ? -27.619 28.859 30.090 1.00 43.56 228 ASP A CA 1
ATOM 1739 C C . ASP A 1 228 ? -27.637 29.703 31.381 1.00 43.56 228 ASP A C 1
ATOM 1741 O O . ASP A 1 228 ? -28.101 30.841 31.374 1.00 43.56 228 ASP A O 1
ATOM 1745 N N . ASP A 1 229 ? -27.045 29.217 32.478 1.00 41.44 229 ASP A N 1
ATOM 1746 C CA . ASP A 1 229 ? -27.064 29.909 33.781 1.00 41.44 229 ASP A CA 1
ATOM 1747 C C . ASP A 1 229 ? -25.876 30.880 33.983 1.00 41.44 229 ASP A C 1
ATOM 1749 O O . ASP A 1 229 ? -25.782 31.608 34.972 1.00 41.44 229 ASP A O 1
ATOM 1753 N N . LYS A 1 230 ? -24.938 30.938 33.024 1.00 40.41 230 LYS A N 1
ATOM 1754 C CA . LYS A 1 230 ? -23.811 31.897 33.035 1.00 40.41 230 LYS A CA 1
ATOM 1755 C C . LYS A 1 230 ? -24.057 33.149 32.185 1.00 40.41 230 LYS A C 1
ATOM 1757 O O . LYS A 1 230 ? -23.179 34.008 32.113 1.00 40.41 230 LYS A O 1
ATOM 1762 N N . GLY A 1 231 ? -25.251 33.286 31.606 1.00 35.59 231 GLY A N 1
ATOM 1763 C CA . GLY A 1 231 ? -25.680 34.425 30.788 1.00 35.59 231 GLY A CA 1
ATOM 1764 C C . GLY A 1 231 ? -26.415 35.545 31.532 1.00 35.59 231 GLY A C 1
ATOM 1765 O O . GLY A 1 231 ? -26.976 36.416 30.877 1.00 35.59 231 GLY A O 1
ATOM 1766 N N . ASN A 1 232 ? -26.441 35.552 32.872 1.00 34.16 232 ASN A N 1
ATOM 1767 C CA . ASN A 1 232 ? -27.069 36.640 33.630 1.00 34.16 232 ASN A CA 1
ATOM 1768 C C . ASN A 1 232 ? -26.320 36.969 34.935 1.00 34.16 232 ASN A C 1
ATOM 1770 O O . ASN A 1 232 ? -26.876 36.924 36.030 1.00 34.16 232 ASN A O 1
ATOM 1774 N N . LYS A 1 233 ? -25.029 37.314 34.835 1.00 33.94 233 LYS A N 1
ATOM 1775 C CA . LYS A 1 233 ? -24.390 38.144 35.867 1.00 33.94 233 LYS A CA 1
ATOM 1776 C C . LYS A 1 233 ? -24.573 39.599 35.474 1.00 33.94 233 LYS A C 1
ATOM 1778 O O . LYS A 1 233 ? -23.964 40.080 34.523 1.00 33.94 233 LYS A O 1
ATOM 1783 N N . GLY A 1 234 ? -25.475 40.237 36.215 1.00 30.98 234 GLY A N 1
ATOM 1784 C CA . GLY A 1 234 ? -25.904 41.610 36.046 1.00 30.98 234 GLY A CA 1
ATOM 1785 C C . GLY A 1 234 ? -24.739 42.576 35.894 1.00 30.98 234 GLY A C 1
ATOM 1786 O O . GLY A 1 234 ? -23.814 42.621 36.704 1.00 30.98 234 GLY A O 1
ATOM 1787 N N . ASN A 1 235 ? -24.846 43.384 34.847 1.00 30.91 235 ASN A N 1
ATOM 1788 C CA . ASN A 1 235 ? -24.115 44.622 34.709 1.00 30.91 235 ASN A CA 1
ATOM 1789 C C . ASN A 1 235 ? -24.724 45.612 35.716 1.00 30.91 235 ASN A C 1
ATOM 1791 O O . ASN A 1 235 ? -25.684 46.319 35.416 1.00 30.91 235 ASN A O 1
ATOM 1795 N N . GLY A 1 236 ? -24.234 45.579 36.955 1.00 31.73 236 GLY A N 1
ATOM 1796 C CA . GLY A 1 236 ? -24.555 46.580 37.961 1.00 31.73 236 GLY A CA 1
ATOM 1797 C C . GLY A 1 236 ? -23.866 47.886 37.599 1.00 31.73 236 GLY A C 1
ATOM 1798 O O . GLY A 1 236 ? -22.693 48.058 37.905 1.00 31.73 236 GLY A O 1
ATOM 1799 N N . ASN A 1 237 ? -24.601 48.793 36.959 1.00 31.75 237 ASN A N 1
ATOM 1800 C CA . ASN A 1 237 ? -24.224 50.194 36.855 1.00 31.75 237 ASN A CA 1
ATOM 1801 C C . ASN A 1 237 ? -25.392 51.066 37.316 1.00 31.75 237 ASN A C 1
ATOM 1803 O O . ASN A 1 237 ? -26.427 51.129 36.662 1.00 31.75 237 ASN A O 1
ATOM 1807 N N . ASN A 1 238 ? -25.154 51.706 38.462 1.00 30.91 238 ASN A N 1
ATOM 1808 C CA . ASN A 1 238 ? -25.647 53.006 38.903 1.00 30.91 238 ASN A CA 1
ATOM 1809 C C . ASN A 1 238 ? -27.044 53.433 38.439 1.00 30.91 238 ASN A C 1
ATOM 1811 O O . ASN A 1 238 ? -27.237 53.959 37.344 1.00 30.91 238 ASN A O 1
ATOM 1815 N N . GLU A 1 239 ? -27.970 53.377 39.393 1.00 30.80 239 GLU A N 1
ATOM 1816 C CA . GLU A 1 239 ? -29.054 54.343 39.490 1.00 30.80 239 GLU A CA 1
ATOM 1817 C C . GLU A 1 239 ? -28.480 55.766 39.490 1.00 30.80 239 GLU A C 1
ATOM 1819 O O . GLU A 1 239 ? -27.696 56.139 40.363 1.00 30.80 239 GLU A O 1
ATOM 1824 N N . ASN A 1 240 ? -28.885 56.568 38.511 1.00 30.23 240 ASN A N 1
ATOM 1825 C CA . ASN A 1 240 ? -29.260 57.953 38.752 1.00 30.23 240 ASN A CA 1
ATOM 1826 C C . ASN A 1 240 ? -29.976 58.528 37.531 1.00 30.23 240 ASN A C 1
ATOM 1828 O O . ASN A 1 240 ? -29.402 58.639 36.452 1.00 30.23 240 ASN A O 1
ATOM 1832 N N . GLY A 1 241 ? -31.199 59.002 37.763 1.00 28.16 241 GLY A N 1
ATOM 1833 C CA . GLY A 1 241 ? -31.697 60.179 37.067 1.00 28.16 241 GLY A CA 1
ATOM 1834 C C . GLY A 1 241 ? -32.681 59.954 35.922 1.00 28.16 241 GLY A C 1
ATOM 1835 O O . GLY A 1 241 ? -32.300 59.841 34.768 1.00 28.16 241 GLY A O 1
ATOM 1836 N N . ASN A 1 242 ? -33.944 60.185 36.279 1.00 29.00 242 ASN A N 1
ATOM 1837 C CA . ASN A 1 242 ? -34.815 61.171 35.633 1.00 29.00 242 ASN A CA 1
ATOM 1838 C C . ASN A 1 242 ? -35.616 60.760 34.376 1.00 29.00 242 ASN A C 1
ATOM 1840 O O . ASN A 1 242 ? -35.081 60.548 33.298 1.00 29.00 242 ASN A O 1
ATOM 1844 N N . ASN A 1 243 ? -36.942 60.776 34.569 1.00 30.66 243 ASN A N 1
ATOM 1845 C CA . ASN A 1 243 ? -38.002 61.296 33.696 1.00 30.66 243 ASN A CA 1
ATOM 1846 C C . ASN A 1 243 ? -37.814 61.274 32.171 1.00 30.66 243 ASN A C 1
ATOM 1848 O O . ASN A 1 243 ? -36.991 61.999 31.620 1.00 30.66 243 ASN A O 1
ATOM 1852 N N . GLY A 1 244 ? -38.767 6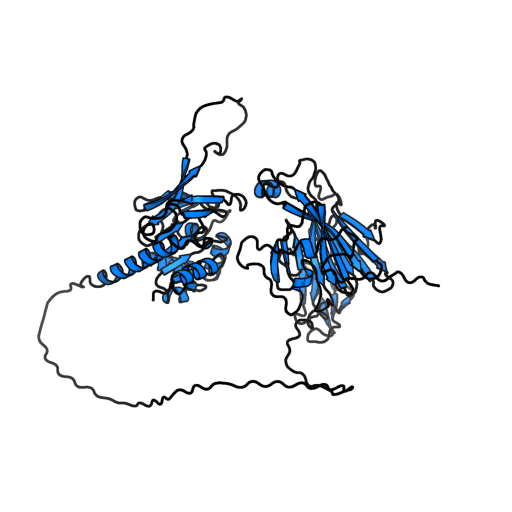0.647 31.474 1.00 29.72 244 GLY A N 1
ATOM 1853 C CA . GLY A 1 244 ? -38.976 60.922 30.054 1.00 29.72 244 GLY A CA 1
ATOM 1854 C C . GLY A 1 244 ? -40.061 60.083 29.396 1.00 29.72 244 GLY A C 1
ATOM 1855 O O . GLY A 1 244 ? -39.787 59.033 28.835 1.00 29.72 244 GLY A O 1
ATOM 1856 N N . ASN A 1 245 ? -41.290 60.589 29.442 1.00 31.45 245 ASN A N 1
ATOM 1857 C CA . ASN A 1 245 ? -42.418 60.187 28.602 1.00 31.45 245 ASN A CA 1
ATOM 1858 C C . ASN A 1 245 ? -42.037 60.278 27.105 1.00 31.45 245 ASN A C 1
ATOM 1860 O O . ASN A 1 245 ? -41.420 61.266 26.709 1.00 31.45 245 ASN A O 1
ATOM 1864 N N . GLY A 1 246 ? -42.444 59.326 26.255 1.00 29.84 246 GLY A N 1
ATOM 1865 C CA . GLY A 1 246 ? -42.102 59.388 24.826 1.00 29.84 246 GLY A CA 1
ATOM 1866 C C . GLY A 1 246 ? -42.779 58.347 23.939 1.00 29.84 246 GLY A C 1
ATOM 1867 O O . GLY A 1 246 ? -42.209 57.309 23.634 1.00 29.84 246 GLY A O 1
ATOM 1868 N N . ASN A 1 247 ? -43.995 58.672 23.509 1.00 31.25 247 ASN A N 1
ATOM 1869 C CA . ASN A 1 247 ? -44.761 58.024 22.445 1.00 31.25 247 ASN A CA 1
ATOM 1870 C C . ASN A 1 247 ? -44.014 58.125 21.092 1.00 31.25 247 ASN A C 1
ATOM 1872 O O . ASN A 1 247 ? -43.445 59.178 20.806 1.00 31.25 247 ASN A O 1
ATOM 1876 N N . GLY A 1 248 ? -44.057 57.101 20.230 1.00 30.69 248 GLY A N 1
ATOM 1877 C CA . GLY A 1 248 ? -43.363 57.153 18.933 1.00 30.69 248 GLY A CA 1
ATOM 1878 C C . GLY A 1 248 ? -43.721 56.040 17.949 1.00 30.69 248 GLY A C 1
ATOM 1879 O O . GLY A 1 248 ? -43.072 55.005 17.899 1.00 30.69 248 GLY A O 1
ATOM 1880 N N . ASN A 1 249 ? -44.757 56.305 17.156 1.00 30.41 249 ASN A N 1
ATOM 1881 C CA . ASN A 1 249 ? -45.250 55.542 16.008 1.00 30.41 249 ASN A CA 1
ATOM 1882 C C . ASN A 1 249 ? -44.221 55.474 14.855 1.00 30.41 249 ASN A C 1
ATOM 1884 O O . ASN A 1 249 ? -43.498 56.443 14.633 1.00 30.41 249 ASN A O 1
ATOM 1888 N N . GLY A 1 250 ? -44.240 54.409 14.042 1.00 30.50 250 GLY A N 1
ATOM 1889 C CA . GLY A 1 250 ? -43.392 54.307 12.845 1.00 30.50 250 GLY A CA 1
ATOM 1890 C C . GLY A 1 250 ? -43.732 53.141 11.913 1.00 30.50 250 GLY A C 1
ATOM 1891 O O . GLY A 1 250 ? -43.109 52.092 11.974 1.00 30.50 250 GLY A O 1
ATOM 1892 N N . ASN A 1 251 ? -44.734 53.363 11.061 1.00 28.92 251 ASN A N 1
ATOM 1893 C CA . ASN A 1 251 ? -45.237 52.514 9.972 1.00 28.92 251 ASN A CA 1
ATOM 1894 C C . ASN A 1 251 ? -44.189 52.079 8.927 1.00 28.92 251 ASN A C 1
ATOM 1896 O O . ASN A 1 251 ? -43.298 52.857 8.596 1.00 28.92 251 ASN A O 1
ATOM 1900 N N . GLY A 1 252 ? -44.472 50.966 8.229 1.00 31.20 252 GLY A N 1
ATOM 1901 C CA . GLY A 1 252 ? -44.233 50.899 6.778 1.00 31.20 252 GLY A CA 1
ATOM 1902 C C . GLY A 1 252 ? -43.961 49.522 6.160 1.00 31.20 252 GLY A C 1
ATOM 1903 O O . GLY A 1 252 ? -42.810 49.121 6.121 1.00 31.20 252 GLY A O 1
ATOM 1904 N N . ASN A 1 253 ? -45.027 48.892 5.627 1.00 30.12 253 ASN A N 1
ATOM 1905 C CA . ASN A 1 253 ? -45.163 48.077 4.391 1.00 30.12 253 ASN A CA 1
ATOM 1906 C C . ASN A 1 253 ? -44.022 47.125 3.953 1.00 30.12 253 ASN A C 1
ATOM 1908 O O . ASN A 1 253 ? -42.872 47.515 3.862 1.00 30.12 253 ASN A O 1
ATOM 1912 N N . GLY A 1 254 ? -44.251 45.894 3.490 1.00 28.88 254 GLY A N 1
ATOM 1913 C CA . GLY A 1 254 ? -45.442 45.273 2.902 1.00 28.88 254 GLY A CA 1
ATOM 1914 C C . GLY A 1 254 ? -45.041 44.456 1.654 1.00 28.88 254 GLY A C 1
ATOM 1915 O O . GLY A 1 254 ? -44.152 44.873 0.919 1.00 28.88 254 GLY A O 1
ATOM 1916 N N . ASN A 1 255 ? -45.754 43.342 1.424 1.00 29.78 255 ASN A N 1
ATOM 1917 C CA . ASN A 1 255 ? -45.718 42.375 0.301 1.00 29.78 255 ASN A CA 1
ATOM 1918 C C . ASN A 1 255 ? -44.565 41.347 0.312 1.00 29.78 255 ASN A C 1
ATOM 1920 O O . ASN A 1 255 ? -43.407 41.702 0.171 1.00 29.78 255 ASN A O 1
ATOM 1924 N N . GLY A 1 256 ? -44.766 40.030 0.434 1.00 31.61 256 GLY A N 1
ATOM 1925 C CA . GLY A 1 256 ? -45.966 39.205 0.270 1.00 31.61 256 GLY A CA 1
ATOM 1926 C C . GLY A 1 256 ? -46.100 38.680 -1.163 1.00 31.61 256 GLY A C 1
ATOM 1927 O O . GLY A 1 256 ? -46.568 39.407 -2.029 1.00 31.61 256 GLY A O 1
ATOM 1928 N N . ASN A 1 257 ? -45.698 37.425 -1.394 1.00 29.84 257 ASN A N 1
ATOM 1929 C CA . ASN A 1 257 ? -46.453 36.464 -2.208 1.00 29.84 257 ASN A CA 1
ATOM 1930 C C . ASN A 1 257 ? -45.848 35.060 -2.085 1.00 29.84 257 ASN A C 1
ATOM 1932 O O . ASN A 1 257 ? -44.725 34.806 -2.516 1.00 29.84 257 ASN A O 1
ATOM 1936 N N . GLY A 1 258 ? -46.619 34.155 -1.486 1.00 31.78 258 GLY A N 1
ATOM 1937 C CA . GLY A 1 258 ? -46.401 32.718 -1.566 1.00 31.78 258 GLY A CA 1
ATOM 1938 C C . GLY A 1 258 ? -47.180 32.111 -2.729 1.00 31.78 258 GLY A C 1
ATOM 1939 O O . GLY A 1 258 ? -48.088 32.732 -3.274 1.00 31.78 258 GLY A O 1
ATOM 1940 N N . ASN A 1 259 ? -46.851 30.868 -3.066 1.00 30.03 259 ASN A N 1
ATOM 1941 C CA . ASN A 1 259 ? -47.851 29.897 -3.489 1.00 30.03 259 ASN A CA 1
ATOM 1942 C C . ASN A 1 259 ? -47.294 28.484 -3.314 1.00 30.03 259 ASN A C 1
ATOM 1944 O O . ASN A 1 259 ? -46.216 28.163 -3.809 1.00 30.03 259 ASN A O 1
ATOM 1948 N N . GLY A 1 260 ? -48.036 27.667 -2.570 1.00 31.80 260 GLY A N 1
ATOM 1949 C CA . GLY A 1 260 ? -47.811 26.237 -2.416 1.00 31.80 260 GLY A CA 1
ATOM 1950 C C . GLY A 1 260 ? -48.826 25.409 -3.205 1.00 31.80 260 GLY A C 1
ATOM 1951 O O . GLY A 1 260 ? -49.765 25.952 -3.781 1.00 31.80 260 GLY A O 1
ATOM 1952 N N . ASN A 1 261 ? -48.579 24.096 -3.192 1.00 29.94 261 ASN A N 1
ATOM 1953 C CA . ASN A 1 261 ? -49.440 22.919 -3.434 1.00 29.94 261 ASN A CA 1
ATOM 1954 C C . ASN A 1 261 ? -48.587 21.878 -4.181 1.00 29.94 261 ASN A C 1
ATOM 1956 O O . ASN A 1 261 ? -47.819 22.241 -5.059 1.00 29.94 261 ASN A O 1
ATOM 1960 N N . GLY A 1 262 ? -48.616 20.573 -3.928 1.00 30.72 262 GLY A N 1
ATOM 1961 C CA . GLY A 1 262 ? -49.521 19.718 -3.166 1.00 30.72 262 GLY A CA 1
ATOM 1962 C C . GLY A 1 262 ? -49.559 18.350 -3.878 1.00 30.72 262 GLY A C 1
ATOM 1963 O O . GLY A 1 262 ? -49.782 18.308 -5.079 1.00 30.72 262 GLY A O 1
ATOM 1964 N N . ASN A 1 263 ? -49.264 17.284 -3.126 1.00 33.41 263 ASN A N 1
ATOM 1965 C CA . ASN A 1 263 ? -49.328 15.824 -3.360 1.00 33.41 263 ASN A CA 1
ATOM 1966 C C . ASN A 1 263 ? -49.874 15.195 -4.666 1.00 33.41 263 ASN A C 1
ATOM 1968 O O . ASN A 1 263 ? -50.933 15.555 -5.168 1.00 33.41 263 ASN A O 1
ATOM 1972 N N . GLY A 1 264 ? -49.280 14.040 -5.018 1.00 29.16 264 GLY A N 1
ATOM 1973 C CA . GLY A 1 264 ? -49.918 12.976 -5.806 1.00 29.16 264 GLY A CA 1
ATOM 1974 C C . GLY A 1 264 ? -49.171 11.634 -5.723 1.00 29.16 264 GLY A C 1
ATOM 1975 O O . GLY A 1 264 ? -48.013 11.545 -6.109 1.00 29.16 264 GLY A O 1
ATOM 1976 N N . ASN A 1 265 ? -49.848 10.606 -5.206 1.00 33.19 265 ASN A N 1
ATOM 1977 C CA . ASN A 1 265 ? -49.415 9.209 -5.066 1.00 33.19 265 ASN A CA 1
ATOM 1978 C C . ASN A 1 265 ? -49.961 8.386 -6.259 1.00 33.19 265 ASN A C 1
ATOM 1980 O O . ASN A 1 265 ? -51.074 8.668 -6.702 1.00 33.19 265 ASN A O 1
ATOM 1984 N N . GLY A 1 266 ? -49.260 7.357 -6.754 1.00 28.83 266 GLY A N 1
ATOM 1985 C CA . GLY A 1 266 ? -49.764 6.513 -7.852 1.00 28.83 266 GLY A CA 1
ATOM 1986 C C . GLY A 1 266 ? -48.922 5.264 -8.131 1.00 28.83 266 GLY A C 1
ATOM 1987 O O . GLY A 1 266 ? -47.706 5.337 -8.241 1.00 28.83 266 GLY A O 1
ATOM 1988 N N . ASN A 1 267 ? -49.602 4.122 -8.216 1.00 28.97 267 ASN A N 1
ATOM 1989 C CA . ASN A 1 267 ? -49.105 2.744 -8.170 1.00 28.97 267 ASN A CA 1
ATOM 1990 C C . ASN A 1 267 ? -49.034 2.083 -9.573 1.00 28.97 267 ASN A C 1
ATOM 1992 O O . ASN A 1 267 ? -49.744 2.513 -10.476 1.00 28.97 267 ASN A O 1
ATOM 1996 N N . ASN A 1 268 ? -48.335 0.938 -9.654 1.00 28.77 268 ASN A N 1
ATOM 1997 C CA . ASN A 1 268 ? -48.451 -0.181 -10.623 1.00 28.77 268 ASN A CA 1
ATOM 1998 C C . ASN A 1 268 ? -48.030 -0.037 -12.105 1.00 28.77 268 ASN A C 1
ATOM 2000 O O . ASN A 1 268 ? -48.454 0.862 -12.820 1.00 28.77 268 ASN A O 1
ATOM 2004 N N . GLY A 1 269 ? -47.347 -1.081 -12.610 1.00 27.36 269 GLY A N 1
ATOM 2005 C CA . GLY A 1 269 ? -47.266 -1.376 -14.047 1.00 27.36 269 GLY A CA 1
ATOM 2006 C C . GLY A 1 269 ? -46.217 -2.417 -14.453 1.00 27.36 269 GLY A C 1
ATOM 2007 O O . GLY A 1 269 ? -45.107 -2.063 -14.821 1.00 27.36 269 GLY A O 1
ATOM 2008 N N . ASN A 1 270 ? -46.596 -3.694 -14.410 1.00 27.53 270 ASN A N 1
ATOM 2009 C CA . ASN A 1 270 ? -45.866 -4.859 -14.925 1.00 27.53 270 ASN A CA 1
ATOM 2010 C C . ASN A 1 270 ? -45.834 -4.848 -16.473 1.00 27.53 270 ASN A C 1
ATOM 2012 O O . ASN A 1 270 ? -46.845 -4.506 -17.085 1.00 27.53 270 ASN A O 1
ATOM 2016 N N . GLY A 1 271 ? -44.742 -5.282 -17.115 1.00 27.94 271 GLY A N 1
ATOM 2017 C CA . GLY A 1 271 ? -44.649 -5.337 -18.582 1.00 27.94 271 GLY A CA 1
ATOM 2018 C C . GLY A 1 271 ? -43.517 -6.225 -19.096 1.00 27.94 271 GLY A C 1
ATOM 2019 O O . GLY A 1 271 ? -42.392 -5.773 -19.269 1.00 27.94 271 GLY A O 1
ATOM 2020 N N . ASN A 1 272 ? -43.846 -7.493 -19.334 1.00 26.91 272 ASN A N 1
ATOM 2021 C CA . ASN A 1 272 ? -43.011 -8.521 -19.952 1.00 26.91 272 ASN A CA 1
ATOM 2022 C C . ASN A 1 272 ? -42.963 -8.308 -21.480 1.00 26.91 272 ASN A C 1
ATOM 2024 O O . ASN A 1 272 ? -44.012 -8.105 -22.090 1.00 26.91 272 ASN A O 1
ATOM 2028 N N . GLY A 1 273 ? -41.787 -8.401 -22.107 1.00 28.12 273 GLY A N 1
ATOM 2029 C CA . GLY A 1 273 ? -41.633 -8.234 -23.556 1.00 28.12 273 GLY A CA 1
ATOM 2030 C C . GLY A 1 273 ? -40.423 -8.983 -24.105 1.00 28.12 273 GLY A C 1
ATOM 2031 O O . GLY A 1 273 ? -39.323 -8.447 -24.151 1.00 28.12 273 GLY A O 1
ATOM 2032 N N . ASN A 1 274 ? -40.654 -10.229 -24.517 1.00 26.67 274 ASN A N 1
ATOM 2033 C CA . ASN A 1 274 ? -39.735 -11.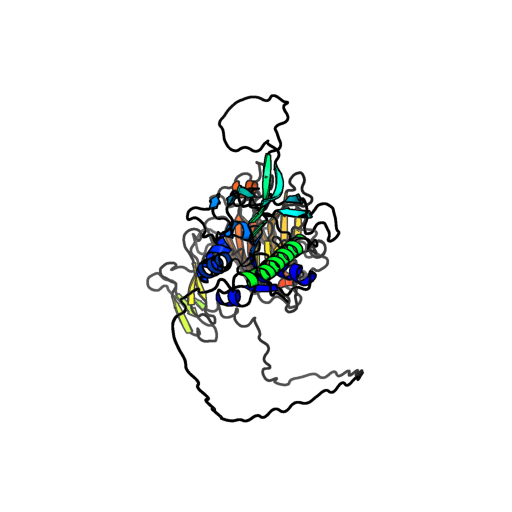058 -25.295 1.00 26.67 274 ASN A CA 1
ATOM 2034 C C . ASN A 1 274 ? -39.629 -10.508 -26.728 1.00 26.67 274 ASN A C 1
ATOM 2036 O O . ASN A 1 274 ? -40.655 -10.307 -27.378 1.00 26.67 274 ASN A O 1
ATOM 2040 N N . GLY A 1 275 ? -38.412 -10.330 -27.242 1.00 27.34 275 GLY A N 1
ATOM 2041 C CA . GLY A 1 275 ? -38.169 -9.900 -28.619 1.00 27.34 275 GLY A CA 1
ATOM 2042 C C . GLY A 1 275 ? -36.840 -10.432 -29.141 1.00 27.34 275 GLY A C 1
ATOM 2043 O O . GLY A 1 275 ? -35.799 -9.819 -28.940 1.00 27.34 275 GLY A O 1
ATOM 2044 N N . ASN A 1 276 ? -36.898 -11.587 -29.802 1.00 27.50 276 ASN A N 1
ATOM 2045 C CA . ASN A 1 276 ? -35.816 -12.163 -30.596 1.00 27.50 276 ASN A CA 1
ATOM 2046 C C . ASN A 1 276 ? -35.659 -11.345 -31.890 1.00 27.50 276 ASN A C 1
ATOM 2048 O O . ASN A 1 276 ? -36.642 -11.153 -32.606 1.00 27.50 276 ASN A O 1
ATOM 2052 N N . GLY A 1 277 ? -34.443 -10.908 -32.217 1.00 26.84 277 GLY A N 1
ATOM 2053 C CA . GLY A 1 277 ? -34.161 -10.176 -33.451 1.00 26.84 277 GLY A CA 1
ATOM 2054 C C . GLY A 1 277 ? -32.687 -10.247 -33.831 1.00 26.84 277 GLY A C 1
ATOM 2055 O O . GLY A 1 277 ? -31.888 -9.438 -33.379 1.00 26.84 277 GLY A O 1
ATOM 2056 N N . ASN A 1 278 ? -32.351 -11.226 -34.671 1.00 27.58 278 ASN A N 1
ATOM 2057 C CA . ASN A 1 278 ? -31.104 -11.278 -35.432 1.00 27.58 278 ASN A CA 1
ATOM 2058 C C . ASN A 1 278 ? -31.106 -10.152 -36.479 1.00 27.58 278 ASN A C 1
ATOM 2060 O O . ASN A 1 278 ? -32.058 -10.042 -37.252 1.00 27.58 278 ASN A O 1
ATOM 2064 N N . GLY A 1 279 ? -30.032 -9.369 -36.552 1.00 26.39 279 GLY A N 1
ATOM 2065 C CA . GLY A 1 279 ? -29.846 -8.349 -37.581 1.00 26.39 279 GLY A CA 1
ATOM 2066 C C . GLY A 1 279 ? -28.411 -7.840 -37.600 1.00 26.39 279 GLY A C 1
ATOM 2067 O O . GLY A 1 279 ? -27.995 -7.117 -36.701 1.00 26.39 279 GLY A O 1
ATOM 2068 N N . ASN A 1 280 ? -27.668 -8.264 -38.619 1.00 25.30 280 ASN A N 1
ATOM 2069 C CA . ASN A 1 280 ? -26.314 -7.824 -38.928 1.00 25.30 280 ASN A CA 1
ATOM 2070 C C . ASN A 1 280 ? -26.296 -6.394 -39.503 1.00 25.30 280 ASN A C 1
ATOM 2072 O O . ASN A 1 280 ? -27.217 -5.985 -40.204 1.00 25.30 280 ASN A O 1
ATOM 2076 N N . ASP A 1 281 ? -25.143 -5.760 -39.295 1.00 25.81 281 ASP A N 1
ATOM 2077 C CA . ASP A 1 281 ? -24.497 -4.705 -40.085 1.00 25.81 281 ASP A CA 1
ATOM 2078 C C . ASP A 1 281 ? -24.853 -3.212 -39.920 1.00 25.81 281 ASP A C 1
ATOM 2080 O O . ASP A 1 281 ? -25.925 -2.716 -40.250 1.00 25.81 281 ASP A O 1
ATOM 2084 N N . ASN A 1 282 ? -23.779 -2.504 -39.541 1.00 29.42 282 ASN A N 1
ATOM 2085 C CA . ASN A 1 282 ? -23.313 -1.190 -39.989 1.00 29.42 282 ASN A CA 1
ATOM 2086 C C . ASN A 1 282 ? -24.250 0.016 -39.855 1.00 29.42 282 ASN A C 1
ATOM 2088 O O . ASN A 1 282 ? -24.972 0.399 -40.771 1.00 29.42 282 ASN A O 1
ATOM 2092 N N . GLY A 1 283 ? -24.064 0.744 -38.751 1.00 24.70 283 G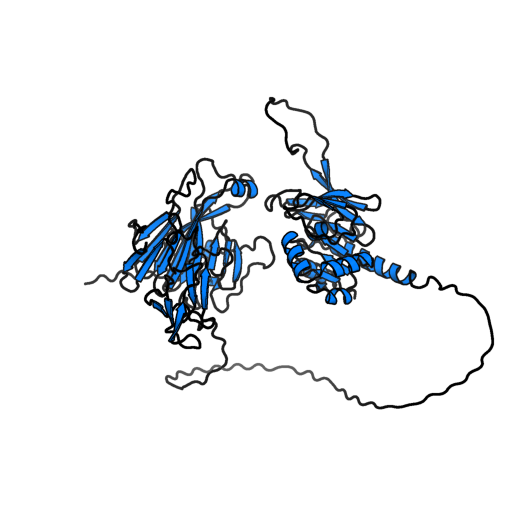LY A N 1
ATOM 2093 C CA . GLY A 1 283 ? -24.596 2.088 -38.562 1.00 24.70 283 GLY A CA 1
ATOM 2094 C C . GLY A 1 283 ? -23.701 2.926 -37.657 1.00 24.70 283 GLY A C 1
ATOM 2095 O O . GLY A 1 283 ? -23.675 2.745 -36.447 1.00 24.70 283 GLY A O 1
ATOM 2096 N N . ASN A 1 284 ? -22.971 3.845 -38.283 1.00 36.06 284 ASN A N 1
ATOM 2097 C CA . ASN A 1 284 ? -22.192 4.937 -37.708 1.00 36.06 284 ASN A CA 1
ATOM 2098 C C . ASN A 1 284 ? -22.921 5.606 -36.515 1.00 36.06 284 ASN A C 1
ATOM 2100 O O . ASN A 1 284 ? -23.957 6.247 -36.697 1.00 36.06 284 ASN A O 1
ATOM 2104 N N . GLY A 1 285 ? -22.390 5.433 -35.301 1.00 26.67 285 GLY A N 1
ATOM 2105 C CA . GLY A 1 285 ? -23.014 5.864 -34.049 1.00 26.67 285 GLY A CA 1
ATOM 2106 C C . GLY A 1 285 ? -22.269 7.020 -33.391 1.00 26.67 285 GLY A C 1
ATOM 2107 O O . GLY A 1 285 ? -21.140 6.875 -32.932 1.00 26.67 285 GLY A O 1
ATOM 2108 N N . ASN A 1 286 ? -22.939 8.168 -33.353 1.00 26.52 286 ASN A N 1
ATOM 2109 C CA . ASN A 1 286 ? -22.552 9.395 -32.669 1.00 26.52 286 ASN A CA 1
ATOM 2110 C C . ASN A 1 286 ? -22.104 9.158 -31.214 1.00 26.52 286 ASN A C 1
ATOM 2112 O O . ASN A 1 286 ? -22.750 8.424 -30.467 1.00 26.52 286 ASN A O 1
ATOM 2116 N N . ASN A 1 287 ? -21.037 9.857 -30.815 1.00 27.53 287 ASN A N 1
ATOM 2117 C CA . ASN A 1 287 ? -20.456 9.864 -29.471 1.00 27.53 287 ASN A CA 1
ATOM 2118 C C . ASN A 1 287 ? -21.498 10.178 -28.382 1.00 27.53 287 ASN A C 1
ATOM 2120 O O . ASN A 1 287 ? -21.824 11.339 -28.125 1.00 27.53 287 ASN A O 1
ATOM 2124 N N . GLY A 1 288 ? -21.954 9.134 -27.692 1.00 25.88 288 GLY A N 1
ATOM 2125 C CA . GLY A 1 288 ? -22.513 9.228 -26.351 1.00 25.88 288 GLY A CA 1
ATOM 2126 C C . GLY A 1 288 ? -21.388 9.388 -25.328 1.00 25.88 288 GLY A C 1
ATOM 2127 O O . GLY A 1 288 ? -20.375 8.696 -25.385 1.00 25.88 288 GLY A O 1
ATOM 2128 N N . ASN A 1 289 ? -21.569 10.323 -24.397 1.00 31.25 289 ASN A N 1
ATOM 2129 C CA . ASN A 1 289 ? -20.672 10.604 -23.277 1.00 31.25 289 ASN A CA 1
ATOM 2130 C C . ASN A 1 289 ? -20.532 9.391 -22.335 1.00 31.25 289 ASN A C 1
ATOM 2132 O O . ASN A 1 289 ? -21.192 9.316 -21.301 1.00 31.25 289 ASN A O 1
ATOM 2136 N N . GLY A 1 290 ? -19.627 8.472 -22.662 1.00 26.16 290 GLY A N 1
ATOM 2137 C CA . GLY A 1 290 ? -18.998 7.550 -21.722 1.00 26.16 290 GLY A CA 1
ATOM 2138 C C . GLY A 1 290 ? -17.567 8.018 -21.480 1.00 26.16 290 GLY A C 1
ATOM 2139 O O . GLY A 1 290 ? -16.778 8.122 -22.416 1.00 26.16 290 GLY A O 1
ATOM 2140 N N . LYS A 1 291 ? -17.218 8.366 -20.238 1.00 28.59 291 LYS A N 1
ATOM 2141 C CA . LYS A 1 291 ? -15.832 8.692 -19.872 1.00 28.59 291 LYS A CA 1
ATOM 2142 C C . LYS A 1 291 ? -14.983 7.418 -19.928 1.00 28.59 291 LYS A C 1
ATOM 2144 O O . LYS A 1 291 ? -14.791 6.767 -18.905 1.00 28.59 291 LYS A O 1
ATOM 2149 N N . ASP A 1 292 ? -14.446 7.112 -21.105 1.00 30.80 292 ASP A N 1
ATOM 2150 C CA . ASP A 1 292 ? -13.330 6.183 -21.288 1.00 30.80 292 ASP A CA 1
ATOM 2151 C C . ASP A 1 292 ? -12.134 6.665 -20.455 1.00 30.80 292 ASP A C 1
ATOM 2153 O O . ASP A 1 292 ? -11.409 7.588 -20.835 1.00 30.80 292 ASP A O 1
ATOM 2157 N N . LYS A 1 293 ? -11.906 6.039 -19.298 1.00 34.19 293 LYS A N 1
ATOM 2158 C CA . LYS A 1 293 ? -10.736 6.314 -18.447 1.00 34.19 293 LYS A CA 1
ATOM 2159 C C . LYS A 1 293 ? -9.420 5.764 -19.026 1.00 34.19 293 LYS A C 1
ATOM 2161 O O . LYS A 1 293 ? -8.366 6.109 -18.509 1.00 34.19 293 LYS A O 1
ATOM 2166 N N . ASN A 1 294 ? -9.458 4.995 -20.121 1.00 37.38 294 ASN A N 1
ATOM 2167 C CA . ASN A 1 294 ? -8.298 4.277 -20.676 1.00 37.38 294 ASN A CA 1
ATOM 2168 C C . ASN A 1 294 ? -7.641 4.909 -21.919 1.00 37.38 294 ASN A C 1
ATOM 2170 O O . ASN A 1 294 ? -6.688 4.348 -22.460 1.00 37.38 294 ASN A O 1
ATOM 2174 N N . LYS A 1 295 ? -8.092 6.079 -22.393 1.00 35.44 295 LYS A N 1
ATOM 2175 C CA . LYS A 1 295 ? -7.489 6.718 -23.582 1.00 35.44 295 LYS A CA 1
ATOM 2176 C C . LYS A 1 295 ? -6.192 7.487 -23.291 1.00 35.44 295 LYS A C 1
ATOM 2178 O O . LYS A 1 295 ? -5.410 7.703 -24.208 1.00 35.44 295 LYS A O 1
ATOM 2183 N N . ASN A 1 296 ? -5.946 7.869 -22.035 1.00 39.41 296 ASN A N 1
ATOM 2184 C CA . ASN A 1 296 ? -4.844 8.770 -21.672 1.00 39.41 296 ASN A CA 1
ATOM 2185 C C . ASN A 1 296 ? -3.468 8.087 -21.532 1.00 39.41 296 ASN A C 1
ATOM 2187 O O . ASN A 1 296 ? -2.459 8.768 -21.683 1.00 39.41 296 ASN A O 1
ATOM 2191 N N . ASP A 1 297 ? -3.407 6.770 -21.305 1.00 45.47 297 ASP A N 1
ATOM 2192 C CA . ASP A 1 297 ? -2.139 6.074 -21.016 1.00 45.47 297 ASP A CA 1
ATOM 2193 C C . ASP A 1 297 ? -1.344 5.659 -22.266 1.00 45.47 297 ASP A C 1
ATOM 2195 O O . ASP A 1 297 ? -0.126 5.492 -22.194 1.00 45.47 297 ASP A O 1
ATOM 2199 N N . LYS A 1 298 ? -1.998 5.520 -23.431 1.00 49.53 298 LYS A N 1
ATOM 2200 C CA . LYS A 1 298 ? -1.330 5.085 -24.676 1.00 49.53 298 LYS A CA 1
ATOM 2201 C C . LYS A 1 298 ? -0.408 6.153 -25.283 1.00 49.53 298 LYS A C 1
ATOM 2203 O O . LYS A 1 298 ? 0.479 5.805 -26.058 1.00 49.53 298 LYS A O 1
ATOM 2208 N N . ASP A 1 299 ? -0.577 7.423 -24.915 1.00 55.78 299 ASP A N 1
ATOM 2209 C CA . ASP A 1 299 ? 0.210 8.540 -25.457 1.00 55.78 299 ASP A CA 1
ATOM 2210 C C . ASP A 1 299 ? 1.366 8.996 -24.543 1.00 55.78 299 ASP A C 1
ATOM 2212 O O . ASP A 1 299 ? 2.236 9.738 -25.000 1.00 55.78 299 ASP A O 1
ATOM 2216 N N . GLU A 1 300 ? 1.441 8.542 -23.282 1.00 65.94 300 GLU A N 1
ATOM 2217 C CA . GLU A 1 300 ? 2.458 9.026 -22.330 1.00 65.94 300 GLU A CA 1
ATOM 2218 C C . GLU A 1 300 ? 3.897 8.661 -22.730 1.00 65.94 300 GLU A C 1
ATOM 2220 O O . GLU A 1 300 ? 4.794 9.494 -22.600 1.00 65.94 300 GLU A O 1
ATOM 2225 N N . GLU A 1 301 ? 4.121 7.453 -23.257 1.00 69.12 301 GLU A N 1
ATOM 2226 C CA . GLU A 1 301 ? 5.450 6.959 -23.665 1.00 69.12 301 GLU A CA 1
ATOM 2227 C C . GLU A 1 301 ? 5.650 6.947 -25.193 1.00 69.12 301 GLU A C 1
ATOM 2229 O O . GLU A 1 301 ? 6.638 6.419 -25.703 1.00 69.12 301 GLU A O 1
ATOM 2234 N N . ASN A 1 302 ? 4.733 7.554 -25.951 1.00 83.12 302 ASN A N 1
ATOM 2235 C CA . ASN A 1 302 ? 4.810 7.588 -27.407 1.00 83.12 302 ASN A CA 1
ATOM 2236 C C . ASN A 1 302 ? 5.745 8.712 -27.890 1.00 83.12 302 ASN A C 1
ATOM 2238 O O . ASN A 1 302 ? 5.298 9.801 -28.265 1.00 83.12 302 ASN A O 1
ATOM 2242 N N . TYR A 1 303 ? 7.056 8.460 -27.880 1.00 87.75 303 TYR A N 1
ATOM 2243 C CA . TYR A 1 303 ? 8.075 9.420 -28.317 1.00 87.75 303 TYR A CA 1
ATOM 2244 C C . TYR A 1 303 ? 9.233 8.798 -29.107 1.00 87.75 303 TYR A C 1
ATOM 2246 O O . TYR A 1 303 ? 9.520 7.607 -29.029 1.00 87.75 303 TYR A O 1
ATOM 2254 N N . LYS A 1 304 ? 9.946 9.633 -29.874 1.00 90.50 304 LYS A N 1
ATOM 2255 C CA . LYS A 1 304 ? 11.248 9.311 -30.476 1.00 90.50 304 LYS A CA 1
ATOM 2256 C C . LYS A 1 304 ? 12.364 9.882 -29.612 1.00 90.50 304 LYS A C 1
ATOM 2258 O O . LYS A 1 304 ? 12.361 11.077 -29.339 1.00 90.50 304 LYS A O 1
ATOM 2263 N N . VAL A 1 305 ? 13.351 9.067 -29.257 1.00 90.62 305 VAL A N 1
ATOM 2264 C CA . VAL A 1 305 ? 14.597 9.564 -28.655 1.00 90.62 305 VAL A CA 1
ATOM 2265 C C . VAL A 1 305 ? 15.348 10.437 -29.663 1.00 90.62 305 VAL A C 1
ATOM 2267 O O . VAL A 1 305 ? 15.508 10.039 -30.820 1.00 90.62 305 VAL A O 1
ATOM 2270 N N . LEU A 1 306 ? 15.799 11.612 -29.235 1.00 92.75 306 LEU A N 1
ATOM 2271 C CA . LEU A 1 306 ? 16.666 12.496 -30.012 1.00 92.75 306 LEU A CA 1
ATOM 2272 C C . LEU A 1 306 ? 18.087 12.497 -29.441 1.00 92.75 306 LEU A C 1
ATOM 2274 O O . LEU A 1 306 ? 18.343 11.963 -28.363 1.00 92.75 306 LEU A O 1
ATOM 2278 N N . LYS A 1 307 ? 19.023 13.108 -30.177 1.00 92.06 307 LYS A N 1
ATOM 2279 C CA . LYS A 1 307 ? 20.373 13.343 -29.658 1.00 92.06 307 LYS A CA 1
ATOM 2280 C C . LYS A 1 307 ? 20.298 14.268 -28.432 1.00 92.06 307 LYS A C 1
ATOM 2282 O O . LYS A 1 307 ? 19.501 15.206 -28.462 1.00 92.06 307 LYS A O 1
ATOM 2287 N N . PRO A 1 308 ? 21.115 14.035 -27.392 1.00 92.38 308 PRO A N 1
ATOM 2288 C CA . PRO A 1 308 ? 21.153 14.912 -26.229 1.00 92.38 308 PRO A CA 1
ATOM 2289 C C . PRO A 1 308 ? 21.492 16.361 -26.597 1.00 92.38 308 PRO A C 1
ATOM 2291 O O . PRO A 1 308 ? 22.280 16.614 -27.510 1.00 92.38 308 PRO A O 1
ATOM 2294 N N . TYR A 1 309 ? 20.942 17.302 -25.838 1.00 90.38 309 TYR A N 1
ATOM 2295 C CA . TYR A 1 309 ? 21.222 18.733 -25.934 1.00 90.38 309 TYR A CA 1
ATOM 2296 C C . TYR A 1 309 ? 21.787 19.209 -24.601 1.00 90.38 309 TYR A C 1
ATOM 2298 O O . TYR A 1 309 ? 21.174 18.982 -23.562 1.00 90.38 309 TYR A O 1
ATOM 2306 N N . ASN A 1 310 ? 22.971 19.825 -24.616 1.00 91.50 310 ASN A N 1
ATOM 2307 C CA . ASN A 1 310 ? 23.700 20.230 -23.405 1.00 91.50 310 ASN A CA 1
ATOM 2308 C C . ASN A 1 310 ? 23.862 19.097 -22.369 1.00 91.50 310 ASN A C 1
ATOM 2310 O O . ASN A 1 310 ? 23.796 19.323 -21.165 1.00 91.50 310 ASN A O 1
ATOM 2314 N N . GLY A 1 311 ? 24.053 17.860 -22.841 1.00 91.06 311 GLY A N 1
ATOM 2315 C CA . GLY A 1 311 ? 24.179 16.679 -21.980 1.00 91.06 311 GLY A CA 1
ATOM 2316 C C . GLY A 1 311 ? 22.858 16.146 -21.415 1.00 91.06 311 GLY A C 1
ATOM 2317 O O . GLY A 1 311 ? 22.878 15.131 -20.731 1.00 91.06 311 GLY A O 1
ATOM 2318 N N . GLN A 1 312 ? 21.718 16.773 -21.719 1.00 95.44 312 GLN A N 1
ATOM 2319 C CA . GLN A 1 312 ? 20.386 16.324 -21.309 1.00 95.44 312 GLN A CA 1
ATOM 2320 C C . GLN A 1 312 ? 19.724 15.548 -22.449 1.00 95.44 312 GLN A C 1
ATOM 2322 O O . GLN A 1 312 ? 19.684 16.013 -23.592 1.00 95.44 312 GLN A O 1
ATOM 2327 N N . GLU A 1 313 ? 19.186 14.367 -22.158 1.00 95.19 313 GLU A N 1
ATOM 2328 C CA . GLU A 1 313 ? 18.413 13.608 -23.136 1.00 95.19 313 GLU A CA 1
ATOM 2329 C C . GLU A 1 313 ? 17.154 14.372 -23.564 1.00 95.19 313 GLU A C 1
ATOM 2331 O O . GLU A 1 313 ? 16.566 15.152 -22.811 1.00 95.19 313 GLU A O 1
ATOM 2336 N N . GLN A 1 314 ? 16.732 14.137 -24.806 1.00 95.06 314 GLN A N 1
ATOM 2337 C CA . GLN A 1 314 ? 15.554 14.767 -25.386 1.00 95.06 314 GLN A CA 1
ATOM 2338 C C . GLN A 1 314 ? 14.683 13.739 -26.095 1.00 95.06 314 GLN A C 1
ATOM 2340 O O . GLN A 1 314 ? 15.171 12.759 -26.668 1.00 95.06 314 GLN A O 1
ATOM 2345 N N . ALA A 1 315 ? 13.378 13.981 -26.085 1.00 94.19 315 ALA A N 1
ATOM 2346 C CA . ALA A 1 315 ? 12.402 13.119 -26.727 1.00 94.19 315 ALA A CA 1
ATOM 2347 C C . ALA A 1 315 ? 11.381 13.944 -27.517 1.00 94.19 315 ALA A C 1
ATOM 2349 O O . ALA A 1 315 ? 10.812 14.903 -27.002 1.00 94.19 315 ALA A O 1
ATOM 2350 N N . LEU A 1 316 ? 11.145 13.553 -28.770 1.00 94.00 316 LEU A N 1
ATOM 2351 C CA . LEU A 1 316 ? 10.096 14.104 -29.626 1.00 94.00 316 LEU A CA 1
ATOM 2352 C C . LEU A 1 316 ? 8.804 13.318 -29.417 1.00 94.00 316 LEU A C 1
ATOM 2354 O O . LEU A 1 316 ? 8.723 12.151 -29.809 1.00 94.00 316 LEU A O 1
ATOM 2358 N N . CYS A 1 317 ? 7.791 13.955 -28.848 1.00 92.50 317 CYS A N 1
ATOM 2359 C CA . CYS A 1 317 ? 6.487 13.349 -28.624 1.00 92.50 317 CYS A CA 1
ATOM 2360 C C . CYS A 1 317 ? 5.739 13.107 -29.944 1.00 92.50 317 CYS A C 1
ATOM 2362 O O . CYS A 1 317 ? 5.557 14.022 -30.747 1.00 92.50 317 CYS A O 1
ATOM 2364 N N . LYS A 1 318 ? 5.291 11.866 -30.161 1.00 86.62 318 LYS A N 1
ATOM 2365 C CA . LYS A 1 318 ? 4.559 11.419 -31.360 1.00 86.62 318 LYS A CA 1
ATOM 2366 C C . LYS A 1 318 ? 3.055 11.225 -31.130 1.00 86.62 318 LYS A C 1
ATOM 2368 O O . LYS A 1 318 ? 2.327 11.001 -32.095 1.00 86.62 318 LYS A O 1
ATOM 2373 N N . GLY A 1 319 ? 2.600 11.277 -29.877 1.00 74.19 319 GLY A N 1
ATOM 2374 C CA . GLY A 1 319 ? 1.188 11.129 -29.511 1.00 74.19 319 GLY A CA 1
ATOM 2375 C C . GLY A 1 319 ? 0.284 12.202 -30.125 1.00 74.19 319 GLY A C 1
ATOM 2376 O O . GLY A 1 319 ? 0.746 13.268 -30.556 1.00 74.19 319 GLY A O 1
ATOM 2377 N N . LYS A 1 320 ? -1.024 11.927 -30.172 1.00 70.94 320 LYS A N 1
ATOM 2378 C CA . LYS A 1 320 ? -2.035 12.896 -30.629 1.00 70.94 320 LYS A CA 1
ATOM 2379 C C . LYS A 1 320 ? -2.431 13.797 -29.451 1.00 70.94 320 LYS A C 1
ATOM 2381 O O . LYS A 1 320 ? -2.762 13.301 -28.385 1.00 70.94 320 LYS A O 1
ATOM 2386 N N . GLY A 1 321 ? -2.418 15.121 -29.626 1.00 77.75 321 GLY A N 1
ATOM 2387 C CA . GLY A 1 321 ? -2.844 16.075 -28.587 1.00 77.75 321 GLY A CA 1
ATOM 2388 C C . GLY A 1 321 ? -1.898 17.262 -28.390 1.00 77.75 321 GLY A C 1
ATOM 2389 O O . GLY A 1 321 ? -1.057 17.547 -29.238 1.00 77.75 321 GLY A O 1
ATOM 2390 N N . ALA A 1 322 ? -2.023 17.956 -27.253 1.00 79.44 322 ALA A N 1
ATOM 2391 C CA . ALA A 1 322 ? -1.288 19.194 -26.948 1.00 79.44 322 ALA A CA 1
ATOM 2392 C C . ALA A 1 322 ? 0.242 19.025 -26.844 1.00 79.44 322 ALA A C 1
ATOM 2394 O O . ALA A 1 322 ? 0.977 20.019 -26.861 1.00 79.44 322 ALA A O 1
ATOM 2395 N N . CYS A 1 323 ? 0.714 17.781 -26.728 1.00 87.00 323 CYS A N 1
ATOM 2396 C CA . CYS A 1 323 ? 2.132 17.440 -26.727 1.00 87.00 323 CYS A CA 1
ATOM 2397 C C . CYS A 1 323 ? 2.676 16.991 -28.087 1.00 87.00 323 CYS A C 1
ATOM 2399 O O . CYS A 1 323 ? 3.869 16.734 -28.216 1.00 87.00 323 CYS A O 1
ATOM 2401 N N . SER A 1 324 ? 1.826 16.890 -29.111 1.00 88.50 324 SER A N 1
ATOM 2402 C CA . SER A 1 324 ? 2.229 16.364 -30.413 1.00 88.50 324 SER A CA 1
ATOM 2403 C C . SER A 1 324 ? 3.339 17.210 -31.042 1.00 88.50 324 SER A C 1
ATOM 2405 O O . SER A 1 324 ? 3.245 18.437 -31.081 1.00 88.50 324 SER A O 1
ATOM 2407 N N . ASN A 1 325 ? 4.394 16.547 -31.519 1.00 89.31 325 ASN A N 1
ATOM 2408 C CA . ASN A 1 325 ? 5.594 17.143 -32.112 1.00 89.31 325 ASN A CA 1
ATOM 2409 C C . ASN A 1 325 ? 6.381 18.098 -31.198 1.00 89.31 325 ASN A C 1
ATOM 2411 O O . ASN A 1 325 ? 7.261 18.815 -31.677 1.00 89.31 325 ASN A O 1
ATOM 2415 N N . LYS A 1 326 ? 6.117 18.106 -29.887 1.00 92.56 326 LYS A N 1
ATOM 2416 C CA . LYS A 1 326 ? 6.954 18.839 -28.934 1.00 92.56 326 LYS A CA 1
ATOM 2417 C C . LYS A 1 326 ? 8.190 18.030 -28.575 1.00 92.56 326 LYS A C 1
ATOM 2419 O O . LYS A 1 326 ? 8.132 16.810 -28.412 1.00 92.56 326 LYS A O 1
ATOM 2424 N N . ILE A 1 327 ? 9.308 18.736 -28.438 1.00 94.62 327 ILE A N 1
ATOM 2425 C CA . ILE A 1 327 ? 10.540 18.183 -27.887 1.00 94.62 327 ILE A CA 1
ATOM 2426 C C . ILE A 1 327 ? 10.532 18.464 -26.391 1.00 94.62 327 ILE A C 1
ATOM 2428 O O . ILE A 1 327 ? 10.520 19.621 -25.972 1.00 94.62 327 ILE A O 1
ATOM 2432 N N . LEU A 1 328 ? 10.538 17.402 -25.596 1.00 94.62 328 LEU A N 1
ATOM 2433 C CA . LEU A 1 328 ? 10.717 17.479 -24.154 1.00 94.62 328 LEU A CA 1
ATOM 2434 C C . LEU A 1 328 ? 12.184 17.208 -23.823 1.00 94.62 328 LEU A C 1
ATOM 2436 O O . LEU A 1 328 ? 12.774 16.249 -24.325 1.00 94.62 328 LEU A O 1
ATOM 2440 N N . VAL A 1 329 ? 12.761 18.073 -22.991 1.00 96.31 329 VAL A N 1
ATOM 2441 C CA . VAL A 1 329 ? 14.158 18.007 -22.549 1.00 96.31 329 VAL A CA 1
ATOM 2442 C C . VAL A 1 329 ? 14.186 17.541 -21.108 1.00 96.31 329 VAL A C 1
ATOM 2444 O O . VAL A 1 329 ? 13.450 18.070 -20.275 1.00 96.31 329 VAL A O 1
ATOM 2447 N N . CYS A 1 330 ? 15.022 16.556 -20.811 1.00 96.56 330 CYS A N 1
ATOM 2448 C CA . CYS A 1 330 ? 15.186 16.066 -19.454 1.00 96.56 330 CYS A CA 1
ATOM 2449 C C . CYS A 1 330 ? 15.727 17.162 -18.530 1.00 96.56 330 CYS A C 1
ATOM 2451 O O . CYS A 1 330 ? 16.619 17.889 -18.955 1.00 96.56 330 CYS A O 1
ATOM 2453 N N . PRO A 1 331 ? 15.229 17.308 -17.289 1.00 96.31 331 PRO A N 1
ATOM 2454 C CA . PRO A 1 331 ? 15.742 18.301 -16.344 1.00 96.31 331 PRO A CA 1
ATOM 2455 C C . PRO A 1 331 ? 17.242 18.128 -16.053 1.00 96.31 331 PRO A C 1
ATOM 2457 O O . PRO A 1 331 ? 17.774 17.021 -16.133 1.00 96.31 331 PRO A O 1
ATOM 2460 N N . ALA A 1 332 ? 17.938 19.213 -15.708 1.00 94.12 332 ALA A N 1
ATOM 2461 C CA . ALA A 1 332 ? 19.393 19.192 -15.506 1.00 94.12 332 ALA A CA 1
ATOM 2462 C C . ALA A 1 332 ? 19.809 18.329 -14.301 1.00 94.12 332 ALA A C 1
ATOM 2464 O O . ALA A 1 332 ? 20.891 17.750 -14.282 1.00 94.12 332 ALA A O 1
ATOM 2465 N N . GLU A 1 333 ? 18.933 18.207 -13.308 1.00 93.81 333 GLU A N 1
ATOM 2466 C CA . GLU A 1 333 ? 19.113 17.368 -12.127 1.00 93.81 333 GLU A CA 1
ATOM 2467 C C . GLU A 1 333 ? 18.859 15.867 -12.388 1.00 93.81 333 GLU A C 1
ATOM 2469 O O . GLU A 1 333 ? 19.172 15.031 -11.536 1.00 93.81 333 GLU A O 1
ATOM 2474 N N . CYS A 1 334 ? 18.309 15.508 -13.554 1.00 93.69 334 CYS A N 1
ATOM 2475 C CA . CYS A 1 334 ? 18.188 14.131 -14.036 1.00 93.69 334 CYS A CA 1
ATOM 2476 C C . CYS A 1 334 ? 18.325 14.072 -15.571 1.00 93.69 334 CYS A C 1
ATOM 2478 O O . CYS A 1 334 ? 17.342 13.855 -16.276 1.00 93.69 334 CYS A O 1
ATOM 2480 N N . PRO A 1 335 ? 19.533 14.263 -16.126 1.00 93.88 335 PRO A N 1
ATOM 2481 C CA . PRO A 1 335 ? 19.712 14.409 -17.571 1.00 93.88 335 PRO A CA 1
ATOM 2482 C C . PRO A 1 335 ? 19.431 13.122 -18.363 1.00 93.88 335 PRO A C 1
ATOM 2484 O O . PRO A 1 335 ? 19.165 13.192 -19.559 1.00 93.88 335 PRO A O 1
ATOM 2487 N N . GLU A 1 336 ? 19.460 11.959 -17.708 1.00 92.31 336 GLU A N 1
ATOM 2488 C CA . GLU A 1 336 ? 19.314 10.633 -18.316 1.00 92.31 336 GLU A CA 1
ATOM 2489 C C . GLU A 1 336 ? 17.957 10.001 -17.970 1.00 92.31 336 GLU A C 1
ATOM 2491 O O . GLU A 1 336 ? 17.511 10.052 -16.819 1.00 92.31 336 GLU A O 1
ATOM 2496 N N . ARG A 1 337 ? 17.300 9.333 -18.926 1.00 90.12 337 ARG A N 1
ATOM 2497 C CA . ARG A 1 337 ? 16.063 8.562 -18.670 1.00 90.12 337 ARG A CA 1
ATOM 2498 C C . ARG A 1 337 ? 16.323 7.185 -18.071 1.00 90.12 337 ARG A C 1
ATOM 2500 O O . ARG A 1 337 ? 15.468 6.655 -17.362 1.00 90.12 337 ARG A O 1
ATOM 2507 N N . LYS A 1 338 ? 17.495 6.606 -18.335 1.00 87.88 338 LYS A N 1
ATOM 2508 C CA . LYS A 1 338 ? 17.912 5.297 -17.816 1.00 87.88 338 LYS A CA 1
ATOM 2509 C C . LYS A 1 338 ? 19.229 5.398 -17.026 1.00 87.88 338 LYS A C 1
ATOM 2511 O O . LYS A 1 338 ? 20.214 4.768 -17.402 1.00 87.88 338 LYS A O 1
ATOM 2516 N N . PRO A 1 339 ? 19.278 6.170 -15.923 1.00 87.81 339 PRO A N 1
ATOM 2517 C CA . PRO A 1 339 ? 20.479 6.232 -15.104 1.00 87.81 339 PRO A CA 1
ATOM 2518 C C . PRO A 1 339 ? 20.769 4.853 -14.503 1.00 87.81 339 PRO A C 1
ATOM 2520 O O . PRO A 1 339 ? 19.874 4.205 -13.957 1.00 87.81 339 PRO A O 1
ATOM 2523 N N . LYS A 1 340 ? 22.035 4.428 -14.555 1.00 72.25 340 LYS A N 1
ATOM 2524 C CA . LYS A 1 340 ? 22.469 3.093 -14.092 1.00 72.25 340 LYS A CA 1
ATOM 2525 C C . LYS A 1 340 ? 22.499 2.945 -12.566 1.00 72.25 340 LYS A C 1
ATOM 2527 O O . LYS A 1 340 ? 22.405 1.845 -12.042 1.00 72.25 340 LYS A O 1
ATOM 2532 N N . LYS A 1 341 ? 22.589 4.065 -11.842 1.00 80.50 341 LYS A N 1
ATOM 2533 C CA . LYS A 1 341 ? 22.669 4.124 -10.372 1.00 80.50 341 LYS A CA 1
ATOM 2534 C C . LYS A 1 341 ? 21.443 4.805 -9.779 1.00 80.50 341 LYS A C 1
ATOM 2536 O O . LYS A 1 341 ? 21.549 5.871 -9.162 1.00 80.50 341 LYS A O 1
ATOM 2541 N N . ASN A 1 342 ? 20.268 4.210 -9.967 1.00 79.94 342 ASN A N 1
ATOM 2542 C CA . ASN A 1 342 ? 19.006 4.805 -9.528 1.00 79.94 342 ASN A CA 1
ATOM 2543 C C . ASN A 1 342 ? 18.836 4.894 -7.998 1.00 79.94 342 ASN A C 1
ATOM 2545 O O . ASN A 1 342 ? 17.934 5.575 -7.536 1.00 79.94 342 ASN A O 1
ATOM 2549 N N . LYS A 1 343 ? 19.702 4.299 -7.170 1.00 79.12 343 LYS A N 1
ATOM 2550 C CA . LYS A 1 343 ? 19.801 4.637 -5.732 1.00 79.12 343 LYS A CA 1
ATOM 2551 C C . LYS A 1 343 ? 20.278 6.072 -5.485 1.00 79.12 343 LYS A C 1
ATOM 2553 O O . LYS A 1 343 ? 19.970 6.640 -4.439 1.00 79.12 343 LYS A O 1
ATOM 2558 N N . LYS A 1 344 ? 21.058 6.638 -6.410 1.00 83.25 344 LYS A N 1
ATOM 2559 C CA . LYS A 1 344 ? 21.732 7.940 -6.263 1.00 83.25 344 LYS A CA 1
ATOM 2560 C C . LYS A 1 344 ? 21.177 9.002 -7.205 1.00 83.25 344 LYS A C 1
ATOM 2562 O O . LYS A 1 344 ? 21.071 10.159 -6.812 1.00 83.25 344 LYS A O 1
ATOM 2567 N N . HIS A 1 345 ? 20.794 8.609 -8.416 1.00 88.50 345 HIS A N 1
ATOM 2568 C CA . HIS A 1 345 ? 20.355 9.528 -9.461 1.00 88.50 345 HIS A CA 1
ATOM 2569 C C . HIS A 1 345 ? 18.918 9.230 -9.872 1.00 88.50 345 HIS A C 1
ATOM 2571 O O . HIS A 1 345 ? 18.567 8.086 -10.145 1.00 88.50 345 HIS A O 1
ATOM 2577 N N . LYS A 1 346 ? 18.077 10.265 -9.923 1.00 91.00 346 LYS A N 1
ATOM 2578 C CA . LYS A 1 346 ? 16.729 10.136 -10.479 1.00 91.00 346 LYS A CA 1
ATOM 2579 C C . LYS A 1 346 ? 16.813 9.989 -11.992 1.00 91.00 346 LYS A C 1
ATOM 2581 O O . LYS A 1 346 ? 17.712 10.534 -12.623 1.00 91.00 346 LYS A O 1
ATOM 2586 N N . ALA A 1 347 ? 15.827 9.314 -12.557 1.00 91.88 347 ALA A N 1
ATOM 2587 C CA . ALA A 1 347 ? 15.628 9.229 -13.988 1.00 91.88 347 ALA A CA 1
ATOM 2588 C C . ALA A 1 347 ? 14.730 10.349 -14.494 1.00 91.88 347 ALA A C 1
ATOM 2590 O O . ALA A 1 347 ? 13.743 10.713 -13.847 1.00 91.88 347 ALA A O 1
ATOM 2591 N N . CYS A 1 348 ? 15.025 10.825 -15.692 1.00 93.81 348 CYS A N 1
ATOM 2592 C CA . CYS A 1 348 ? 14.088 11.600 -16.475 1.00 93.81 348 CYS A CA 1
ATOM 2593 C C . CYS A 1 348 ? 12.916 10.725 -16.917 1.00 93.81 348 CYS A C 1
ATOM 2595 O O . CYS A 1 348 ? 13.075 9.706 -17.587 1.00 93.81 348 CYS A O 1
ATOM 2597 N N . HIS A 1 349 ? 11.713 11.142 -16.560 1.00 92.44 349 HIS A N 1
ATOM 2598 C CA . HIS A 1 349 ? 10.479 10.561 -17.044 1.00 92.44 349 HIS A CA 1
ATOM 2599 C C . HIS A 1 349 ? 9.800 11.557 -17.976 1.00 92.44 349 HIS A C 1
ATOM 2601 O O . HIS A 1 349 ? 9.316 12.602 -17.536 1.00 92.44 349 HIS A O 1
ATOM 2607 N N . VAL A 1 350 ? 9.771 11.207 -19.258 1.00 91.25 350 VAL A N 1
ATOM 2608 C CA . VAL A 1 350 ? 9.097 11.963 -20.313 1.00 91.25 350 VAL A CA 1
ATOM 2609 C C . VAL A 1 350 ? 7.641 11.516 -20.374 1.00 91.25 350 VAL A C 1
ATOM 2611 O O . VAL A 1 350 ? 7.381 10.335 -20.592 1.00 91.25 350 VAL A O 1
ATOM 2614 N N . ASN A 1 351 ? 6.712 12.452 -20.195 1.00 89.88 351 ASN A N 1
ATOM 2615 C CA . ASN A 1 351 ? 5.280 12.228 -20.352 1.00 89.88 351 ASN A CA 1
ATOM 2616 C C . ASN A 1 351 ? 4.777 13.035 -21.555 1.00 89.88 351 ASN A C 1
ATOM 2618 O O . ASN A 1 351 ? 4.616 14.252 -21.474 1.00 89.88 351 ASN A O 1
ATOM 2622 N N . CYS A 1 352 ? 4.522 12.340 -22.662 1.00 88.56 352 CYS A N 1
ATOM 2623 C CA . CYS A 1 352 ? 3.966 12.900 -23.896 1.00 88.56 352 CYS A CA 1
ATOM 2624 C C . CYS A 1 352 ? 2.431 12.917 -23.937 1.00 88.56 352 CYS A C 1
ATOM 2626 O O . CYS A 1 352 ? 1.843 13.245 -24.969 1.00 88.56 352 CYS A O 1
ATOM 2628 N N . GLY A 1 353 ? 1.783 12.570 -22.823 1.00 84.00 353 GLY A N 1
ATOM 2629 C CA . GLY A 1 353 ? 0.340 12.630 -22.670 1.00 84.00 353 GLY A CA 1
ATOM 2630 C C . GLY A 1 353 ? -0.140 14.060 -22.426 1.00 84.00 353 GLY A C 1
ATOM 2631 O O . GLY A 1 353 ? 0.476 15.048 -22.832 1.00 84.00 353 GLY A O 1
ATOM 2632 N N . SER A 1 354 ? -1.260 14.186 -21.719 1.00 80.31 354 SER A N 1
ATOM 2633 C CA . SER A 1 354 ? -1.904 15.480 -21.463 1.00 80.31 354 SER A CA 1
ATOM 2634 C C . SER A 1 354 ? -1.041 16.455 -20.656 1.00 80.31 354 SER A C 1
ATOM 2636 O O . SER A 1 354 ? -1.145 17.662 -20.864 1.00 80.31 354 SER A O 1
ATOM 2638 N N . LYS A 1 355 ? -0.172 15.950 -19.769 1.00 84.50 355 LYS A N 1
ATOM 2639 C CA . LYS A 1 355 ? 0.722 16.782 -18.946 1.00 84.50 355 LYS A CA 1
ATOM 2640 C C . LYS A 1 355 ? 1.865 17.405 -19.740 1.00 84.50 355 LYS A C 1
ATOM 2642 O O . LYS A 1 355 ? 2.288 18.502 -19.403 1.00 84.50 355 LYS A O 1
ATOM 2647 N N . CYS A 1 356 ? 2.322 16.728 -20.793 1.00 89.06 356 CYS A N 1
ATOM 2648 C CA . CYS A 1 356 ? 3.368 17.200 -21.694 1.00 89.06 356 CYS A CA 1
ATOM 2649 C C . CYS A 1 356 ? 4.613 17.761 -20.980 1.00 89.06 356 CYS A C 1
ATOM 2651 O O . CYS A 1 356 ? 4.998 18.914 -21.181 1.00 89.06 356 CYS A O 1
ATOM 2653 N N . GLU A 1 357 ? 5.231 16.953 -20.121 1.00 92.94 357 GLU A N 1
ATOM 2654 C CA . GLU A 1 357 ? 6.339 17.382 -19.263 1.00 92.94 357 GLU A CA 1
ATOM 2655 C C . GLU A 1 357 ? 7.423 16.305 -19.126 1.00 92.94 357 GLU A C 1
ATOM 2657 O O . GLU A 1 357 ? 7.157 15.107 -19.243 1.00 92.94 357 GLU A O 1
ATOM 2662 N N . ALA A 1 358 ? 8.654 16.734 -18.838 1.00 93.88 358 ALA A N 1
ATOM 2663 C CA . ALA A 1 358 ? 9.741 15.861 -18.408 1.00 93.88 358 ALA A CA 1
ATOM 2664 C C . ALA A 1 358 ? 10.034 16.118 -16.924 1.00 93.88 358 ALA A C 1
ATOM 2666 O O . ALA A 1 358 ? 10.264 17.254 -16.521 1.00 93.88 358 ALA A O 1
ATOM 2667 N N . THR A 1 359 ? 10.007 15.068 -16.101 1.00 94.75 359 THR A N 1
ATOM 2668 C CA . THR A 1 359 ? 10.132 15.180 -14.635 1.00 94.75 359 THR A CA 1
ATOM 2669 C C . THR A 1 359 ? 11.104 14.156 -14.069 1.00 94.75 359 THR A C 1
ATOM 2671 O O . THR A 1 359 ? 11.241 13.058 -14.603 1.00 94.75 359 THR A O 1
ATOM 2674 N N . CYS A 1 360 ? 11.748 14.472 -12.945 1.00 93.94 360 CYS A N 1
ATOM 2675 C CA . CYS A 1 360 ? 12.665 13.543 -12.289 1.00 93.94 360 CYS A CA 1
ATOM 2676 C C . CYS A 1 360 ? 11.937 12.567 -11.363 1.00 93.94 360 CYS A C 1
ATOM 2678 O O . CYS A 1 360 ? 11.339 12.968 -10.357 1.00 93.94 360 CYS A O 1
ATOM 2680 N N . LYS A 1 361 ? 12.040 11.267 -11.648 1.00 90.81 361 LYS A N 1
ATOM 2681 C CA . LYS A 1 361 ? 11.415 10.189 -10.870 1.00 90.81 361 LYS A CA 1
ATOM 2682 C C . LYS A 1 361 ? 12.428 9.101 -10.515 1.00 90.81 361 LYS A C 1
ATOM 2684 O O . LYS A 1 361 ? 13.350 8.811 -11.266 1.00 90.81 361 LYS A O 1
ATOM 2689 N N . TRP A 1 362 ? 12.235 8.469 -9.361 1.00 90.62 362 TRP A N 1
ATOM 2690 C CA . TRP A 1 362 ? 12.968 7.252 -9.010 1.00 90.62 362 TRP A CA 1
ATOM 2691 C C . TRP A 1 362 ? 12.387 6.055 -9.772 1.00 90.62 362 TRP A C 1
ATOM 2693 O O . TRP A 1 362 ? 11.177 5.839 -9.722 1.00 90.62 362 TRP A O 1
ATOM 2703 N N . ARG A 1 363 ? 13.241 5.252 -10.412 1.00 89.12 363 ARG A N 1
ATOM 2704 C CA . ARG A 1 363 ? 12.898 3.978 -11.081 1.00 89.12 363 ARG A CA 1
ATOM 2705 C C . ARG A 1 363 ? 12.808 2.807 -10.095 1.00 89.12 363 ARG A C 1
ATOM 2707 O O . ARG A 1 363 ? 13.589 1.862 -10.156 1.00 89.12 363 ARG A O 1
ATOM 2714 N N . LYS A 1 364 ? 11.935 2.938 -9.099 1.00 89.88 364 LYS A N 1
ATOM 2715 C CA . LYS A 1 364 ? 11.694 1.919 -8.069 1.00 89.88 364 LYS A CA 1
ATOM 2716 C C . LYS A 1 364 ? 10.190 1.716 -7.879 1.00 89.88 364 LYS A C 1
ATOM 2718 O O . LYS A 1 364 ? 9.453 2.685 -8.094 1.00 89.88 364 LYS A O 1
ATOM 2723 N N . PRO A 1 365 ? 9.755 0.537 -7.402 1.00 92.88 365 PRO A N 1
ATOM 2724 C CA . PRO A 1 365 ? 8.357 0.303 -7.067 1.00 92.88 365 PRO A CA 1
ATOM 2725 C C . PRO A 1 365 ? 7.821 1.395 -6.135 1.00 92.88 365 PRO A C 1
ATOM 2727 O O . PRO A 1 365 ? 8.460 1.747 -5.134 1.00 92.88 365 PRO A O 1
ATOM 2730 N N . LYS A 1 366 ? 6.648 1.950 -6.448 1.00 93.44 366 LYS A N 1
ATOM 2731 C CA . LYS A 1 366 ? 5.912 2.819 -5.525 1.00 93.44 366 LYS A CA 1
ATOM 2732 C C . LYS A 1 366 ? 4.906 1.975 -4.768 1.00 93.44 366 LYS A C 1
ATOM 2734 O O . LYS A 1 366 ? 3.824 1.713 -5.274 1.00 93.44 366 LYS A O 1
ATOM 2739 N N . CYS A 1 367 ? 5.249 1.604 -3.541 1.00 92.75 367 CYS A N 1
ATOM 2740 C CA . CYS A 1 367 ? 4.422 0.706 -2.742 1.00 92.75 367 CYS A CA 1
ATOM 2741 C C . CYS A 1 367 ? 3.036 1.253 -2.374 1.00 92.75 367 CYS A C 1
ATOM 2743 O O . CYS A 1 367 ? 2.199 0.467 -1.960 1.00 92.75 367 CYS A O 1
ATOM 2745 N N . ASP A 1 368 ? 2.784 2.563 -2.495 1.00 92.00 368 ASP A N 1
ATOM 2746 C CA . ASP A 1 368 ? 1.457 3.187 -2.324 1.00 92.00 368 ASP A CA 1
ATOM 2747 C C . ASP A 1 368 ? 0.739 3.466 -3.662 1.00 92.00 368 ASP A C 1
ATOM 2749 O O . ASP A 1 368 ? -0.325 4.083 -3.683 1.00 92.00 368 ASP A O 1
ATOM 2753 N N . GLY A 1 369 ? 1.347 3.105 -4.795 1.00 91.12 369 GLY A N 1
ATOM 2754 C CA . GLY A 1 369 ? 0.787 3.336 -6.123 1.00 91.12 369 GLY A CA 1
ATOM 2755 C C . GLY A 1 369 ? -0.136 2.206 -6.574 1.00 91.12 369 GLY A C 1
ATOM 2756 O O . GLY A 1 369 ? -0.029 1.087 -6.098 1.00 91.12 369 GLY A O 1
ATOM 2757 N N . TYR A 1 370 ? -1.006 2.487 -7.545 1.00 94.25 370 TYR A N 1
ATOM 2758 C CA . TYR A 1 370 ? -1.838 1.468 -8.194 1.00 94.25 370 TYR A CA 1
ATOM 2759 C C . TYR A 1 370 ? -1.005 0.278 -8.673 1.00 94.25 370 TYR A C 1
ATOM 2761 O O . TYR A 1 370 ? 0.102 0.464 -9.193 1.00 94.25 370 TYR A O 1
ATOM 2769 N N . GLY A 1 371 ? -1.553 -0.923 -8.489 1.00 95.75 371 GLY A N 1
ATOM 2770 C CA . GLY A 1 371 ? -0.907 -2.170 -8.871 1.00 95.75 371 GLY A CA 1
ATOM 2771 C C . GLY A 1 371 ? 0.318 -2.510 -8.031 1.00 95.75 371 GLY A C 1
ATOM 2772 O O . GLY A 1 371 ? 1.139 -3.299 -8.473 1.00 95.75 371 GLY A O 1
ATOM 2773 N N . SER A 1 372 ? 0.527 -1.908 -6.860 1.00 97.38 372 SER A N 1
ATOM 2774 C CA . SER A 1 372 ? 1.677 -2.261 -6.023 1.00 97.38 372 SER A CA 1
ATOM 2775 C C . SER A 1 372 ? 1.425 -3.513 -5.191 1.00 97.38 372 SER A C 1
ATOM 2777 O O . SER A 1 372 ? 0.333 -3.664 -4.644 1.00 97.38 372 SER A O 1
ATOM 2779 N N . LEU A 1 373 ? 2.462 -4.328 -5.010 1.00 97.00 373 LEU A N 1
ATOM 2780 C CA . LEU A 1 373 ? 2.536 -5.433 -4.055 1.00 97.00 373 LEU A CA 1
ATOM 2781 C C . LEU A 1 373 ? 3.862 -5.294 -3.300 1.00 97.00 373 LEU A C 1
ATOM 2783 O O . LEU A 1 373 ? 4.932 -5.457 -3.885 1.00 97.00 373 LEU A O 1
ATOM 2787 N N . CYS A 1 374 ? 3.794 -4.959 -2.014 1.00 94.50 374 CYS A N 1
ATOM 2788 C CA . CYS A 1 374 ? 4.960 -4.735 -1.153 1.00 94.50 374 CYS A CA 1
ATOM 2789 C C . CYS A 1 374 ? 4.680 -5.198 0.279 1.00 94.50 374 CYS A C 1
ATOM 2791 O O . CYS A 1 374 ? 3.522 -5.353 0.661 1.00 94.50 374 CYS A O 1
ATOM 2793 N N . TYR A 1 375 ? 5.719 -5.289 1.112 1.00 89.56 375 TYR A N 1
ATOM 2794 C CA . TYR A 1 375 ? 5.589 -5.636 2.533 1.00 89.56 375 TYR A CA 1
ATOM 2795 C C . TYR A 1 375 ? 4.941 -7.025 2.726 1.00 89.56 375 TYR A C 1
ATOM 2797 O O . TYR A 1 375 ? 5.158 -7.911 1.904 1.00 89.56 375 TYR A O 1
ATOM 2805 N N . ASP A 1 376 ? 4.172 -7.218 3.802 1.00 82.56 376 ASP A N 1
ATOM 2806 C CA . ASP A 1 376 ? 3.594 -8.507 4.214 1.00 82.56 376 ASP A CA 1
ATOM 2807 C C . ASP A 1 376 ? 2.153 -8.721 3.711 1.00 82.56 376 ASP A C 1
ATOM 2809 O O . ASP A 1 376 ? 1.203 -8.193 4.292 1.00 82.56 376 ASP A O 1
ATOM 2813 N N . PRO A 1 377 ? 2.010 -9.360 2.543 1.00 87.88 377 PRO A N 1
ATOM 2814 C CA . PRO A 1 377 ? 1.964 -8.580 1.328 1.00 87.88 377 PRO A CA 1
ATOM 2815 C C . PRO A 1 377 ? 0.724 -7.679 1.298 1.00 87.88 377 PRO A C 1
ATOM 2817 O O . PRO A 1 377 ? -0.439 -8.103 1.287 1.00 87.88 377 PRO A O 1
ATOM 2820 N N . ARG A 1 378 ? 1.018 -6.383 1.244 1.00 93.88 378 ARG A N 1
ATOM 2821 C CA . ARG A 1 378 ? 0.069 -5.301 1.035 1.00 93.88 378 ARG A CA 1
ATOM 2822 C C . ARG A 1 378 ? -0.047 -5.016 -0.456 1.00 93.88 378 ARG A C 1
ATOM 2824 O O . ARG A 1 378 ? 0.947 -4.724 -1.122 1.00 93.88 378 ARG A O 1
ATOM 2831 N N . PHE A 1 379 ? -1.276 -5.021 -0.941 1.00 96.38 379 PHE A N 1
ATOM 2832 C CA . PHE A 1 379 ? -1.656 -4.710 -2.308 1.00 96.38 379 PHE A CA 1
ATOM 2833 C C . PHE A 1 379 ? -2.313 -3.334 -2.389 1.00 96.38 379 PHE A C 1
ATOM 2835 O O . PHE A 1 379 ? -2.956 -2.883 -1.439 1.00 96.38 379 PHE A O 1
ATOM 2842 N N . VAL A 1 380 ? -2.202 -2.691 -3.548 1.00 95.81 380 VAL A N 1
ATOM 2843 C CA . VAL A 1 380 ? -3.045 -1.555 -3.942 1.00 95.81 380 VAL A CA 1
ATOM 2844 C C . VAL A 1 380 ? -3.686 -1.903 -5.279 1.00 95.81 380 VAL A C 1
ATOM 2846 O O . VAL A 1 380 ? -2.985 -2.075 -6.276 1.00 95.81 380 VAL A O 1
ATOM 2849 N N . GLY A 1 381 ? -5.011 -2.044 -5.283 1.00 94.62 381 GLY A N 1
ATOM 2850 C CA . GLY A 1 381 ? -5.782 -2.460 -6.452 1.00 94.62 381 GLY A CA 1
ATOM 2851 C C . GLY A 1 381 ? -5.789 -1.442 -7.594 1.00 94.62 381 GLY A C 1
ATOM 2852 O O . GLY A 1 381 ? -5.370 -0.292 -7.432 1.00 94.62 381 GLY A O 1
ATOM 2853 N N . GLY A 1 382 ? -6.314 -1.855 -8.750 1.00 92.19 382 GLY A N 1
ATOM 2854 C CA . GLY A 1 382 ? -6.612 -0.972 -9.884 1.00 92.19 382 GLY A CA 1
ATOM 2855 C C . GLY A 1 382 ? -7.654 0.102 -9.550 1.00 92.19 382 GLY A C 1
ATOM 2856 O O . GLY A 1 382 ? -7.622 1.201 -10.099 1.00 92.19 382 GLY A O 1
ATOM 2857 N N . ASP A 1 383 ? -8.504 -0.168 -8.561 1.00 89.44 383 ASP A N 1
ATOM 2858 C CA . ASP A 1 383 ? -9.456 0.767 -7.955 1.00 89.44 383 ASP A CA 1
ATOM 2859 C C . ASP A 1 383 ? -8.820 1.730 -6.927 1.00 89.44 383 ASP A C 1
ATOM 2861 O O . ASP A 1 383 ? -9.503 2.593 -6.367 1.00 89.44 383 ASP A O 1
ATOM 2865 N N . GLY A 1 384 ? -7.516 1.589 -6.662 1.00 89.88 384 GLY A N 1
ATOM 2866 C CA . GLY A 1 384 ? -6.756 2.392 -5.702 1.00 89.88 384 GLY A CA 1
ATOM 2867 C C . GLY A 1 384 ? -6.978 1.988 -4.246 1.00 89.88 384 GLY A C 1
ATOM 2868 O O . GLY A 1 384 ? -6.488 2.663 -3.337 1.00 89.88 384 GLY A O 1
ATOM 2869 N N . VAL A 1 385 ? -7.718 0.907 -3.994 1.00 90.44 385 VAL A N 1
ATOM 2870 C CA . VAL A 1 385 ? -7.980 0.423 -2.641 1.00 90.44 385 VAL A CA 1
ATOM 2871 C C . VAL A 1 385 ? -6.806 -0.423 -2.173 1.00 90.44 385 VAL A C 1
ATOM 2873 O O . VAL A 1 385 ? -6.409 -1.390 -2.818 1.00 90.44 385 VAL A O 1
ATOM 2876 N N . MET A 1 386 ? -6.261 -0.057 -1.016 1.00 92.94 386 MET A N 1
ATOM 2877 C CA . MET A 1 386 ? -5.244 -0.846 -0.334 1.00 92.94 386 MET A CA 1
ATOM 2878 C C . MET A 1 386 ? -5.889 -2.022 0.402 1.00 92.94 386 MET A C 1
ATOM 2880 O O . MET A 1 386 ? -6.927 -1.844 1.046 1.00 92.94 386 MET A O 1
ATOM 2884 N N . PHE A 1 387 ? -5.273 -3.200 0.326 1.00 93.12 387 PHE A N 1
ATOM 2885 C CA . PHE A 1 387 ? -5.683 -4.391 1.066 1.00 93.12 387 PHE A CA 1
ATOM 2886 C C . PHE A 1 387 ? -4.514 -5.332 1.353 1.00 93.12 387 PHE A C 1
ATOM 2888 O O . PHE A 1 387 ? -3.462 -5.254 0.730 1.00 93.12 387 PHE A O 1
ATOM 2895 N N . TYR A 1 388 ? -4.715 -6.237 2.302 1.00 92.38 388 TYR A N 1
ATOM 2896 C CA . TYR A 1 388 ? -3.782 -7.299 2.657 1.00 92.38 388 TYR A CA 1
ATOM 2897 C C . TYR A 1 388 ? -4.310 -8.641 2.165 1.00 92.38 388 TYR A C 1
ATOM 2899 O O . TYR A 1 388 ? -5.512 -8.909 2.246 1.00 92.38 388 TYR A O 1
ATOM 2907 N N . PHE A 1 389 ? -3.411 -9.495 1.693 1.00 91.81 389 PHE A N 1
ATOM 2908 C CA . PHE A 1 389 ? -3.720 -10.872 1.326 1.00 91.81 389 PHE A CA 1
ATOM 2909 C C . PHE A 1 389 ? -2.629 -11.776 1.896 1.00 91.81 389 PHE A C 1
ATOM 2911 O O . PHE A 1 389 ? -1.541 -11.853 1.343 1.00 91.81 389 PHE A O 1
ATOM 2918 N N . HIS A 1 390 ? -2.907 -12.441 3.016 1.00 82.50 390 HIS A N 1
ATOM 2919 C CA . HIS A 1 390 ? -1.982 -13.418 3.586 1.00 82.50 390 HIS A CA 1
ATOM 2920 C C . HIS A 1 390 ? -2.369 -14.789 3.038 1.00 82.50 390 HIS A C 1
ATOM 2922 O O . HIS A 1 390 ? -3.278 -15.423 3.571 1.00 82.50 390 HIS A O 1
ATOM 2928 N N . GLY A 1 391 ? -1.740 -15.191 1.934 1.00 83.88 391 GLY A N 1
ATOM 2929 C CA . GLY A 1 391 ? -1.796 -16.578 1.485 1.00 83.88 391 GLY A CA 1
ATOM 2930 C C . GLY A 1 391 ? -1.038 -17.488 2.453 1.00 83.88 391 GLY A C 1
ATOM 2931 O O . GLY A 1 391 ? -0.263 -17.015 3.285 1.00 83.88 391 GLY A O 1
ATOM 2932 N N . SER A 1 392 ? -1.239 -18.795 2.359 1.00 89.06 392 SER A N 1
ATOM 2933 C CA . SER A 1 392 ? -0.497 -19.778 3.143 1.00 89.06 392 SER A CA 1
ATOM 2934 C C . SER A 1 392 ? 1.010 -19.660 2.903 1.00 89.06 392 SER A C 1
ATOM 2936 O O . SER A 1 392 ? 1.443 -19.514 1.753 1.00 89.06 392 SER A O 1
ATOM 2938 N N . LYS A 1 393 ? 1.815 -19.807 3.964 1.00 90.31 393 LYS A N 1
ATOM 2939 C CA . LYS A 1 393 ? 3.267 -19.986 3.835 1.00 90.31 393 LYS A CA 1
ATOM 2940 C C . LYS A 1 393 ? 3.582 -21.115 2.840 1.00 90.31 393 LYS A C 1
ATOM 2942 O O . LYS A 1 393 ? 2.933 -22.157 2.865 1.00 90.31 393 LYS A O 1
ATOM 2947 N N . ASP A 1 394 ? 4.584 -20.889 1.993 1.00 92.62 394 ASP A N 1
ATOM 2948 C CA . ASP A 1 394 ? 5.046 -21.785 0.923 1.00 92.62 394 ASP A CA 1
ATOM 2949 C C . ASP A 1 394 ? 3.968 -22.075 -0.147 1.00 92.62 394 ASP A C 1
ATOM 2951 O O . ASP A 1 394 ? 4.113 -22.966 -0.987 1.00 92.62 394 ASP A O 1
ATOM 2955 N N . GLY A 1 395 ? 2.878 -21.297 -0.143 1.00 95.00 395 GLY A N 1
ATOM 2956 C CA . GLY A 1 395 ? 1.786 -21.382 -1.103 1.00 95.00 395 GLY A CA 1
ATOM 2957 C C . GLY A 1 395 ? 2.069 -20.636 -2.406 1.00 95.00 395 GLY A C 1
ATOM 2958 O O . GLY A 1 395 ? 2.906 -19.733 -2.475 1.00 95.00 395 GLY A O 1
ATOM 2959 N N . ASN A 1 396 ? 1.329 -21.005 -3.452 1.00 97.62 396 ASN A N 1
ATOM 2960 C CA . ASN A 1 396 ? 1.351 -20.330 -4.746 1.00 97.62 396 ASN A CA 1
ATOM 2961 C C . ASN A 1 396 ? -0.042 -19.790 -5.060 1.00 97.62 396 ASN A C 1
ATOM 2963 O O . ASN A 1 396 ? -1.038 -20.485 -4.849 1.00 97.62 396 ASN A O 1
ATOM 2967 N N . PHE A 1 397 ? -0.108 -18.555 -5.553 1.00 98.00 397 PHE A N 1
ATOM 2968 C CA . PHE A 1 397 ? -1.373 -17.873 -5.811 1.00 98.00 397 PHE A CA 1
ATOM 2969 C C . PHE A 1 397 ? -1.338 -17.103 -7.127 1.00 98.00 397 PHE A C 1
ATOM 2971 O O . PHE A 1 397 ? -0.387 -16.368 -7.396 1.00 98.00 397 PHE A O 1
ATOM 2978 N N . ALA A 1 398 ? -2.404 -17.214 -7.915 1.00 98.25 398 ALA A N 1
ATOM 2979 C CA . ALA A 1 398 ? -2.644 -16.377 -9.079 1.00 98.25 398 ALA A CA 1
ATOM 2980 C C . ALA A 1 398 ? -3.010 -14.957 -8.624 1.00 98.25 398 ALA A C 1
ATOM 2982 O O . ALA A 1 398 ? -4.112 -14.690 -8.132 1.00 98.25 398 ALA A O 1
ATOM 2983 N N . ILE A 1 399 ? -2.079 -14.018 -8.783 1.00 98.06 399 ILE A N 1
ATOM 2984 C CA . ILE A 1 399 ? -2.336 -12.605 -8.488 1.00 98.06 399 ILE A CA 1
ATOM 2985 C C . ILE A 1 399 ? -3.015 -11.905 -9.665 1.00 98.06 399 ILE A C 1
ATOM 2987 O O . ILE A 1 399 ? -3.778 -10.967 -9.444 1.00 98.06 399 ILE A O 1
ATOM 2991 N N . VAL A 1 400 ? -2.807 -12.393 -10.888 1.00 98.38 400 VAL A N 1
ATOM 2992 C CA . VAL A 1 400 ? -3.514 -11.971 -12.105 1.00 98.38 400 VAL A CA 1
ATOM 2993 C C . VAL A 1 400 ? -3.764 -13.204 -12.964 1.00 98.38 400 VAL A C 1
ATOM 2995 O O . VAL A 1 400 ? -2.863 -14.023 -13.123 1.00 98.38 400 VAL A O 1
ATOM 2998 N N . SER A 1 401 ? -4.960 -13.345 -13.522 1.00 98.25 401 SER A N 1
ATOM 2999 C CA . SER A 1 401 ? -5.286 -14.358 -14.523 1.00 98.25 401 SER A CA 1
ATOM 3000 C C . SER A 1 401 ? -6.274 -13.766 -15.519 1.00 98.25 401 SER A C 1
ATOM 3002 O O . SER A 1 401 ? -7.423 -13.492 -15.187 1.00 98.25 401 SER A O 1
ATOM 3004 N N . ASP A 1 402 ? -5.800 -13.537 -16.730 1.00 97.81 402 ASP A N 1
ATOM 3005 C CA . ASP A 1 402 ? -6.547 -13.013 -17.865 1.00 97.81 402 ASP A CA 1
ATOM 3006 C C . ASP A 1 402 ? -6.284 -13.893 -19.091 1.00 97.81 402 ASP A C 1
ATOM 3008 O O . ASP A 1 402 ? -5.381 -14.729 -19.071 1.00 97.81 402 ASP A O 1
ATOM 3012 N N . ASP A 1 403 ? -7.012 -13.684 -20.183 1.00 95.56 403 ASP A N 1
ATOM 3013 C CA . ASP A 1 403 ? -6.953 -14.563 -21.360 1.00 95.56 403 ASP A CA 1
ATOM 3014 C C . ASP A 1 403 ? -5.546 -14.635 -21.998 1.00 95.56 403 ASP A C 1
ATOM 3016 O O . ASP A 1 403 ? -5.194 -15.630 -22.623 1.00 95.56 403 ASP A O 1
ATOM 3020 N N . LYS A 1 404 ? -4.719 -13.588 -21.840 1.00 95.69 404 LYS A N 1
ATOM 3021 C CA . LYS A 1 404 ? -3.368 -13.485 -22.438 1.00 95.69 404 LYS A CA 1
ATOM 3022 C C . LYS A 1 404 ? -2.232 -13.377 -21.423 1.00 95.69 404 LYS A C 1
ATOM 3024 O O . LYS A 1 404 ? -1.071 -13.280 -21.814 1.00 95.69 404 LYS A O 1
ATOM 3029 N N . LEU A 1 405 ? -2.552 -13.321 -20.133 1.00 97.75 405 LEU A N 1
ATOM 3030 C CA . LEU A 1 405 ? -1.574 -13.071 -19.083 1.00 97.75 405 LEU A CA 1
ATOM 3031 C C . LEU A 1 405 ? -2.005 -13.749 -17.790 1.00 97.75 405 LEU A C 1
ATOM 3033 O O . LEU A 1 405 ? -3.055 -13.438 -17.234 1.00 97.75 405 LEU A O 1
ATOM 3037 N N . GLN A 1 406 ? -1.132 -14.578 -17.241 1.00 98.50 406 GLN A N 1
ATOM 3038 C CA . GLN A 1 406 ? -1.229 -15.041 -15.869 1.00 98.50 406 GLN A CA 1
ATOM 3039 C C . GLN A 1 406 ? 0.027 -14.660 -15.098 1.00 98.50 406 GLN A C 1
ATOM 3041 O O . GLN A 1 406 ? 1.144 -14.829 -15.573 1.00 98.50 406 GLN A O 1
ATOM 3046 N N . ILE A 1 407 ? -0.150 -14.149 -13.885 1.00 98.75 407 ILE A N 1
ATOM 3047 C CA . ILE A 1 407 ? 0.948 -13.904 -12.960 1.00 98.75 407 ILE A CA 1
ATOM 3048 C C . ILE A 1 407 ? 0.666 -14.665 -11.678 1.00 98.75 407 ILE A C 1
ATOM 3050 O O . ILE A 1 407 ? -0.308 -14.383 -10.975 1.00 98.75 407 ILE A O 1
ATOM 3054 N N . ASN A 1 408 ? 1.552 -15.601 -11.367 1.00 98.62 408 ASN A N 1
ATOM 3055 C CA . ASN A 1 408 ? 1.540 -16.338 -10.115 1.00 98.62 408 ASN A CA 1
ATOM 3056 C C . ASN A 1 408 ? 2.616 -15.797 -9.180 1.00 98.62 408 ASN A C 1
ATOM 3058 O O . ASN A 1 408 ? 3.688 -15.389 -9.624 1.00 98.62 408 ASN A O 1
ATOM 3062 N N . ALA A 1 409 ? 2.343 -15.841 -7.883 1.00 98.44 409 ALA A N 1
ATOM 3063 C CA . ALA A 1 409 ? 3.261 -15.441 -6.833 1.00 98.44 409 ALA A CA 1
ATOM 3064 C C . ALA A 1 409 ? 3.500 -16.600 -5.861 1.00 98.44 409 ALA A C 1
ATOM 3066 O O . ALA A 1 409 ? 2.547 -17.246 -5.421 1.00 98.44 409 ALA A O 1
ATOM 3067 N N . HIS A 1 410 ? 4.766 -16.835 -5.518 1.00 98.12 410 HIS A N 1
ATOM 3068 C CA . HIS A 1 410 ? 5.174 -17.766 -4.468 1.00 98.12 410 HIS A CA 1
ATOM 3069 C C . HIS A 1 410 ? 5.385 -17.013 -3.155 1.00 98.12 410 HIS A C 1
ATOM 3071 O O . HIS A 1 410 ? 6.139 -16.033 -3.109 1.00 98.12 410 HIS A O 1
ATOM 3077 N N . PHE A 1 411 ? 4.720 -17.476 -2.101 1.00 96.38 411 PHE A N 1
ATOM 3078 C CA . PHE A 1 411 ? 4.714 -16.838 -0.793 1.00 96.38 411 PHE A CA 1
ATOM 3079 C C . PHE A 1 411 ? 5.661 -17.580 0.143 1.00 96.38 411 PHE A C 1
ATOM 3081 O O . PHE A 1 411 ? 5.500 -18.772 0.369 1.00 96.38 411 PHE A O 1
ATOM 3088 N N . ILE A 1 412 ? 6.603 -16.865 0.747 1.00 94.31 412 ILE A N 1
ATOM 3089 C CA . ILE A 1 412 ? 7.368 -17.343 1.905 1.00 94.31 412 ILE A CA 1
ATOM 3090 C C . ILE A 1 412 ? 6.772 -16.762 3.171 1.00 94.31 412 ILE A C 1
ATOM 3092 O O . ILE A 1 412 ? 6.089 -15.742 3.120 1.00 94.31 412 ILE A O 1
ATOM 3096 N N . GLY A 1 413 ? 7.045 -17.365 4.320 1.00 91.56 413 GLY A N 1
ATOM 3097 C CA . GLY A 1 413 ? 6.462 -16.868 5.553 1.00 91.56 413 GLY A CA 1
ATOM 3098 C C . GLY A 1 413 ? 6.991 -17.488 6.828 1.00 91.56 413 GLY A C 1
ATOM 3099 O O . GLY A 1 413 ? 7.784 -18.434 6.836 1.00 91.56 413 GLY A O 1
ATOM 3100 N N . THR A 1 414 ? 6.510 -16.936 7.931 1.00 88.00 414 THR A N 1
ATOM 3101 C CA . THR A 1 414 ? 6.786 -17.413 9.282 1.00 88.00 414 THR A CA 1
ATOM 3102 C C . THR A 1 414 ? 5.525 -17.320 10.130 1.00 88.00 414 THR A C 1
ATOM 3104 O O . THR A 1 414 ? 4.706 -16.414 9.951 1.00 88.00 414 THR A O 1
ATOM 3107 N N . ARG A 1 415 ? 5.384 -18.247 11.079 1.00 85.81 415 ARG A N 1
ATOM 3108 C CA . ARG A 1 415 ? 4.348 -18.197 12.110 1.00 85.81 415 ARG A CA 1
ATOM 3109 C C . ARG A 1 415 ? 5.016 -18.010 13.467 1.00 85.81 415 ARG A C 1
ATOM 3111 O O . ARG A 1 415 ? 5.525 -18.984 14.020 1.00 85.81 415 ARG A O 1
ATOM 3118 N N . PRO A 1 416 ? 5.008 -16.789 14.019 1.00 81.25 416 PRO A N 1
ATOM 3119 C CA . PRO A 1 416 ? 5.491 -16.554 15.371 1.00 81.25 416 PRO A CA 1
ATOM 3120 C C . PRO A 1 416 ? 4.696 -17.382 16.387 1.00 81.25 416 PRO A C 1
ATOM 3122 O O . PRO A 1 416 ? 3.489 -17.599 16.220 1.00 81.25 416 PRO A O 1
ATOM 3125 N N . GLN A 1 417 ? 5.343 -17.802 17.474 1.00 78.75 417 GLN A N 1
ATOM 3126 C CA . GLN A 1 417 ? 4.662 -18.547 18.532 1.00 78.75 417 GLN A CA 1
ATOM 3127 C C . GLN A 1 417 ? 3.497 -17.716 19.106 1.00 78.75 417 GLN A C 1
ATOM 3129 O O . GLN A 1 417 ? 3.653 -16.532 19.409 1.00 78.75 417 GLN A O 1
ATOM 3134 N N . GLY A 1 418 ? 2.316 -18.331 19.234 1.00 75.44 418 GLY A N 1
ATOM 3135 C CA . GLY A 1 418 ? 1.104 -17.674 19.743 1.00 75.44 418 GLY A CA 1
ATOM 3136 C C . GLY A 1 418 ? 0.272 -16.917 18.698 1.00 75.44 418 GLY A C 1
ATOM 3137 O O . GLY A 1 418 ? -0.748 -16.330 19.054 1.00 75.44 418 GLY A O 1
ATOM 3138 N N . ARG A 1 419 ? 0.654 -16.932 17.413 1.00 76.44 419 ARG A N 1
ATOM 3139 C CA . ARG A 1 419 ? -0.166 -16.393 16.312 1.00 76.44 419 ARG A CA 1
ATOM 3140 C C . ARG A 1 419 ? -0.991 -17.483 15.634 1.00 76.44 419 ARG A C 1
ATOM 3142 O O . ARG A 1 419 ? -0.531 -18.601 15.427 1.00 76.44 419 ARG A O 1
ATOM 3149 N N . THR A 1 420 ? -2.200 -17.118 15.217 1.00 75.69 420 THR A N 1
ATOM 3150 C CA . THR A 1 420 ? -3.117 -17.997 14.472 1.00 75.69 420 THR A CA 1
ATOM 3151 C C . THR A 1 420 ? -2.905 -17.962 12.956 1.00 75.69 420 THR A C 1
ATOM 3153 O O . THR A 1 420 ? -3.515 -18.756 12.246 1.00 75.69 420 THR A O 1
ATOM 3156 N N . ARG A 1 421 ? -2.072 -17.043 12.447 1.00 75.19 421 ARG A N 1
ATOM 3157 C CA . ARG A 1 421 ? -1.838 -16.819 11.011 1.00 75.19 421 ARG A CA 1
ATOM 3158 C C . ARG A 1 421 ? -0.366 -16.574 10.707 1.00 75.19 421 ARG A C 1
ATOM 3160 O O . ARG A 1 421 ? 0.369 -16.100 11.576 1.00 75.19 421 ARG A O 1
ATOM 3167 N N . ASP A 1 422 ? 0.008 -16.873 9.469 1.00 82.75 422 ASP A N 1
ATOM 3168 C CA . ASP A 1 422 ? 1.344 -16.632 8.934 1.00 82.75 422 ASP A CA 1
ATOM 3169 C C . ASP A 1 422 ? 1.504 -15.163 8.547 1.00 82.75 422 ASP A C 1
ATOM 3171 O O . ASP A 1 422 ? 0.583 -14.540 8.015 1.00 82.75 422 ASP A O 1
ATOM 3175 N N . PHE A 1 423 ? 2.694 -14.630 8.792 1.00 88.12 423 PHE A N 1
ATOM 3176 C CA . PHE A 1 423 ? 3.196 -13.490 8.041 1.00 88.12 423 PHE A CA 1
ATOM 3177 C C . PHE A 1 423 ? 3.805 -14.009 6.750 1.00 88.12 423 PHE A C 1
ATOM 3179 O O . PHE A 1 423 ? 4.517 -15.019 6.784 1.00 88.12 423 PHE A O 1
ATOM 3186 N N . THR A 1 424 ? 3.523 -13.348 5.632 1.00 92.25 424 THR A N 1
ATOM 3187 C CA . THR A 1 424 ? 3.962 -13.818 4.321 1.00 92.25 424 THR A CA 1
ATOM 3188 C C . THR A 1 424 ? 4.477 -12.709 3.426 1.00 92.25 424 THR A C 1
ATOM 3190 O O . THR A 1 424 ? 4.029 -11.576 3.485 1.00 92.25 424 THR A O 1
ATOM 3193 N N . TRP A 1 425 ? 5.416 -13.052 2.555 1.00 94.81 425 TRP A N 1
ATOM 3194 C CA . TRP A 1 425 ? 6.000 -12.146 1.575 1.00 94.81 425 TRP A CA 1
ATOM 3195 C C . TRP A 1 425 ? 6.131 -12.864 0.244 1.00 94.81 425 TRP A C 1
ATOM 3197 O O . TRP A 1 425 ? 6.295 -14.083 0.199 1.00 94.81 425 TRP A O 1
ATOM 3207 N N . VAL A 1 426 ? 6.104 -12.115 -0.852 1.00 97.38 426 VAL A N 1
ATOM 3208 C CA . VAL A 1 426 ? 6.282 -12.703 -2.181 1.00 97.38 426 VAL A CA 1
ATOM 3209 C C . VAL A 1 426 ? 7.766 -12.861 -2.473 1.00 97.38 426 VAL A C 1
ATOM 3211 O O . VAL A 1 426 ? 8.484 -11.875 -2.614 1.00 97.38 426 VAL A O 1
ATOM 3214 N N . GLN A 1 427 ? 8.231 -14.102 -2.578 1.00 97.50 427 GLN A N 1
ATOM 3215 C CA . GLN A 1 427 ? 9.623 -14.402 -2.915 1.00 97.50 427 GLN A CA 1
ATOM 3216 C C . GLN A 1 427 ? 9.835 -14.519 -4.422 1.00 97.50 427 GLN A C 1
ATOM 3218 O O . GLN A 1 427 ? 10.905 -14.165 -4.911 1.00 97.50 427 GLN A O 1
ATOM 3223 N N . ALA A 1 428 ? 8.837 -14.999 -5.165 1.00 98.38 428 ALA A N 1
ATOM 3224 C CA . ALA A 1 428 ? 8.948 -15.185 -6.605 1.00 98.38 428 ALA A CA 1
ATOM 3225 C C . ALA A 1 428 ? 7.653 -14.836 -7.334 1.00 98.38 428 ALA A C 1
ATOM 3227 O O . ALA A 1 428 ? 6.560 -15.011 -6.799 1.00 98.38 428 ALA A O 1
ATOM 3228 N N . LEU A 1 429 ? 7.800 -14.383 -8.574 1.00 98.69 429 LEU A N 1
ATOM 3229 C CA . LEU A 1 429 ? 6.730 -14.169 -9.535 1.00 98.69 429 LEU A CA 1
ATOM 3230 C C . LEU A 1 429 ? 7.010 -14.991 -10.788 1.00 98.69 429 LEU A C 1
ATOM 3232 O O . LEU A 1 429 ? 8.122 -14.930 -11.308 1.00 98.69 429 LEU A O 1
ATOM 3236 N N . ALA A 1 430 ? 6.004 -15.695 -11.296 1.00 98.62 430 ALA A N 1
ATOM 3237 C CA . ALA A 1 430 ? 6.012 -16.262 -12.640 1.00 98.62 430 ALA A CA 1
ATOM 3238 C C . ALA A 1 430 ? 5.015 -15.499 -13.506 1.00 98.62 430 ALA A C 1
ATOM 3240 O O . ALA A 1 430 ? 3.814 -15.527 -13.245 1.00 98.62 430 ALA A O 1
ATOM 3241 N N . VAL A 1 431 ? 5.532 -14.813 -14.521 1.00 98.50 431 VAL A N 1
ATOM 3242 C CA . VAL A 1 431 ? 4.772 -14.113 -15.554 1.00 98.50 431 VAL A CA 1
ATOM 3243 C C . VAL A 1 431 ? 4.628 -15.073 -16.730 1.00 98.50 431 VAL A C 1
ATOM 3245 O O . VAL A 1 431 ? 5.599 -15.371 -17.423 1.00 98.50 431 VAL A O 1
ATOM 3248 N N . ILE A 1 432 ? 3.421 -15.594 -16.906 1.00 97.94 432 ILE A N 1
ATOM 3249 C CA . ILE A 1 432 ? 3.043 -16.590 -17.902 1.00 97.94 432 ILE A CA 1
ATOM 3250 C C . ILE A 1 432 ? 2.198 -15.897 -18.969 1.00 97.94 432 ILE A C 1
ATOM 3252 O O . ILE A 1 432 ? 1.213 -15.230 -18.656 1.00 97.94 432 ILE A O 1
ATOM 3256 N N . PHE A 1 433 ? 2.588 -16.040 -20.223 1.00 95.88 433 PHE A N 1
ATOM 3257 C CA . PHE A 1 433 ? 1.924 -15.431 -21.371 1.00 95.88 433 PHE A CA 1
ATOM 3258 C C . PHE A 1 433 ? 2.323 -16.215 -22.614 1.00 95.88 433 PHE A C 1
ATOM 3260 O O . PHE A 1 433 ? 3.416 -16.781 -22.648 1.00 95.88 433 PHE A O 1
ATOM 3267 N N . ASP A 1 434 ? 1.453 -16.247 -23.620 1.00 93.69 434 ASP A N 1
ATOM 3268 C CA . ASP A 1 434 ? 1.657 -17.049 -24.827 1.00 93.69 434 ASP A CA 1
ATOM 3269 C C . ASP A 1 434 ? 2.129 -18.474 -24.425 1.00 93.69 434 ASP A C 1
ATOM 3271 O O . ASP A 1 434 ? 1.548 -19.092 -23.526 1.00 93.69 434 ASP A O 1
ATOM 3275 N N . THR A 1 435 ? 3.219 -18.984 -24.999 1.00 92.88 435 THR A N 1
ATOM 3276 C CA . THR A 1 435 ? 3.850 -20.258 -24.601 1.00 92.88 435 THR A CA 1
ATOM 3277 C C . THR A 1 435 ? 4.951 -20.111 -23.540 1.00 92.88 435 THR A C 1
ATOM 3279 O O . THR A 1 435 ? 5.470 -21.120 -23.058 1.00 92.88 435 THR A O 1
ATOM 3282 N N . HIS A 1 436 ? 5.281 -18.884 -23.134 1.00 95.19 436 HIS A N 1
ATOM 3283 C CA . HIS A 1 436 ? 6.465 -18.559 -22.343 1.00 95.19 436 HIS A CA 1
ATOM 3284 C C . HIS A 1 436 ? 6.183 -18.398 -20.846 1.00 95.19 436 HIS A C 1
ATOM 3286 O O . HIS A 1 436 ? 5.061 -18.154 -20.384 1.00 95.19 436 HIS A O 1
ATOM 3292 N N . THR A 1 437 ? 7.237 -18.533 -20.046 1.00 96.38 437 THR A N 1
ATOM 3293 C CA . THR A 1 437 ? 7.238 -18.219 -18.618 1.00 96.38 437 THR A CA 1
ATOM 3294 C C . THR A 1 437 ? 8.509 -17.478 -18.229 1.00 96.38 437 THR A C 1
ATOM 3296 O O . THR A 1 437 ? 9.610 -18.024 -18.277 1.00 96.38 437 THR A O 1
ATOM 3299 N N . LEU A 1 438 ? 8.345 -16.246 -17.752 1.00 97.88 438 LEU A N 1
ATOM 3300 C CA . LEU A 1 438 ? 9.411 -15.454 -17.147 1.00 97.88 438 LEU A CA 1
ATOM 3301 C C . LEU A 1 438 ? 9.277 -15.503 -15.622 1.00 97.88 438 LEU A C 1
ATOM 3303 O O . LEU A 1 438 ? 8.256 -15.082 -15.077 1.00 97.88 438 LEU A O 1
ATOM 3307 N N . VAL A 1 439 ? 10.308 -15.967 -14.919 1.00 98.56 439 VAL A N 1
ATOM 3308 C CA . VAL A 1 439 ? 10.340 -15.987 -13.451 1.00 98.56 439 VAL A CA 1
ATOM 3309 C C . VAL A 1 439 ? 11.295 -14.930 -12.933 1.00 98.56 439 VAL A C 1
ATOM 3311 O O . VAL A 1 439 ? 12.437 -14.836 -13.379 1.00 98.56 439 VAL A O 1
ATOM 3314 N N . ILE A 1 440 ? 10.850 -14.173 -11.938 1.00 98.44 440 ILE A N 1
ATOM 3315 C CA . ILE A 1 440 ? 11.685 -13.262 -11.163 1.00 98.44 440 ILE A CA 1
ATOM 3316 C C . ILE A 1 440 ? 11.590 -13.689 -9.707 1.00 98.44 440 ILE A C 1
ATOM 3318 O O . ILE A 1 440 ? 10.490 -13.783 -9.169 1.00 98.44 440 ILE A O 1
ATOM 3322 N N . ALA A 1 441 ? 12.725 -13.946 -9.064 1.00 98.06 441 ALA A N 1
ATOM 3323 C CA . ALA A 1 441 ? 12.755 -14.416 -7.685 1.00 98.06 441 ALA A CA 1
ATOM 3324 C C . ALA A 1 441 ? 13.849 -13.745 -6.855 1.00 98.06 441 ALA A C 1
ATOM 3326 O O . ALA A 1 441 ? 14.910 -13.366 -7.359 1.00 98.06 441 ALA A O 1
ATOM 3327 N N . ALA A 1 442 ? 13.573 -13.619 -5.562 1.00 97.62 442 ALA A N 1
ATOM 3328 C CA . ALA A 1 442 ? 14.548 -13.306 -4.539 1.00 97.62 442 ALA A CA 1
ATOM 3329 C C . ALA A 1 442 ? 15.218 -14.606 -4.072 1.00 97.62 442 ALA A C 1
ATOM 3331 O O . ALA A 1 442 ? 14.559 -15.544 -3.624 1.00 97.62 442 ALA A O 1
ATOM 3332 N N . LYS A 1 443 ? 16.545 -14.664 -4.165 1.00 95.19 443 LYS A N 1
ATOM 3333 C CA . LYS A 1 443 ? 17.352 -15.758 -3.630 1.00 95.19 443 LYS A CA 1
ATOM 3334 C C . LYS A 1 443 ? 17.261 -15.743 -2.109 1.00 95.19 443 LYS A C 1
ATOM 3336 O O . LYS A 1 443 ? 17.387 -14.689 -1.485 1.00 95.19 443 LYS A O 1
ATOM 3341 N N . ARG A 1 444 ? 17.123 -16.924 -1.509 1.00 93.31 444 ARG A N 1
ATOM 3342 C CA . ARG A 1 444 ? 17.282 -17.096 -0.064 1.00 93.31 444 ARG A CA 1
ATOM 3343 C C . ARG A 1 444 ? 18.715 -16.729 0.326 1.00 93.31 444 ARG A C 1
ATOM 3345 O O . ARG A 1 444 ? 19.666 -17.255 -0.250 1.00 93.31 444 ARG A O 1
ATOM 3352 N N . VAL A 1 445 ? 18.865 -15.829 1.290 1.00 92.56 445 VAL A N 1
ATOM 3353 C CA . VAL A 1 445 ? 20.167 -15.375 1.793 1.00 92.56 445 VAL A CA 1
ATOM 3354 C C . VAL A 1 445 ? 20.126 -15.347 3.311 1.00 92.56 445 VAL A C 1
ATOM 3356 O O . VAL A 1 445 ? 19.148 -14.884 3.888 1.00 92.56 445 VAL A O 1
ATOM 3359 N N . SER A 1 446 ? 21.183 -15.829 3.964 1.00 89.06 446 SER A N 1
ATOM 3360 C CA . SER A 1 446 ? 21.246 -15.840 5.430 1.00 89.06 446 SER A CA 1
ATOM 3361 C C . SER A 1 446 ? 21.494 -14.453 6.010 1.00 89.06 446 SER A C 1
ATOM 3363 O O . SER A 1 446 ? 20.906 -14.072 7.016 1.00 89.06 446 SER A O 1
ATOM 3365 N N . HIS A 1 447 ? 22.335 -13.672 5.336 1.00 90.12 447 HIS A N 1
ATOM 3366 C CA . HIS A 1 447 ? 22.673 -12.307 5.705 1.00 90.12 447 HIS A CA 1
ATOM 3367 C C . HIS A 1 447 ? 22.504 -11.408 4.489 1.00 90.12 447 HIS A C 1
ATOM 3369 O O . HIS A 1 447 ? 22.933 -11.750 3.386 1.00 90.12 447 HIS A O 1
ATOM 3375 N N . TRP A 1 448 ? 21.874 -10.255 4.692 1.00 94.19 448 TRP A N 1
ATOM 3376 C CA . TRP A 1 448 ? 21.717 -9.279 3.625 1.00 94.19 448 TRP A CA 1
ATOM 3377 C C . TRP A 1 448 ? 23.003 -8.484 3.403 1.00 94.19 448 TRP A C 1
ATOM 3379 O O . TRP A 1 448 ? 23.543 -7.902 4.344 1.00 94.19 448 TRP A O 1
ATOM 3389 N N . ASP A 1 449 ? 23.424 -8.396 2.143 1.00 91.44 449 ASP A N 1
ATOM 3390 C CA . ASP A 1 449 ? 24.472 -7.497 1.670 1.00 91.44 449 ASP A CA 1
ATOM 3391 C C . ASP A 1 449 ? 23.957 -6.755 0.430 1.00 91.44 449 ASP A C 1
ATOM 3393 O O . ASP A 1 449 ? 23.647 -7.366 -0.593 1.00 91.44 449 ASP A O 1
ATOM 3397 N N . ASP A 1 450 ? 23.877 -5.424 0.511 1.00 89.12 450 ASP A N 1
ATOM 3398 C CA . ASP A 1 450 ? 23.411 -4.571 -0.588 1.00 89.12 450 ASP A CA 1
ATOM 3399 C C . ASP A 1 450 ? 24.305 -4.636 -1.842 1.00 89.12 450 ASP A C 1
ATOM 3401 O O . ASP A 1 450 ? 23.875 -4.189 -2.912 1.00 89.12 450 ASP A O 1
ATOM 3405 N N . ASN A 1 451 ? 25.522 -5.180 -1.723 1.00 89.31 451 ASN A N 1
ATOM 3406 C CA . ASN A 1 451 ? 26.475 -5.358 -2.820 1.00 89.31 451 ASN A CA 1
ATOM 3407 C C . ASN A 1 451 ? 26.334 -6.715 -3.531 1.00 89.31 451 ASN A C 1
ATOM 3409 O O . ASN A 1 451 ? 26.900 -6.903 -4.613 1.00 89.31 451 ASN A O 1
ATOM 3413 N N . VAL A 1 452 ? 25.566 -7.648 -2.961 1.00 90.75 452 VAL A N 1
ATOM 3414 C CA . VAL A 1 452 ? 25.313 -8.973 -3.535 1.00 90.75 452 VAL A CA 1
ATOM 3415 C C . VAL A 1 452 ? 23.958 -8.978 -4.237 1.00 90.75 452 VAL A C 1
ATOM 3417 O O . VAL A 1 452 ? 22.963 -8.462 -3.729 1.00 90.75 452 VAL A O 1
ATOM 3420 N N . ASP A 1 453 ? 23.915 -9.562 -5.436 1.00 91.88 453 ASP A N 1
ATOM 3421 C CA . ASP A 1 453 ? 22.673 -9.670 -6.198 1.00 91.88 453 ASP A CA 1
ATOM 3422 C C . ASP A 1 453 ? 21.863 -10.888 -5.734 1.00 91.88 453 ASP A C 1
ATOM 3424 O O . ASP A 1 453 ? 22.107 -12.036 -6.137 1.00 91.88 453 ASP A O 1
ATOM 3428 N N . ALA A 1 454 ? 20.886 -10.615 -4.878 1.00 95.81 454 ALA A N 1
ATOM 3429 C CA . ALA A 1 454 ? 19.880 -11.555 -4.412 1.00 95.81 454 ALA A CA 1
ATOM 3430 C C . ALA A 1 454 ? 18.711 -11.694 -5.403 1.00 95.81 454 ALA A C 1
ATOM 3432 O O . ALA A 1 454 ? 17.741 -12.371 -5.097 1.00 95.81 454 ALA A O 1
ATOM 3433 N N . LEU A 1 455 ? 18.780 -11.089 -6.590 1.00 95.38 455 LEU A N 1
ATOM 3434 C CA . LEU A 1 455 ? 17.819 -11.311 -7.669 1.00 95.38 455 LEU A CA 1
ATOM 3435 C C . LEU A 1 455 ? 18.243 -12.505 -8.543 1.00 95.38 455 LEU A C 1
ATOM 3437 O O . LEU A 1 455 ? 19.422 -12.668 -8.878 1.00 95.38 455 LEU A O 1
ATOM 3441 N N . SER A 1 456 ? 17.280 -13.322 -8.955 1.00 96.06 456 SER A N 1
ATOM 3442 C CA . SER A 1 456 ? 17.411 -14.286 -10.051 1.00 96.06 456 SER A CA 1
ATOM 3443 C C . SER A 1 456 ? 16.287 -14.090 -11.057 1.00 96.06 456 SER A C 1
ATOM 3445 O O . SER A 1 456 ? 15.143 -13.856 -10.665 1.00 96.06 456 SER A O 1
ATOM 3447 N N . VAL A 1 457 ? 16.615 -14.221 -12.339 1.00 97.00 457 VAL A N 1
ATOM 3448 C CA . VAL A 1 457 ? 15.644 -14.170 -13.430 1.00 97.00 457 VAL A CA 1
ATOM 3449 C C . VAL A 1 457 ? 15.830 -15.414 -14.290 1.00 97.00 457 VAL A C 1
ATOM 3451 O O . VAL A 1 457 ? 16.967 -15.774 -14.598 1.00 97.00 457 VAL A O 1
ATOM 3454 N N . SER A 1 458 ? 14.740 -16.078 -14.660 1.00 96.56 458 SER A N 1
ATOM 3455 C CA . SER A 1 458 ? 14.765 -17.186 -15.613 1.00 96.56 458 SER A CA 1
ATOM 3456 C C . SER A 1 458 ? 13.700 -17.030 -16.687 1.00 96.56 458 SER A C 1
ATOM 3458 O O . SER A 1 458 ? 12.638 -16.456 -16.452 1.00 96.56 458 SER A O 1
ATOM 3460 N N . TRP A 1 459 ? 14.012 -17.536 -17.870 1.00 95.75 459 TRP A N 1
ATOM 3461 C CA . TRP A 1 459 ? 13.158 -17.565 -19.044 1.00 95.75 459 TRP A CA 1
ATOM 3462 C C . TRP A 1 459 ? 12.985 -19.022 -19.467 1.00 95.75 459 TRP A C 1
ATOM 3464 O O . TRP A 1 459 ? 13.976 -19.705 -19.707 1.00 95.75 459 TRP A O 1
ATOM 3474 N N . ASP A 1 460 ? 11.748 -19.516 -19.486 1.00 93.75 460 ASP A N 1
ATOM 3475 C CA . ASP A 1 460 ? 11.401 -20.896 -19.862 1.00 93.75 460 ASP A CA 1
ATOM 3476 C C . ASP A 1 460 ? 12.218 -21.974 -19.126 1.00 93.75 460 ASP A C 1
ATOM 3478 O O . ASP A 1 460 ? 12.555 -23.027 -19.657 1.00 93.75 460 ASP A O 1
ATOM 3482 N N . GLY A 1 461 ? 12.525 -21.707 -17.854 1.00 90.31 461 GLY A N 1
ATOM 3483 C CA . GLY A 1 461 ? 13.297 -22.602 -16.988 1.00 90.31 461 GLY A CA 1
ATOM 3484 C C . GLY A 1 461 ? 14.810 -22.376 -17.025 1.00 90.31 461 GLY A C 1
ATOM 3485 O O . GLY A 1 461 ? 15.503 -22.828 -16.113 1.00 90.31 461 GLY A O 1
ATOM 3486 N N . GLU A 1 462 ? 15.331 -21.614 -17.986 1.00 93.38 462 GLU A N 1
ATOM 3487 C CA . GLU A 1 462 ? 16.754 -21.287 -18.077 1.00 93.38 462 GLU A CA 1
ATOM 3488 C C . GLU A 1 462 ? 17.076 -19.980 -17.350 1.00 93.38 462 GLU A C 1
ATOM 3490 O O . GLU A 1 462 ? 16.417 -18.958 -17.530 1.00 93.38 462 GLU A O 1
ATOM 3495 N N . THR A 1 463 ? 18.102 -19.984 -16.497 1.00 93.88 463 THR A N 1
ATOM 3496 C CA . THR A 1 463 ? 18.523 -18.764 -15.791 1.00 93.88 463 THR A CA 1
ATOM 3497 C C . THR A 1 463 ? 19.180 -17.796 -16.769 1.00 93.88 463 THR A C 1
ATOM 3499 O O . THR A 1 463 ? 20.150 -18.154 -17.434 1.00 93.88 463 THR A O 1
ATOM 3502 N N . ILE A 1 464 ? 18.701 -16.552 -16.806 1.00 93.81 464 ILE A N 1
ATOM 3503 C CA . ILE A 1 464 ? 19.242 -15.507 -17.677 1.00 93.81 464 ILE A CA 1
ATOM 3504 C C . ILE A 1 464 ? 20.108 -14.526 -16.886 1.00 93.81 464 ILE A C 1
ATOM 3506 O O . ILE A 1 464 ? 19.816 -14.171 -15.741 1.00 93.81 464 ILE A O 1
ATOM 3510 N N . ASN A 1 465 ? 21.188 -14.058 -17.512 1.00 90.81 465 ASN A N 1
ATOM 3511 C CA . ASN A 1 465 ? 22.045 -13.027 -16.942 1.00 90.81 465 ASN A CA 1
ATOM 3512 C C . ASN A 1 465 ? 21.642 -11.653 -17.486 1.00 90.81 465 ASN A C 1
ATOM 3514 O O . ASN A 1 465 ? 21.826 -11.376 -18.670 1.00 90.81 465 ASN A O 1
ATOM 3518 N N . VAL A 1 466 ? 21.122 -10.785 -16.618 1.00 91.31 466 VAL A N 1
ATOM 3519 C CA . VAL A 1 466 ? 20.815 -9.398 -16.987 1.00 91.31 466 VAL A CA 1
ATOM 3520 C C . VAL A 1 466 ? 22.097 -8.561 -16.864 1.00 91.31 466 VAL A C 1
ATOM 3522 O O . VAL A 1 466 ? 22.631 -8.467 -15.749 1.00 91.31 466 VAL A O 1
ATOM 3525 N N . PRO A 1 467 ? 22.604 -7.968 -17.962 1.00 87.94 467 PRO A N 1
ATOM 3526 C CA . PRO A 1 467 ? 23.891 -7.274 -17.981 1.00 87.94 467 PRO A CA 1
ATOM 3527 C C . PRO A 1 467 ? 23.899 -6.022 -17.092 1.00 87.94 467 PRO A C 1
ATOM 3529 O O . PRO A 1 467 ? 22.855 -5.450 -16.787 1.00 87.94 467 PRO A O 1
ATOM 3532 N N . TYR A 1 468 ? 25.095 -5.597 -16.672 1.00 83.25 468 TYR A N 1
ATOM 3533 C CA . TYR A 1 468 ? 25.316 -4.367 -15.888 1.00 83.25 468 TYR A CA 1
ATOM 3534 C C . TYR A 1 468 ? 25.859 -3.206 -16.745 1.00 83.25 468 TYR A C 1
ATOM 3536 O O . TYR A 1 468 ? 25.912 -2.057 -16.305 1.00 83.25 468 TYR A O 1
ATOM 3544 N N . ASP A 1 469 ? 26.297 -3.507 -17.961 1.00 76.12 469 ASP A N 1
ATOM 3545 C CA . ASP A 1 469 ? 26.917 -2.617 -18.931 1.00 76.12 469 ASP A CA 1
ATOM 3546 C C . ASP A 1 469 ? 25.982 -2.331 -20.119 1.00 76.12 469 ASP A C 1
ATOM 3548 O O . ASP A 1 469 ? 24.863 -2.834 -20.192 1.00 76.12 469 ASP A O 1
ATOM 3552 N N . GLY A 1 470 ? 26.399 -1.442 -21.028 1.00 79.12 470 GLY A N 1
ATOM 3553 C CA . GLY A 1 470 ? 25.551 -1.014 -22.149 1.00 79.12 470 GLY A CA 1
ATOM 3554 C C . GLY A 1 470 ? 24.228 -0.400 -21.678 1.00 79.12 470 GLY A C 1
ATOM 3555 O O . GLY A 1 470 ? 24.236 0.461 -20.798 1.00 79.12 470 GLY A O 1
ATOM 3556 N N . GLU A 1 471 ? 23.112 -0.868 -22.235 1.00 79.94 471 GLU A N 1
ATOM 3557 C CA . GLU A 1 471 ? 21.747 -0.502 -21.820 1.00 79.94 471 GLU A CA 1
ATOM 3558 C C . GLU A 1 471 ? 21.271 -1.256 -20.560 1.00 79.94 471 GLU A C 1
ATOM 3560 O O . GLU A 1 471 ? 20.164 -1.017 -20.083 1.00 79.94 471 GLU A O 1
ATOM 3565 N N . ALA A 1 472 ? 22.105 -2.151 -20.011 1.00 87.62 472 ALA A N 1
ATOM 3566 C CA . ALA A 1 472 ? 21.836 -2.967 -18.825 1.00 87.62 472 ALA A CA 1
ATOM 3567 C C . ALA A 1 472 ? 20.526 -3.773 -18.915 1.00 87.62 472 ALA A C 1
ATOM 3569 O O . ALA A 1 472 ? 19.818 -3.967 -17.925 1.00 87.62 472 ALA A O 1
ATOM 3570 N N . GLU A 1 473 ? 20.194 -4.236 -20.119 1.00 92.62 473 GLU A N 1
ATOM 3571 C CA . GLU A 1 473 ? 18.964 -4.961 -20.414 1.00 92.62 473 GLU A CA 1
ATOM 3572 C C . GLU A 1 473 ? 19.236 -6.298 -21.101 1.00 92.62 473 GLU A C 1
ATOM 3574 O O . GLU A 1 473 ? 20.137 -6.437 -21.928 1.00 92.62 473 GLU A O 1
ATOM 3579 N N . TRP A 1 474 ? 18.423 -7.284 -20.752 1.00 94.94 474 TRP A N 1
ATOM 3580 C CA . TRP A 1 474 ? 18.266 -8.519 -21.497 1.00 94.94 474 TRP A CA 1
ATOM 3581 C C . TRP A 1 474 ? 16.975 -8.431 -22.310 1.00 94.94 474 TRP A C 1
ATOM 3583 O O . TRP A 1 474 ? 15.962 -7.933 -21.809 1.00 94.94 474 TRP A O 1
ATOM 3593 N N . ARG A 1 475 ? 17.012 -8.914 -23.554 1.00 94.25 475 ARG A N 1
ATOM 3594 C CA . ARG A 1 475 ? 15.852 -8.976 -24.445 1.00 94.25 475 ARG A CA 1
ATOM 3595 C C . ARG A 1 475 ? 15.575 -10.421 -24.834 1.00 94.25 475 ARG A C 1
ATOM 3597 O O . ARG A 1 475 ? 16.469 -11.099 -25.336 1.00 94.25 475 ARG A O 1
ATOM 3604 N N . GLY A 1 476 ? 14.341 -10.855 -24.621 1.00 88.81 476 GLY A N 1
ATOM 3605 C CA . GLY A 1 476 ? 13.797 -12.106 -25.129 1.00 88.81 476 GLY A CA 1
ATOM 3606 C C . GLY A 1 476 ? 12.812 -11.799 -26.245 1.00 88.81 476 GLY A C 1
ATOM 3607 O O . GLY A 1 476 ? 11.865 -11.043 -26.038 1.00 88.81 476 GLY A O 1
ATOM 3608 N N . ASN A 1 477 ? 13.030 -12.365 -27.427 1.00 77.94 477 ASN A N 1
ATOM 3609 C CA . ASN A 1 477 ? 12.052 -12.291 -28.506 1.00 77.94 477 ASN A CA 1
ATOM 3610 C C . ASN A 1 477 ? 11.170 -13.534 -28.413 1.00 77.94 477 ASN A C 1
ATOM 3612 O O . ASN A 1 477 ? 11.594 -14.608 -28.834 1.00 77.94 477 ASN A O 1
ATOM 3616 N N . GLY A 1 478 ? 9.978 -13.390 -27.834 1.00 67.50 478 GLY A N 1
ATOM 3617 C CA . GLY A 1 478 ? 8.928 -14.384 -28.021 1.00 67.50 478 GLY A CA 1
ATOM 3618 C C . GLY A 1 478 ? 8.392 -14.311 -29.450 1.00 67.50 478 GLY A C 1
ATOM 3619 O O . GLY A 1 478 ? 8.600 -13.316 -30.148 1.00 67.50 478 GLY A O 1
ATOM 3620 N N . GLU A 1 479 ? 7.688 -15.352 -29.885 1.00 73.06 479 GLU A N 1
ATOM 3621 C CA . GLU A 1 479 ? 7.119 -15.407 -31.241 1.00 73.06 479 GLU A CA 1
ATOM 3622 C C . GLU A 1 479 ? 6.152 -14.242 -31.509 1.00 73.06 479 GLU A C 1
ATOM 3624 O O . GLU A 1 479 ? 6.136 -13.678 -32.603 1.00 73.06 479 GLU A O 1
ATOM 3629 N N . GLU A 1 480 ? 5.390 -13.830 -30.490 1.00 82.44 480 GLU A N 1
ATOM 3630 C CA . GLU A 1 480 ? 4.385 -12.772 -30.617 1.00 82.44 480 GLU A CA 1
ATOM 3631 C C . GLU A 1 480 ? 4.828 -11.415 -30.051 1.00 82.44 480 GLU A C 1
ATOM 3633 O O . GLU A 1 480 ? 4.286 -10.370 -30.432 1.00 82.44 480 GLU A O 1
ATOM 3638 N N . ARG A 1 481 ? 5.755 -11.402 -29.083 1.00 89.81 481 ARG A N 1
ATOM 3639 C CA . ARG A 1 481 ? 6.012 -10.231 -28.230 1.00 89.81 481 ARG A CA 1
ATOM 3640 C C . ARG A 1 481 ? 7.467 -10.137 -27.795 1.00 89.81 481 ARG A C 1
ATOM 3642 O O . ARG A 1 481 ? 8.108 -11.126 -27.451 1.00 89.81 481 ARG A O 1
ATOM 3649 N N . GLU A 1 482 ? 7.957 -8.904 -27.717 1.00 94.06 482 GLU A N 1
ATOM 3650 C CA . GLU A 1 482 ? 9.246 -8.600 -27.100 1.00 94.06 482 GLU A CA 1
ATOM 3651 C C . GLU A 1 482 ? 9.125 -8.575 -25.570 1.00 94.06 482 GLU A C 1
ATOM 3653 O O . GLU A 1 482 ? 8.194 -7.985 -25.004 1.00 94.06 482 GLU A O 1
ATOM 3658 N N . VAL A 1 483 ? 10.112 -9.167 -24.902 1.00 96.06 483 VAL A N 1
ATOM 3659 C CA . VAL A 1 483 ? 10.307 -9.086 -23.458 1.00 96.06 483 VAL A CA 1
ATOM 3660 C C . VAL A 1 483 ? 11.623 -8.402 -23.156 1.00 96.06 483 VAL A C 1
ATOM 3662 O O . VAL A 1 483 ? 12.665 -8.768 -23.688 1.00 96.06 483 VAL A O 1
ATOM 3665 N N . VAL A 1 484 ? 11.584 -7.422 -22.260 1.00 96.19 484 VAL A N 1
ATOM 3666 C CA . VAL A 1 484 ? 12.767 -6.695 -21.804 1.00 96.19 484 VAL A CA 1
ATOM 3667 C C . VAL A 1 484 ? 12.863 -6.802 -20.292 1.00 96.19 484 VAL A C 1
ATOM 3669 O O . VAL A 1 484 ? 11.917 -6.463 -19.579 1.00 96.19 484 VAL A O 1
ATOM 3672 N N . VAL A 1 485 ? 14.017 -7.235 -19.796 1.00 96.62 485 VAL A N 1
ATOM 3673 C CA . VAL A 1 485 ? 14.371 -7.183 -18.376 1.00 96.62 485 VAL A CA 1
ATOM 3674 C C . VAL A 1 485 ? 15.555 -6.242 -18.237 1.00 96.62 485 VAL A C 1
ATOM 3676 O O . VAL A 1 485 ? 16.660 -6.560 -18.658 1.00 96.62 485 VAL A O 1
ATOM 3679 N N . GLU A 1 486 ? 15.322 -5.070 -17.666 1.00 94.44 486 GLU A N 1
ATOM 3680 C CA . GLU A 1 486 ? 16.312 -4.002 -17.542 1.00 94.44 486 GLU A CA 1
ATOM 3681 C C . GLU A 1 486 ? 16.718 -3.815 -16.082 1.00 94.44 486 GLU A C 1
ATOM 3683 O O . GLU A 1 486 ? 15.856 -3.676 -15.215 1.00 94.44 486 GLU A O 1
ATOM 3688 N N . ARG A 1 487 ? 18.015 -3.731 -15.783 1.00 93.19 487 ARG A N 1
ATOM 3689 C CA . ARG A 1 487 ? 18.475 -3.297 -14.461 1.00 93.19 487 ARG A CA 1
ATOM 3690 C C . ARG A 1 487 ? 18.219 -1.816 -14.272 1.00 93.19 487 ARG A C 1
ATOM 3692 O O . ARG A 1 487 ? 18.658 -0.978 -15.052 1.00 93.19 487 ARG A O 1
ATOM 3699 N N . THR A 1 488 ? 17.548 -1.489 -13.177 1.00 91.94 488 THR A N 1
ATOM 3700 C CA . THR A 1 488 ? 17.338 -0.093 -12.786 1.00 91.94 488 THR A CA 1
ATOM 3701 C C . THR A 1 488 ? 18.378 0.381 -11.780 1.00 91.94 488 THR A C 1
ATOM 3703 O O . THR A 1 488 ? 18.495 1.580 -11.562 1.00 91.94 488 THR A O 1
ATOM 3706 N N . ASP A 1 489 ? 19.144 -0.528 -11.178 1.00 90.50 489 ASP A N 1
ATOM 3707 C CA . ASP A 1 489 ? 20.190 -0.224 -10.203 1.00 90.50 489 ASP A CA 1
ATOM 3708 C C . ASP A 1 489 ? 21.338 -1.239 -10.297 1.00 90.50 489 ASP A C 1
ATOM 3710 O O . ASP A 1 489 ? 21.192 -2.301 -10.909 1.00 90.50 489 ASP A O 1
ATOM 3714 N N . ASP A 1 490 ? 22.449 -0.950 -9.617 1.00 87.69 490 ASP A N 1
ATOM 3715 C CA . ASP A 1 490 ? 23.659 -1.777 -9.623 1.00 87.69 490 ASP A CA 1
ATOM 3716 C C . ASP A 1 490 ? 23.383 -3.214 -9.135 1.00 87.69 490 ASP A C 1
ATOM 3718 O O . ASP A 1 490 ? 24.073 -4.143 -9.547 1.00 87.69 490 ASP A O 1
ATOM 3722 N N . LYS A 1 491 ? 22.394 -3.414 -8.246 1.00 91.19 491 LYS A N 1
ATOM 3723 C CA . LYS A 1 491 ? 21.980 -4.717 -7.682 1.00 91.19 491 LYS A CA 1
ATOM 3724 C C . LYS A 1 491 ? 20.503 -4.707 -7.283 1.00 91.19 491 LYS A C 1
ATOM 3726 O O . LYS A 1 491 ? 19.970 -3.662 -6.896 1.00 91.19 491 LYS A O 1
ATOM 3731 N N . ASN A 1 492 ? 19.871 -5.883 -7.269 1.00 94.12 492 ASN A N 1
ATOM 3732 C CA . ASN A 1 492 ? 18.579 -6.129 -6.617 1.00 94.12 492 ASN A CA 1
ATOM 3733 C C . ASN A 1 492 ? 17.372 -5.342 -7.164 1.00 94.12 492 ASN A C 1
ATOM 3735 O O . ASN A 1 492 ? 16.336 -5.321 -6.507 1.00 94.12 492 ASN A O 1
ATOM 3739 N N . SER A 1 493 ? 17.473 -4.671 -8.318 1.00 95.06 493 SER A N 1
ATOM 3740 C CA . SER A 1 493 ? 16.358 -3.903 -8.899 1.00 95.06 493 SER A CA 1
ATOM 3741 C C . SER A 1 493 ? 16.312 -4.051 -10.417 1.00 95.06 493 SER A C 1
ATOM 3743 O O . SER A 1 493 ? 17.319 -3.830 -11.095 1.00 95.06 493 SER A O 1
ATOM 3745 N N . VAL A 1 494 ? 15.141 -4.412 -10.941 1.00 95.81 494 VAL A N 1
ATOM 3746 C CA . VAL A 1 494 ? 14.886 -4.540 -12.380 1.00 95.81 494 VAL A CA 1
ATOM 3747 C C . VAL A 1 494 ? 13.531 -3.952 -12.749 1.00 95.81 494 VAL A C 1
ATOM 3749 O O . VAL A 1 494 ? 12.615 -3.897 -11.930 1.00 95.81 494 VAL A O 1
ATOM 3752 N N . LYS A 1 495 ? 13.400 -3.538 -14.004 1.00 95.88 495 LYS A N 1
ATOM 3753 C CA . LYS A 1 495 ? 12.133 -3.260 -14.662 1.00 95.88 495 LYS A CA 1
ATOM 3754 C C . LYS A 1 495 ? 11.902 -4.323 -15.728 1.00 95.88 495 LYS A C 1
ATOM 3756 O O . LYS A 1 495 ? 12.743 -4.521 -16.599 1.00 95.88 495 LYS A O 1
ATOM 3761 N N . VAL A 1 496 ? 10.760 -4.988 -15.658 1.00 97.38 496 VAL A N 1
ATOM 3762 C CA . VAL A 1 496 ? 10.310 -5.974 -16.641 1.00 97.38 496 VAL A CA 1
ATOM 3763 C C . VAL A 1 496 ? 9.269 -5.325 -17.541 1.00 97.38 496 VAL A C 1
ATOM 3765 O O . VAL A 1 496 ? 8.383 -4.622 -17.054 1.00 97.38 496 VAL A O 1
ATOM 3768 N N . LYS A 1 497 ? 9.355 -5.559 -18.847 1.00 96.75 497 LYS A N 1
ATOM 3769 C CA . LYS A 1 497 ? 8.329 -5.193 -19.825 1.00 96.75 497 LYS A CA 1
ATOM 3770 C C . LYS A 1 497 ? 8.010 -6.407 -20.689 1.00 96.75 497 LYS A C 1
ATOM 3772 O O . LYS A 1 497 ? 8.912 -6.949 -21.317 1.00 96.75 497 LYS A O 1
ATOM 3777 N N . VAL A 1 498 ? 6.739 -6.794 -20.744 1.00 96.50 498 VAL A N 1
ATOM 3778 C CA . VAL A 1 498 ? 6.206 -7.768 -21.706 1.00 96.50 498 VAL A CA 1
ATOM 3779 C C . VAL A 1 498 ? 5.290 -7.006 -22.653 1.00 96.50 498 VAL A C 1
ATOM 3781 O O . VAL A 1 498 ? 4.261 -6.462 -22.228 1.00 96.50 498 VAL A O 1
ATOM 3784 N N . ALA A 1 499 ? 5.694 -6.899 -23.920 1.00 93.50 499 ALA A N 1
ATOM 3785 C CA . ALA A 1 499 ? 5.075 -5.992 -24.877 1.00 93.50 499 ALA A CA 1
ATOM 3786 C C . ALA A 1 499 ? 3.554 -6.199 -24.979 1.00 93.50 499 ALA A C 1
ATOM 3788 O O . ALA A 1 499 ? 3.044 -7.282 -25.271 1.00 93.50 499 ALA A O 1
ATOM 3789 N N . GLY A 1 500 ? 2.810 -5.122 -24.723 1.00 91.88 500 GLY A N 1
ATOM 3790 C CA . GLY A 1 500 ? 1.353 -5.112 -24.816 1.00 91.88 500 GLY A CA 1
ATOM 3791 C C . GLY A 1 500 ? 0.608 -5.880 -23.721 1.00 91.88 500 GLY A C 1
ATOM 3792 O O . GLY A 1 500 ? -0.599 -6.032 -23.886 1.00 91.88 500 GLY A O 1
ATOM 3793 N N . LEU A 1 501 ? 1.283 -6.347 -22.658 1.00 95.56 501 LEU A N 1
ATOM 3794 C CA . LEU A 1 501 ? 0.659 -7.038 -21.516 1.00 95.56 501 LEU A CA 1
ATOM 3795 C C . LEU A 1 501 ? 0.926 -6.343 -20.179 1.00 95.56 501 LEU A C 1
ATOM 3797 O O . LEU A 1 501 ? -0.012 -5.985 -19.471 1.00 95.56 501 LEU A O 1
ATOM 3801 N N . VAL A 1 502 ? 2.193 -6.155 -19.797 1.00 97.44 502 VAL A N 1
ATOM 3802 C CA . VAL A 1 502 ? 2.522 -5.654 -18.454 1.00 97.44 502 VAL A CA 1
ATOM 3803 C C . VAL A 1 502 ? 3.910 -5.024 -18.386 1.00 97.44 502 VAL A C 1
ATOM 3805 O O . VAL A 1 502 ? 4.864 -5.503 -18.999 1.00 97.44 502 VAL A O 1
ATOM 3808 N N . GLU A 1 503 ? 4.033 -3.965 -17.589 1.00 97.38 503 GLU A N 1
ATOM 3809 C CA . GLU A 1 503 ? 5.307 -3.502 -17.044 1.00 97.38 503 GLU A CA 1
ATOM 3810 C C . GLU A 1 503 ? 5.352 -3.733 -15.533 1.00 97.38 503 GLU A C 1
ATOM 3812 O O . GLU A 1 503 ? 4.352 -3.537 -14.842 1.00 97.38 503 GLU A O 1
ATOM 3817 N N . ILE A 1 504 ? 6.512 -4.126 -15.014 1.00 98.12 504 ILE A N 1
ATOM 3818 C CA . ILE A 1 504 ? 6.701 -4.425 -13.595 1.00 98.12 504 ILE A CA 1
ATOM 3819 C C . ILE A 1 504 ? 7.991 -3.765 -13.127 1.00 98.12 504 ILE A C 1
ATOM 3821 O O . ILE A 1 504 ? 9.078 -4.145 -13.560 1.00 98.12 504 ILE A O 1
ATOM 3825 N N . ASP A 1 505 ? 7.890 -2.794 -12.226 1.00 97.50 505 ASP A N 1
ATOM 3826 C CA . ASP A 1 505 ? 9.048 -2.356 -11.447 1.00 97.50 505 ASP A CA 1
ATOM 3827 C C . ASP A 1 505 ? 9.232 -3.343 -10.289 1.00 97.50 505 ASP A C 1
ATOM 3829 O O . ASP A 1 505 ? 8.272 -3.608 -9.565 1.00 97.50 505 ASP A O 1
ATOM 3833 N N . ILE A 1 506 ? 10.436 -3.891 -10.106 1.00 97.75 506 ILE A N 1
ATOM 3834 C CA . ILE A 1 506 ? 10.738 -4.930 -9.109 1.00 97.75 506 ILE A CA 1
ATOM 3835 C C . ILE A 1 506 ? 11.983 -4.547 -8.313 1.00 97.75 506 ILE A C 1
ATOM 3837 O O . ILE A 1 506 ? 12.994 -4.104 -8.867 1.00 97.75 506 ILE A O 1
ATOM 3841 N N . ARG A 1 507 ? 11.934 -4.770 -7.000 1.00 96.56 507 ARG A N 1
ATOM 3842 C CA . ARG A 1 507 ? 13.076 -4.633 -6.099 1.00 96.56 507 ARG A CA 1
ATOM 3843 C C . ARG A 1 507 ? 13.108 -5.769 -5.084 1.00 96.56 507 ARG A C 1
ATOM 3845 O O . ARG A 1 507 ? 12.100 -6.043 -4.447 1.00 96.56 507 ARG A O 1
ATOM 3852 N N . VAL A 1 508 ? 14.279 -6.364 -4.874 1.00 97.19 508 VAL A N 1
ATOM 3853 C CA . VAL A 1 508 ? 14.516 -7.306 -3.772 1.00 97.19 508 VAL A CA 1
ATOM 3854 C C . VAL A 1 508 ? 14.902 -6.532 -2.517 1.00 97.19 508 VAL A C 1
ATOM 3856 O O . VAL A 1 508 ? 15.786 -5.666 -2.565 1.00 97.19 508 VAL A O 1
ATOM 3859 N N . ARG A 1 509 ? 14.267 -6.846 -1.386 1.00 94.62 509 ARG A N 1
ATOM 3860 C CA . ARG A 1 509 ? 14.638 -6.320 -0.067 1.00 94.62 509 ARG A CA 1
ATOM 3861 C C . ARG A 1 509 ? 14.643 -7.428 0.988 1.00 94.62 509 ARG A C 1
ATOM 3863 O O . ARG A 1 509 ? 13.867 -8.371 0.867 1.00 94.62 509 ARG A O 1
ATOM 3870 N N . PRO A 1 510 ? 15.497 -7.322 2.019 1.00 94.75 510 PRO A N 1
ATOM 3871 C CA . PRO A 1 510 ? 15.415 -8.179 3.189 1.00 94.75 510 PRO A CA 1
ATOM 3872 C C . PRO A 1 510 ? 14.341 -7.647 4.135 1.00 94.75 510 PRO A C 1
ATOM 3874 O O . PRO A 1 510 ? 13.947 -6.477 4.053 1.00 94.75 510 PRO A O 1
ATOM 3877 N N . ILE A 1 511 ? 13.987 -8.454 5.124 1.00 90.25 511 ILE A N 1
ATOM 3878 C CA . ILE A 1 511 ? 13.340 -7.930 6.319 1.00 90.25 511 ILE A CA 1
ATOM 3879 C C . ILE A 1 511 ? 14.427 -7.400 7.257 1.00 90.25 511 ILE A C 1
ATOM 3881 O O . ILE A 1 511 ? 15.320 -8.124 7.701 1.00 90.25 511 ILE A O 1
ATOM 3885 N N . GLY A 1 512 ? 14.386 -6.100 7.548 1.00 84.12 512 GLY A N 1
ATOM 3886 C CA . GLY A 1 512 ? 15.392 -5.465 8.401 1.00 84.12 512 GLY A CA 1
ATOM 3887 C C . GLY A 1 512 ? 15.287 -5.914 9.862 1.00 84.12 512 GLY A C 1
ATOM 3888 O O . GLY A 1 512 ? 14.201 -6.227 10.339 1.00 84.12 512 GLY A O 1
ATOM 3889 N N . LYS A 1 513 ? 16.392 -5.858 10.625 1.00 82.25 513 LYS A N 1
ATOM 3890 C CA . LYS A 1 513 ? 16.382 -6.151 12.078 1.00 82.25 513 LYS A CA 1
ATOM 3891 C C . LYS A 1 513 ? 15.334 -5.330 12.829 1.00 82.25 513 LYS A C 1
ATOM 3893 O O . LYS A 1 513 ? 14.631 -5.858 13.682 1.00 82.25 513 LYS A O 1
ATOM 3898 N N . GLU A 1 514 ? 15.227 -4.048 12.486 1.00 78.50 514 GLU A N 1
ATOM 3899 C CA . GLU A 1 514 ? 14.238 -3.160 13.093 1.00 78.50 514 GLU A CA 1
ATOM 3900 C C . GLU A 1 514 ? 12.813 -3.549 12.702 1.00 78.50 514 GLU A C 1
ATOM 3902 O O . GLU A 1 514 ? 11.939 -3.562 13.557 1.00 78.50 514 GLU A O 1
ATOM 3907 N N . GLU A 1 515 ? 12.575 -3.944 11.452 1.00 79.56 515 GLU A N 1
ATOM 3908 C CA . GLU A 1 515 ? 11.261 -4.410 11.010 1.00 79.56 515 GLU A CA 1
ATOM 3909 C C . GLU A 1 515 ? 10.878 -5.726 11.702 1.00 79.56 515 GLU A C 1
ATOM 3911 O O . GLU A 1 515 ? 9.812 -5.810 12.303 1.00 79.56 515 GLU A O 1
ATOM 3916 N N . ASN A 1 516 ? 11.783 -6.710 11.735 1.00 81.75 516 ASN A N 1
ATOM 3917 C CA . ASN A 1 516 ? 11.598 -7.968 12.462 1.00 81.75 516 ASN A CA 1
ATOM 3918 C C . ASN A 1 516 ? 11.280 -7.729 13.945 1.00 81.75 516 ASN A C 1
ATOM 3920 O O . ASN A 1 516 ? 10.372 -8.349 14.496 1.00 81.75 516 ASN A O 1
ATOM 3924 N N . ARG A 1 517 ? 11.971 -6.776 14.583 1.00 83.19 517 ARG A N 1
ATOM 3925 C CA . ARG A 1 517 ? 11.740 -6.391 15.982 1.00 83.19 517 ARG A CA 1
ATOM 3926 C C . ARG A 1 517 ? 10.399 -5.684 16.175 1.00 83.19 517 ARG A C 1
ATOM 3928 O O . ARG A 1 517 ? 9.651 -6.029 17.086 1.00 83.19 517 ARG A O 1
ATOM 3935 N N . VAL A 1 518 ? 10.094 -4.693 15.337 1.00 75.38 518 VAL A N 1
ATOM 3936 C CA . VAL A 1 518 ? 8.861 -3.891 15.404 1.00 75.38 518 VAL A CA 1
ATOM 3937 C C . VAL A 1 518 ? 7.640 -4.754 15.134 1.00 75.38 518 VAL A C 1
ATOM 3939 O O . VAL A 1 518 ? 6.600 -4.527 15.762 1.00 75.38 518 VAL A O 1
ATOM 3942 N N . HIS A 1 519 ? 7.773 -5.728 14.233 1.00 74.88 519 HIS A N 1
ATOM 3943 C CA . HIS A 1 519 ? 6.687 -6.599 13.828 1.00 74.88 519 HIS A CA 1
ATOM 3944 C C . HIS A 1 519 ? 6.646 -7.963 14.518 1.00 74.88 519 HIS A C 1
ATOM 3946 O O . HIS A 1 519 ? 5.691 -8.719 14.340 1.00 74.88 519 HIS A O 1
ATOM 3952 N N . ASN A 1 520 ? 7.638 -8.247 15.362 1.00 83.69 520 ASN A N 1
ATOM 3953 C CA . ASN A 1 520 ? 7.792 -9.518 16.056 1.00 83.69 520 ASN A CA 1
ATOM 3954 C C . ASN A 1 520 ? 7.599 -10.717 15.111 1.00 83.69 520 ASN A C 1
ATOM 3956 O O . ASN A 1 520 ? 6.881 -11.664 15.437 1.00 83.69 520 ASN A O 1
ATOM 3960 N N . TYR A 1 521 ? 8.206 -10.653 13.920 1.00 83.12 521 TYR A N 1
ATOM 3961 C CA . TYR A 1 521 ? 8.120 -11.741 12.945 1.00 83.12 521 TYR A CA 1
ATOM 3962 C C . TYR A 1 521 ? 8.835 -13.006 13.448 1.00 83.12 521 TYR A C 1
ATOM 3964 O O . TYR A 1 521 ? 8.547 -14.095 12.963 1.00 83.12 521 TYR A O 1
ATOM 3972 N N . GLN A 1 522 ? 9.728 -12.877 14.440 1.00 86.00 522 GLN A N 1
ATOM 3973 C CA . GLN A 1 522 ? 10.513 -13.985 15.002 1.00 86.00 522 GLN A CA 1
ATOM 3974 C C . GLN A 1 522 ? 11.295 -14.722 13.907 1.00 86.00 522 GLN A C 1
ATOM 3976 O O . GLN A 1 522 ? 11.342 -15.950 13.879 1.00 86.00 522 GLN A O 1
ATOM 3981 N N . LEU A 1 523 ? 11.877 -13.960 12.971 1.00 85.12 523 LEU A N 1
ATOM 3982 C CA . LEU A 1 523 ? 12.658 -14.555 11.889 1.00 85.12 523 LEU A CA 1
ATOM 3983 C C . LEU A 1 523 ? 13.862 -15.319 12.456 1.00 85.12 523 LEU A C 1
ATOM 3985 O O . LEU A 1 523 ? 14.507 -14.823 13.389 1.00 85.12 523 LEU A O 1
ATOM 3989 N N . PRO A 1 524 ? 14.178 -16.496 11.898 1.00 85.31 524 PRO A N 1
ATOM 3990 C CA . PRO A 1 524 ? 15.355 -17.252 12.277 1.00 85.31 524 PRO A CA 1
ATOM 3991 C C . PRO A 1 524 ? 16.634 -16.495 11.884 1.00 85.31 524 PRO A C 1
ATOM 3993 O O . PRO A 1 524 ? 16.650 -15.693 10.953 1.00 85.31 524 PRO A O 1
ATOM 3996 N N . GLY A 1 525 ? 17.722 -16.731 12.619 1.00 83.12 525 GLY A N 1
ATOM 3997 C CA . GLY A 1 525 ? 18.990 -16.019 12.410 1.00 83.12 525 GLY A CA 1
ATOM 3998 C C . GLY A 1 525 ? 19.743 -16.404 11.132 1.00 83.12 525 GLY A C 1
ATOM 3999 O O . GLY A 1 525 ? 20.733 -15.757 10.804 1.00 83.12 525 GLY A O 1
ATOM 4000 N N . ASP A 1 526 ? 19.305 -17.450 10.431 1.00 87.56 526 ASP A N 1
ATOM 4001 C CA . ASP A 1 526 ? 19.926 -18.000 9.224 1.00 87.56 526 ASP A CA 1
ATOM 4002 C C . ASP A 1 526 ? 19.197 -17.611 7.926 1.00 87.56 526 ASP A C 1
ATOM 4004 O O . ASP A 1 526 ? 19.532 -18.134 6.861 1.00 87.56 526 ASP A O 1
ATOM 4008 N N . ASP A 1 527 ? 18.225 -16.695 7.988 1.00 89.62 527 ASP A N 1
ATOM 4009 C CA . ASP A 1 527 ? 17.468 -16.233 6.825 1.00 89.62 527 ASP A CA 1
ATOM 4010 C C . ASP A 1 527 ? 17.069 -14.756 6.950 1.00 89.62 527 ASP A C 1
ATOM 4012 O O . ASP A 1 527 ? 16.402 -14.339 7.899 1.00 89.62 527 ASP A O 1
ATOM 4016 N N . ALA A 1 528 ? 17.441 -13.953 5.956 1.00 90.62 528 ALA A N 1
ATOM 4017 C CA . ALA A 1 528 ? 17.083 -12.541 5.878 1.00 90.62 528 ALA A CA 1
ATOM 4018 C C . ALA A 1 528 ? 15.683 -12.300 5.284 1.00 90.62 528 ALA A C 1
ATOM 4020 O O . ALA A 1 528 ? 15.255 -11.143 5.209 1.00 90.62 528 ALA A O 1
ATOM 4021 N N . PHE A 1 529 ? 14.993 -13.356 4.828 1.00 92.50 529 PHE A N 1
ATOM 4022 C CA . PHE A 1 529 ? 13.669 -13.289 4.201 1.00 92.50 529 PHE A CA 1
ATOM 4023 C C . PHE A 1 529 ? 13.642 -12.279 3.045 1.00 92.50 529 PHE A C 1
ATOM 4025 O O . PHE A 1 529 ? 12.822 -11.357 2.988 1.00 92.50 529 PHE A O 1
ATOM 4032 N N . ALA A 1 530 ? 14.596 -12.435 2.124 1.00 95.50 530 ALA A N 1
ATOM 4033 C CA . ALA A 1 530 ? 14.632 -11.638 0.909 1.00 95.50 530 ALA A CA 1
ATOM 4034 C C . ALA A 1 530 ? 13.355 -11.873 0.086 1.00 95.50 530 ALA A C 1
ATOM 4036 O O . ALA A 1 530 ? 13.002 -13.012 -0.220 1.00 95.50 530 ALA A O 1
ATOM 4037 N N . HIS A 1 531 ? 12.672 -10.786 -0.262 1.00 96.81 531 HIS A N 1
ATOM 4038 C CA . HIS A 1 531 ? 11.382 -10.802 -0.944 1.00 96.81 531 HIS A CA 1
ATOM 4039 C C . HIS A 1 531 ? 11.269 -9.653 -1.952 1.00 96.81 531 HIS A C 1
ATOM 4041 O O . HIS A 1 531 ? 12.121 -8.761 -2.006 1.00 96.81 531 HIS A O 1
ATOM 4047 N N . LEU A 1 532 ? 10.221 -9.696 -2.771 1.00 98.12 532 LEU A N 1
ATOM 4048 C CA . LEU A 1 532 ? 9.957 -8.761 -3.855 1.00 98.12 532 LEU A CA 1
ATOM 4049 C C . LEU A 1 532 ? 9.005 -7.646 -3.404 1.00 98.12 532 LEU A C 1
ATOM 4051 O O . LEU A 1 532 ? 7.887 -7.896 -2.962 1.00 98.12 532 LEU A O 1
ATOM 4055 N N . GLU A 1 533 ? 9.431 -6.402 -3.595 1.00 97.62 533 GLU A N 1
ATOM 4056 C CA . GLU A 1 533 ? 8.552 -5.240 -3.722 1.00 97.62 533 GLU A CA 1
ATOM 4057 C C . GLU A 1 533 ? 8.301 -5.004 -5.212 1.00 97.62 533 GLU A C 1
ATOM 4059 O O . GLU A 1 533 ? 9.251 -4.943 -6.000 1.00 97.62 533 GLU A O 1
ATOM 4064 N N . THR A 1 534 ? 7.041 -4.859 -5.613 1.00 98.19 534 THR A N 1
ATOM 4065 C CA . THR A 1 534 ? 6.664 -4.729 -7.023 1.00 98.19 534 THR A CA 1
ATOM 4066 C C . THR A 1 534 ? 5.615 -3.655 -7.262 1.00 98.19 534 THR A C 1
ATOM 4068 O O . THR A 1 534 ? 4.813 -3.324 -6.386 1.00 98.19 534 THR A O 1
ATOM 4071 N N . GLN A 1 535 ? 5.631 -3.093 -8.466 1.00 97.94 535 GLN A N 1
ATOM 4072 C CA . GLN A 1 535 ? 4.563 -2.247 -8.976 1.00 97.94 535 GLN A CA 1
ATOM 4073 C C . GLN A 1 535 ? 4.229 -2.649 -10.410 1.00 97.94 535 GLN A C 1
ATOM 4075 O O . GLN A 1 535 ? 5.065 -2.510 -11.302 1.00 97.94 535 GLN A O 1
ATOM 4080 N N . PHE A 1 536 ? 3.002 -3.123 -10.613 1.00 98.25 536 PHE A N 1
ATOM 4081 C CA . PHE A 1 536 ? 2.475 -3.542 -11.904 1.00 98.25 536 PHE A CA 1
ATOM 4082 C C . PHE A 1 536 ? 1.783 -2.379 -12.624 1.00 98.25 536 PHE A C 1
ATOM 4084 O O . PHE A 1 536 ? 0.974 -1.651 -12.044 1.00 98.25 536 PHE A O 1
ATOM 4091 N N . LYS A 1 537 ? 2.050 -2.248 -13.921 1.00 96.56 537 LYS A N 1
ATOM 4092 C CA . LYS A 1 537 ? 1.271 -1.450 -14.870 1.00 96.56 537 LYS A CA 1
ATOM 4093 C C . LYS A 1 537 ? 0.783 -2.385 -15.970 1.00 96.56 537 LYS A C 1
ATOM 4095 O O . LYS A 1 537 ? 1.555 -2.771 -16.843 1.00 96.56 537 LYS A O 1
ATOM 4100 N N . PHE A 1 538 ? -0.486 -2.769 -15.908 1.00 96.81 538 PHE A N 1
ATOM 4101 C CA . PHE A 1 538 ? -1.081 -3.665 -16.895 1.00 96.81 538 PHE A CA 1
ATOM 4102 C C . PHE A 1 538 ? -1.523 -2.917 -18.152 1.00 96.81 538 PHE A C 1
ATOM 4104 O O . PHE A 1 538 ? -1.892 -1.744 -18.100 1.00 96.81 538 PHE A O 1
ATOM 4111 N N . ILE A 1 539 ? -1.484 -3.610 -19.286 1.00 93.62 539 ILE A N 1
ATOM 4112 C CA . ILE A 1 539 ? -1.793 -3.078 -20.609 1.00 93.62 539 ILE A CA 1
ATOM 4113 C C . ILE A 1 539 ? -2.828 -4.005 -21.246 1.00 93.62 539 ILE A C 1
ATOM 4115 O O . ILE A 1 539 ? -2.565 -5.187 -21.427 1.00 93.62 539 ILE A O 1
ATOM 4119 N N . ASN A 1 540 ? -3.982 -3.449 -21.628 1.00 89.31 540 ASN A N 1
ATOM 4120 C CA . ASN A 1 540 ? -5.075 -4.175 -22.291 1.00 89.31 540 ASN A CA 1
ATOM 4121 C C . ASN A 1 540 ? -5.565 -5.430 -21.528 1.00 89.31 540 ASN A C 1
ATOM 4123 O O . ASN A 1 540 ? -5.773 -6.465 -22.158 1.00 89.31 540 ASN A O 1
ATOM 4127 N N . LEU A 1 541 ? -5.758 -5.341 -20.205 1.00 95.25 541 LEU A N 1
ATOM 4128 C CA . LEU A 1 541 ? -6.516 -6.374 -19.484 1.00 95.25 541 LEU A CA 1
ATOM 4129 C C . LEU A 1 541 ? -7.949 -6.451 -20.025 1.00 95.25 541 LEU A C 1
ATOM 4131 O O . LEU A 1 541 ? -8.517 -5.415 -20.389 1.00 95.25 541 LEU A O 1
ATOM 4135 N N . SER A 1 542 ? -8.522 -7.651 -20.063 1.00 96.25 542 SER A N 1
ATOM 4136 C CA . SER A 1 542 ? -9.944 -7.836 -20.350 1.00 96.25 542 SER A CA 1
ATOM 4137 C C . SER A 1 542 ? -10.815 -7.356 -19.184 1.00 96.25 542 SER A C 1
ATOM 4139 O O . SER A 1 542 ? -10.371 -7.282 -18.036 1.00 96.25 542 SER A O 1
ATOM 4141 N N . ASP A 1 543 ? -12.094 -7.100 -19.462 1.00 95.50 543 ASP A N 1
ATOM 4142 C CA . ASP A 1 543 ? -13.079 -6.745 -18.431 1.00 95.50 543 ASP A CA 1
ATOM 4143 C C . ASP A 1 543 ? -13.381 -7.910 -17.466 1.00 95.50 543 ASP A C 1
ATOM 4145 O O . ASP A 1 543 ? -14.014 -7.708 -16.430 1.00 95.50 543 ASP A O 1
ATOM 4149 N N . PHE A 1 544 ? -12.903 -9.120 -17.780 1.00 95.50 544 PHE A N 1
ATOM 4150 C CA . PHE A 1 544 ? -13.105 -10.347 -17.006 1.00 95.50 544 PHE A CA 1
ATOM 4151 C C . PHE A 1 544 ? -11.838 -10.818 -16.282 1.00 95.50 544 PHE A C 1
ATOM 4153 O O . PHE A 1 544 ? -11.806 -11.945 -15.789 1.00 95.50 544 PHE A O 1
ATOM 4160 N N . VAL A 1 545 ? -10.795 -9.984 -16.220 1.00 97.25 545 VAL A N 1
ATOM 4161 C CA . VAL A 1 545 ? -9.535 -10.310 -15.542 1.00 97.25 545 VAL A CA 1
ATOM 4162 C C . VAL A 1 545 ? -9.770 -10.771 -14.101 1.00 97.25 545 VAL A C 1
ATOM 4164 O O . VAL A 1 545 ? -10.436 -10.107 -13.312 1.00 97.25 545 VAL A O 1
ATOM 4167 N N . GLU A 1 546 ? -9.184 -11.899 -13.730 1.00 97.19 546 GLU A N 1
ATOM 4168 C CA . GLU A 1 546 ? -9.269 -12.509 -12.405 1.00 97.19 546 GLU A CA 1
ATOM 4169 C C . GLU A 1 546 ? -7.923 -12.449 -11.668 1.00 97.19 546 GLU A C 1
ATOM 4171 O O . GLU A 1 546 ? -6.926 -11.912 -12.155 1.00 97.19 546 GLU A O 1
ATOM 4176 N N . GLY A 1 547 ? -7.890 -12.979 -10.448 1.00 97.00 547 GLY A N 1
ATOM 4177 C CA . GLY A 1 547 ? -6.710 -13.012 -9.583 1.00 97.00 547 GLY A CA 1
ATOM 4178 C C . GLY A 1 547 ? -6.847 -12.095 -8.374 1.00 97.00 547 GLY A C 1
ATOM 4179 O O . GLY A 1 547 ? -7.709 -11.214 -8.334 1.00 97.00 547 GLY A O 1
ATOM 4180 N N . VAL A 1 548 ? -5.981 -12.289 -7.376 1.00 96.75 548 VAL A N 1
ATOM 4181 C CA . VAL A 1 548 ? -5.990 -11.494 -6.131 1.00 96.75 548 VAL A CA 1
ATOM 4182 C C . VAL A 1 548 ? -5.940 -9.989 -6.421 1.00 96.75 548 VAL A C 1
ATOM 4184 O O . VAL A 1 548 ? -6.736 -9.229 -5.870 1.00 96.75 548 VAL A O 1
ATOM 4187 N N . LEU A 1 549 ? -5.034 -9.572 -7.309 1.00 97.31 549 LEU A N 1
ATOM 4188 C CA . LEU A 1 549 ? -4.890 -8.195 -7.773 1.00 97.31 549 LEU A CA 1
ATOM 4189 C C . LEU A 1 549 ? -5.716 -7.940 -9.039 1.00 97.31 549 LEU A C 1
ATOM 4191 O O . LEU A 1 549 ? -6.370 -6.904 -9.131 1.00 97.31 549 LEU A O 1
ATOM 4195 N N . GLY A 1 550 ? -5.713 -8.873 -9.993 1.00 97.25 550 GLY A N 1
ATOM 4196 C CA . GLY A 1 550 ? -6.325 -8.694 -11.311 1.00 97.25 550 GLY A CA 1
ATOM 4197 C C . GLY A 1 550 ? -7.801 -8.302 -11.253 1.00 97.25 550 GLY A C 1
ATOM 4198 O O . GLY A 1 550 ? -8.172 -7.299 -11.853 1.00 97.25 550 GLY A O 1
ATOM 4199 N N . LYS A 1 551 ? -8.611 -8.964 -10.416 1.00 95.81 551 LYS A N 1
ATOM 4200 C CA . LYS A 1 551 ? -10.048 -8.651 -10.270 1.00 95.81 551 LYS A CA 1
ATOM 4201 C C . LYS A 1 551 ? -10.342 -7.188 -9.925 1.00 95.81 551 LYS A C 1
ATOM 4203 O O . LYS A 1 551 ? -11.404 -6.674 -10.244 1.00 95.81 551 LYS A O 1
ATOM 4208 N N . THR A 1 552 ? -9.394 -6.499 -9.284 1.00 96.31 552 THR A N 1
ATOM 4209 C CA . THR A 1 552 ? -9.545 -5.087 -8.898 1.00 96.31 552 THR A CA 1
ATOM 4210 C C . THR A 1 552 ? -9.487 -4.117 -10.080 1.00 96.31 552 THR A C 1
ATOM 4212 O O . THR A 1 552 ? -9.722 -2.925 -9.895 1.00 96.31 552 THR A O 1
ATOM 4215 N N . TYR A 1 553 ? -9.163 -4.617 -11.275 1.00 96.12 553 TYR A N 1
ATOM 4216 C CA . TYR A 1 553 ? -9.148 -3.871 -12.531 1.00 96.12 553 TYR A CA 1
ATOM 4217 C C . TYR A 1 553 ? -10.429 -4.051 -13.357 1.00 96.12 553 TYR A C 1
ATOM 4219 O O . TYR A 1 553 ? -10.573 -3.363 -14.366 1.00 96.12 553 TYR A O 1
ATOM 4227 N N . GLN A 1 554 ? -11.358 -4.926 -12.948 1.00 95.00 554 GLN A N 1
ATOM 4228 C CA . GLN A 1 554 ? -12.628 -5.073 -13.663 1.00 95.00 554 GLN A CA 1
ATOM 4229 C C . GLN A 1 554 ? -13.463 -3.780 -13.533 1.00 95.00 554 GLN A C 1
ATOM 4231 O O . GLN A 1 554 ? -13.493 -3.189 -12.447 1.00 95.00 554 GLN A O 1
ATOM 4236 N N . PRO A 1 555 ? -14.175 -3.344 -14.591 1.00 89.31 555 PRO A N 1
ATOM 4237 C CA . PRO A 1 555 ? -14.936 -2.089 -14.588 1.00 89.31 555 PRO A CA 1
ATOM 4238 C C . PRO A 1 555 ? -15.966 -1.968 -13.457 1.00 89.31 555 PRO A C 1
ATOM 4240 O O . PRO A 1 555 ? -16.105 -0.897 -12.863 1.00 89.31 555 PRO A O 1
ATOM 4243 N N . ASP A 1 556 ? -16.640 -3.074 -13.134 1.00 87.38 556 ASP A N 1
ATOM 4244 C CA . ASP A 1 556 ? -17.717 -3.135 -12.139 1.00 87.38 556 ASP A CA 1
ATOM 4245 C C . ASP A 1 556 ? -17.258 -3.714 -10.791 1.00 87.38 556 ASP A C 1
ATOM 4247 O O . ASP A 1 556 ? -18.077 -4.029 -9.920 1.00 87.38 556 ASP A O 1
ATOM 4251 N N . TYR A 1 557 ? -15.945 -3.863 -10.585 1.00 89.94 557 TYR A N 1
ATOM 4252 C CA . TYR A 1 557 ? -15.428 -4.392 -9.332 1.00 89.94 557 TYR A CA 1
ATOM 4253 C C . TYR A 1 557 ? -15.715 -3.442 -8.170 1.00 89.94 557 TYR A C 1
ATOM 4255 O O . TYR A 1 557 ? -15.253 -2.300 -8.117 1.00 89.94 557 TYR A O 1
ATOM 4263 N N . VAL A 1 558 ? -16.420 -3.963 -7.168 1.00 87.62 558 VAL A N 1
ATOM 4264 C CA . VAL A 1 558 ? -16.605 -3.294 -5.884 1.00 87.62 558 VAL A CA 1
ATOM 4265 C C . VAL A 1 558 ? -15.804 -4.045 -4.838 1.00 87.62 558 VAL A C 1
ATOM 4267 O O . VAL A 1 558 ? -16.129 -5.174 -4.472 1.00 87.62 558 VAL A O 1
ATOM 4270 N N . SER A 1 559 ? -14.751 -3.402 -4.336 1.00 87.25 559 SER A N 1
ATOM 4271 C CA . SER A 1 559 ? -13.895 -4.016 -3.328 1.00 87.25 559 SER A CA 1
ATOM 4272 C C . SER A 1 559 ? -14.686 -4.351 -2.058 1.00 87.25 559 SER A C 1
ATOM 4274 O O . SER A 1 559 ? -15.242 -3.441 -1.435 1.00 87.25 559 SER A O 1
ATOM 4276 N N . PRO A 1 560 ? -14.718 -5.629 -1.630 1.00 85.88 560 PRO A N 1
ATOM 4277 C CA . PRO A 1 560 ? -15.434 -6.045 -0.426 1.00 85.88 560 PRO A CA 1
ATOM 4278 C C . PRO A 1 560 ? -14.656 -5.703 0.852 1.00 85.88 560 PRO A C 1
ATOM 4280 O O . PRO A 1 560 ? -15.151 -5.906 1.960 1.00 85.88 560 PRO A O 1
ATOM 4283 N N . VAL A 1 561 ? -13.414 -5.228 0.718 1.00 85.50 561 VAL A N 1
ATOM 4284 C CA . VAL A 1 561 ? -12.550 -4.930 1.858 1.00 85.50 561 VAL A CA 1
ATOM 4285 C C . VAL A 1 561 ? -13.043 -3.676 2.576 1.00 85.50 561 VAL A C 1
ATOM 4287 O O . VAL A 1 561 ? -13.383 -2.658 1.966 1.00 85.50 561 VAL A O 1
ATOM 4290 N N . LYS A 1 562 ? -13.081 -3.736 3.907 1.00 77.75 562 LYS A N 1
ATOM 4291 C CA . LYS A 1 562 ? -13.587 -2.641 4.736 1.00 77.75 562 LYS A CA 1
ATOM 4292 C C . LYS A 1 562 ? -12.598 -1.473 4.708 1.00 77.75 562 LYS A C 1
ATOM 4294 O O . LYS A 1 562 ? -11.555 -1.526 5.349 1.00 77.75 562 LYS A O 1
ATOM 4299 N N . LYS A 1 563 ? -12.895 -0.415 3.952 1.00 73.44 563 LYS A N 1
ATOM 4300 C CA . LYS A 1 563 ? -12.048 0.790 3.911 1.00 73.44 563 LYS A CA 1
ATOM 4301 C C . LYS A 1 563 ? -12.013 1.445 5.299 1.00 73.44 563 LYS A C 1
ATOM 4303 O O . LYS A 1 563 ? -13.026 1.458 5.987 1.00 73.44 563 LYS A O 1
ATOM 4308 N N . GLY A 1 564 ? -10.860 1.987 5.694 1.00 65.00 564 GLY A N 1
ATOM 4309 C CA . GLY A 1 564 ? -10.687 2.683 6.979 1.00 65.00 564 GLY A CA 1
ATOM 4310 C C . GLY A 1 564 ? -10.162 1.821 8.131 1.00 65.00 564 GLY A C 1
ATOM 4311 O O . GLY A 1 564 ? -9.655 2.376 9.101 1.00 65.00 564 GLY A O 1
ATOM 4312 N N . VAL A 1 565 ? -10.163 0.486 8.010 1.00 67.44 565 VAL A N 1
ATOM 4313 C CA . VAL A 1 565 ? -9.520 -0.371 9.022 1.00 67.44 565 VAL A CA 1
ATOM 4314 C C . VAL A 1 565 ? -8.001 -0.449 8.796 1.00 67.44 565 VAL A C 1
ATOM 4316 O O . VAL A 1 565 ? -7.560 -0.357 7.650 1.00 67.44 565 VAL A O 1
ATOM 4319 N N . PRO A 1 566 ? -7.175 -0.645 9.843 1.00 59.69 566 PRO A N 1
ATOM 4320 C CA . PRO A 1 566 ? -5.713 -0.635 9.710 1.00 59.69 566 PRO A CA 1
ATOM 4321 C C . PRO A 1 566 ? -5.130 -1.705 8.774 1.00 59.69 566 PRO A C 1
ATOM 4323 O O . PRO A 1 566 ? -4.098 -1.468 8.154 1.00 59.69 566 PRO A O 1
ATOM 4326 N N . MET A 1 567 ? -5.773 -2.874 8.679 1.00 75.38 567 MET A N 1
ATOM 4327 C CA . MET A 1 567 ? -5.369 -3.981 7.802 1.00 75.38 567 MET A CA 1
ATOM 4328 C C . MET A 1 567 ? -6.607 -4.562 7.107 1.00 75.38 567 MET A C 1
ATOM 4330 O O . MET A 1 567 ? -7.186 -5.543 7.582 1.00 75.38 567 MET A O 1
ATOM 4334 N N . PRO A 1 568 ? -7.088 -3.917 6.033 1.00 82.38 568 PRO A N 1
ATOM 4335 C CA . PRO A 1 568 ? -8.255 -4.387 5.303 1.00 82.38 568 PRO A CA 1
ATOM 4336 C C . PRO A 1 568 ? -7.901 -5.686 4.582 1.00 82.38 568 PRO A C 1
ATOM 4338 O O . PRO A 1 568 ? -7.156 -5.685 3.608 1.00 82.38 568 PRO A O 1
ATOM 4341 N N . MET A 1 569 ? -8.410 -6.805 5.090 1.00 86.81 569 MET A N 1
ATOM 4342 C CA . MET A 1 569 ? -8.100 -8.131 4.563 1.00 86.81 569 MET A CA 1
ATOM 4343 C C . MET A 1 569 ? -8.966 -8.468 3.355 1.00 86.81 569 MET A C 1
ATOM 4345 O O . MET A 1 569 ? -10.192 -8.345 3.403 1.00 86.81 569 MET A O 1
ATOM 4349 N N . MET A 1 570 ? -8.331 -8.972 2.304 1.00 88.31 570 MET A N 1
ATOM 4350 C CA . MET A 1 570 ? -9.002 -9.588 1.173 1.00 88.31 570 MET A CA 1
ATOM 4351 C C . MET A 1 570 ? -9.031 -11.107 1.349 1.00 88.31 570 MET A C 1
ATOM 4353 O O . MET A 1 570 ? -7.994 -11.745 1.496 1.00 88.31 570 MET A O 1
ATOM 4357 N N . GLY A 1 571 ? -10.235 -11.680 1.344 1.00 83.44 571 GLY A N 1
ATOM 4358 C CA . GLY A 1 571 ? -10.433 -13.130 1.333 1.00 83.44 571 GLY A CA 1
ATOM 4359 C C . GLY A 1 571 ? -10.425 -13.729 -0.078 1.00 83.44 571 GLY A C 1
ATOM 4360 O O . GLY A 1 571 ? -10.222 -13.029 -1.073 1.00 83.44 571 GLY A O 1
ATOM 4361 N N . GLY A 1 572 ? -10.726 -15.029 -0.155 1.00 80.94 572 GLY A N 1
ATOM 4362 C CA . GLY A 1 572 ? -10.796 -15.782 -1.414 1.00 80.94 572 GLY A CA 1
ATOM 4363 C C . GLY A 1 572 ? -9.480 -16.445 -1.819 1.00 80.94 572 GLY A C 1
ATOM 4364 O O . GLY A 1 572 ? -9.246 -16.649 -3.004 1.00 80.94 572 GLY A O 1
ATOM 4365 N N . GLU A 1 573 ? -8.626 -16.761 -0.846 1.00 82.38 573 GLU A N 1
ATOM 4366 C CA . GLU A 1 573 ? -7.373 -17.497 -1.045 1.00 82.38 573 GLU A CA 1
ATOM 4367 C C . GLU A 1 573 ? -7.580 -18.796 -1.838 1.00 82.38 573 GLU A C 1
ATOM 4369 O O . GLU A 1 573 ? -6.883 -19.055 -2.816 1.00 82.38 573 GLU A O 1
ATOM 4374 N N . ASP A 1 574 ? -8.619 -19.554 -1.494 1.00 89.81 574 ASP A N 1
ATOM 4375 C CA . ASP A 1 574 ? -8.965 -20.830 -2.118 1.00 89.81 574 ASP A CA 1
ATOM 4376 C C . ASP A 1 574 ? -9.356 -20.712 -3.602 1.00 89.81 574 ASP A C 1
ATOM 4378 O O . ASP A 1 574 ? -9.299 -21.702 -4.334 1.00 89.81 574 ASP A O 1
ATOM 4382 N N . LYS A 1 575 ? -9.776 -19.521 -4.053 1.00 94.19 575 LYS A N 1
ATOM 4383 C CA . LYS A 1 575 ? -10.132 -19.268 -5.456 1.00 94.19 575 LYS A CA 1
ATOM 4384 C C . LYS A 1 575 ? -8.905 -19.155 -6.350 1.00 94.19 575 LYS A C 1
ATOM 4386 O O . LYS A 1 575 ? -8.968 -19.541 -7.516 1.00 94.19 575 LYS A O 1
ATOM 4391 N N . TYR A 1 576 ? -7.824 -18.615 -5.795 1.00 96.50 576 TYR A N 1
ATOM 4392 C CA . TYR A 1 576 ? -6.629 -18.228 -6.538 1.00 96.50 576 TYR A CA 1
ATOM 4393 C C . TYR A 1 576 ? -5.406 -19.075 -6.202 1.00 96.50 576 TYR A C 1
ATOM 4395 O O . TYR A 1 576 ? -4.359 -18.874 -6.805 1.00 96.50 576 TYR A O 1
ATOM 4403 N N . GLN A 1 577 ? -5.514 -20.022 -5.273 1.00 97.31 577 GLN A N 1
ATOM 4404 C CA . GLN A 1 577 ? -4.445 -20.971 -4.990 1.00 97.31 577 GLN A CA 1
ATOM 4405 C C . GLN A 1 577 ? -4.121 -21.806 -6.235 1.00 97.31 577 GLN A C 1
ATOM 4407 O O . GLN A 1 577 ? -5.014 -22.411 -6.834 1.00 97.31 577 GLN A O 1
ATOM 4412 N N . THR A 1 578 ? -2.843 -21.848 -6.605 1.00 96.69 578 THR A N 1
ATOM 4413 C CA . THR A 1 578 ? -2.330 -22.673 -7.700 1.00 96.69 578 THR A CA 1
ATOM 4414 C C . THR A 1 578 ? -1.519 -23.850 -7.141 1.00 96.69 578 THR A C 1
ATOM 4416 O O . THR A 1 578 ? -0.840 -23.708 -6.120 1.00 96.69 578 THR A O 1
ATOM 4419 N N . PRO A 1 579 ? -1.534 -25.029 -7.794 1.00 96.25 579 PRO A N 1
ATOM 4420 C CA . PRO A 1 579 ? -0.736 -26.183 -7.363 1.00 96.25 579 PRO A CA 1
ATOM 4421 C C . PRO A 1 579 ? 0.778 -25.933 -7.346 1.00 96.25 579 PRO A C 1
ATOM 4423 O O . PRO A 1 579 ? 1.510 -26.541 -6.571 1.00 96.25 579 PRO A O 1
ATOM 4426 N N . SER A 1 580 ? 1.262 -25.052 -8.221 1.00 96.69 580 SER A N 1
ATOM 4427 C CA . SER A 1 580 ? 2.666 -24.660 -8.306 1.00 96.69 580 SER A CA 1
ATOM 4428 C C . SER A 1 580 ? 2.790 -23.243 -8.856 1.00 96.69 580 SER A C 1
ATOM 4430 O O . SER A 1 580 ? 1.841 -22.705 -9.435 1.00 96.69 580 SER A O 1
ATOM 4432 N N . LEU A 1 581 ? 3.983 -22.656 -8.732 1.00 96.50 581 LEU A N 1
ATOM 4433 C CA . LEU A 1 581 ? 4.299 -21.349 -9.309 1.00 96.50 581 LEU A CA 1
ATOM 4434 C C . LEU A 1 581 ? 4.054 -21.305 -10.832 1.00 96.50 581 LEU A C 1
ATOM 4436 O O . LEU A 1 581 ? 3.680 -20.269 -11.369 1.00 96.50 581 LEU A O 1
ATOM 4440 N N . PHE A 1 582 ? 4.200 -22.438 -11.520 1.00 95.75 582 PHE A N 1
ATOM 4441 C CA . PHE A 1 582 ? 4.075 -22.551 -12.978 1.00 95.75 582 PHE A CA 1
ATOM 4442 C C . PHE A 1 582 ? 2.691 -22.992 -13.457 1.00 95.75 582 PHE A C 1
ATOM 4444 O O . PHE A 1 582 ? 2.439 -23.018 -14.662 1.00 95.75 582 PHE A O 1
ATOM 4451 N N . SER A 1 583 ? 1.815 -23.404 -12.538 1.00 94.94 583 SER A N 1
ATOM 4452 C CA . SER A 1 583 ? 0.500 -23.924 -12.891 1.00 94.94 583 SER A CA 1
ATOM 4453 C C . SER A 1 583 ? -0.436 -22.790 -13.286 1.00 94.94 583 SER A C 1
ATOM 4455 O O . SER A 1 583 ? -0.590 -21.820 -12.548 1.00 94.94 583 SER A O 1
ATOM 4457 N N . THR A 1 584 ? -1.113 -22.942 -14.420 1.00 95.88 584 THR A N 1
ATOM 4458 C CA . THR A 1 584 ? -2.155 -22.006 -14.854 1.00 95.88 584 THR A CA 1
ATOM 4459 C C . THR A 1 584 ? -3.514 -22.298 -14.207 1.00 95.88 584 THR A C 1
ATOM 4461 O O . THR A 1 584 ? -4.482 -21.574 -14.407 1.00 95.88 584 THR A O 1
ATOM 4464 N N . LEU A 1 585 ? -3.599 -23.358 -13.396 1.00 95.81 585 LEU A N 1
ATOM 4465 C CA . LEU A 1 585 ? -4.848 -23.854 -12.834 1.00 95.81 585 LEU A CA 1
ATOM 4466 C C . LEU A 1 585 ? -5.135 -23.232 -11.462 1.00 95.81 585 LEU A C 1
ATOM 4468 O O . LEU A 1 585 ? -4.344 -23.366 -10.530 1.00 95.81 585 LEU A O 1
ATOM 4472 N N . CYS A 1 586 ? -6.312 -22.626 -11.328 1.00 95.31 586 CYS A N 1
ATOM 4473 C CA . CYS A 1 586 ? -6.973 -22.303 -10.063 1.00 95.31 586 CYS A CA 1
ATOM 4474 C C . CYS A 1 586 ? -8.491 -22.201 -10.293 1.00 95.31 586 CYS A C 1
ATOM 4476 O O . CYS A 1 586 ? -8.934 -22.163 -11.440 1.00 95.31 586 CYS A O 1
ATOM 4478 N N . LYS A 1 587 ? -9.311 -22.154 -9.232 1.00 96.31 587 LYS A N 1
ATOM 4479 C CA . LYS A 1 587 ? -10.787 -22.203 -9.362 1.00 96.31 587 LYS A CA 1
ATOM 4480 C C . LYS A 1 587 ? -11.377 -21.051 -10.183 1.00 96.31 587 LYS A C 1
ATOM 4482 O O . LYS A 1 587 ? -12.457 -21.208 -10.740 1.00 96.31 587 LYS A O 1
ATOM 4487 N N . ALA A 1 588 ? -10.708 -19.900 -10.193 1.00 96.12 588 ALA A N 1
ATOM 4488 C CA . ALA A 1 588 ? -11.125 -18.705 -10.925 1.00 96.12 588 ALA A CA 1
ATOM 4489 C C . ALA A 1 588 ? -10.133 -18.300 -12.030 1.00 96.12 588 ALA A C 1
ATOM 4491 O O . ALA A 1 588 ? -10.293 -17.242 -12.631 1.00 96.12 588 ALA A O 1
ATOM 4492 N N . CYS A 1 589 ? -9.093 -19.102 -12.281 1.00 96.31 589 CYS A N 1
ATOM 4493 C CA . CYS A 1 589 ? -8.112 -18.798 -13.318 1.00 96.31 589 CYS A CA 1
ATOM 4494 C C . CYS A 1 589 ? -8.753 -18.958 -14.693 1.00 96.31 589 CYS A C 1
ATOM 4496 O O . CYS A 1 589 ? -9.578 -19.846 -14.904 1.00 96.31 589 CYS A O 1
ATOM 4498 N N . ARG A 1 590 ? -8.356 -18.086 -15.614 1.00 95.81 590 ARG A N 1
ATOM 4499 C CA . ARG A 1 590 ? -8.916 -18.003 -16.965 1.00 95.81 590 ARG A CA 1
ATOM 4500 C C . ARG A 1 590 ? -7.886 -18.238 -18.057 1.00 95.81 590 ARG A C 1
ATOM 4502 O O . ARG A 1 590 ? -8.254 -18.599 -19.164 1.00 95.81 590 ARG A O 1
ATOM 4509 N N . PHE A 1 591 ? -6.612 -18.014 -17.749 1.00 96.62 591 PHE A N 1
ATOM 4510 C CA . PHE A 1 591 ? -5.547 -18.183 -18.721 1.00 96.62 591 PHE A CA 1
ATOM 4511 C C . PHE A 1 591 ? -5.433 -19.649 -19.147 1.00 96.62 591 PHE A C 1
ATOM 4513 O O . PHE A 1 591 ? -5.188 -20.545 -18.332 1.00 96.62 591 PHE A O 1
ATOM 4520 N N . GLU A 1 592 ? -5.541 -19.871 -20.448 1.00 92.38 592 GLU A N 1
ATOM 4521 C CA . GLU A 1 592 ? -5.288 -21.158 -21.071 1.00 92.38 592 GLU A CA 1
ATOM 4522 C C . GLU A 1 592 ? -3.978 -21.056 -21.839 1.00 92.38 592 GLU A C 1
ATOM 4524 O O . GLU A 1 592 ? -3.866 -20.287 -22.793 1.00 92.38 592 GLU A O 1
ATOM 4529 N N . ARG A 1 593 ? -2.964 -21.821 -21.413 1.00 88.50 593 ARG A N 1
ATOM 4530 C CA . ARG A 1 593 ? -1.688 -21.845 -22.127 1.00 88.50 593 ARG A CA 1
ATOM 4531 C C . ARG A 1 593 ? -1.935 -22.423 -23.526 1.00 88.50 593 ARG A C 1
ATOM 4533 O O . ARG A 1 593 ? -2.353 -23.583 -23.609 1.00 88.50 593 ARG A O 1
ATOM 4540 N N . PRO A 1 594 ? -1.653 -21.676 -24.607 1.00 82.94 594 PRO A N 1
ATOM 4541 C CA . PRO A 1 594 ? -1.690 -22.222 -25.950 1.00 82.94 594 PRO A CA 1
ATOM 4542 C C . PRO A 1 594 ? -0.796 -23.459 -26.013 1.00 82.94 594 PRO A C 1
ATOM 4544 O O . PRO A 1 594 ? 0.334 -23.456 -25.517 1.00 82.94 594 PRO A O 1
ATOM 4547 N N . SER A 1 595 ? -1.308 -24.540 -26.600 1.00 70.75 595 SER A N 1
ATOM 4548 C CA . SER A 1 595 ? -0.451 -25.675 -26.935 1.00 70.75 595 SER A CA 1
ATOM 4549 C C . SER A 1 595 ? 0.604 -25.167 -27.909 1.00 70.75 595 SER A C 1
ATOM 4551 O O . SER A 1 595 ? 0.237 -24.534 -28.899 1.00 70.75 595 SER A O 1
ATOM 4553 N N . ALA A 1 596 ? 1.890 -25.411 -27.629 1.00 58.62 596 ALA A N 1
ATOM 4554 C CA . ALA A 1 596 ? 2.942 -25.156 -28.605 1.00 58.62 596 ALA A CA 1
ATOM 4555 C C . ALA A 1 596 ? 2.511 -25.849 -29.899 1.00 58.62 596 ALA A C 1
ATOM 4557 O O . ALA A 1 596 ? 2.306 -27.066 -29.908 1.00 58.62 596 ALA A O 1
ATOM 4558 N N . VAL A 1 597 ? 2.250 -25.069 -30.948 1.00 43.91 597 VAL A N 1
ATOM 4559 C CA . VAL A 1 597 ? 1.869 -25.632 -32.236 1.00 43.91 597 VAL A CA 1
ATOM 4560 C C . VAL A 1 597 ? 3.018 -26.549 -32.626 1.00 43.91 597 VAL A C 1
ATOM 4562 O O . VAL A 1 597 ? 4.153 -26.099 -32.756 1.00 43.91 597 VAL A O 1
ATOM 4565 N N . ALA A 1 598 ? 2.740 -27.847 -32.743 1.00 37.53 598 ALA A N 1
ATOM 4566 C CA . ALA A 1 598 ? 3.646 -28.759 -33.409 1.00 37.53 598 ALA A CA 1
ATOM 4567 C C . ALA A 1 598 ? 3.766 -28.250 -34.845 1.00 37.53 598 ALA A C 1
ATOM 4569 O O . ALA A 1 598 ? 2.860 -28.444 -35.656 1.00 37.53 598 ALA A O 1
ATOM 4570 N N . THR A 1 599 ? 4.833 -27.511 -35.125 1.00 33.66 599 THR A N 1
ATOM 4571 C CA . THR A 1 599 ? 5.214 -27.144 -36.480 1.00 33.66 599 THR A CA 1
ATOM 4572 C C . THR A 1 599 ? 5.479 -28.458 -37.213 1.00 33.66 599 THR A C 1
ATOM 4574 O O . THR A 1 599 ? 6.431 -29.166 -36.883 1.00 33.66 599 THR A O 1
ATOM 4577 N N . ILE A 1 600 ? 4.564 -28.828 -38.113 1.00 31.92 600 ILE A N 1
ATOM 4578 C CA . ILE A 1 600 ? 4.716 -29.949 -39.053 1.00 31.92 600 ILE A CA 1
ATOM 4579 C C . ILE A 1 600 ? 5.692 -29.535 -40.150 1.00 31.92 600 ILE A C 1
ATOM 4581 O O . ILE A 1 600 ? 5.567 -28.379 -40.621 1.00 31.92 600 ILE A O 1
#

pLDDT: mean 80.38, std 22.68, range [24.7, 98.75]

Radius of gyration: 31.92 Å; chains: 1; bounding box: 77×91×85 Å

Organism: Corchorus capsularis (NCBI:txid210143)

Foldseek 3Di:
DFEEEEAVQFADSVLVQVLCVVVVHHYDYDQALVVLVVGQEYEHHAGDLQSSQVSCVVRVNLVSLLVCLVVLRFYEYEFSGLVQQEPAEPPADPPGGHHSYDFDFYKYFLPLAFQQSWDWDWKAFAPVLCVVDDDRTDTFTAGSFIFTPDHDPQKDQRTKDWDQPPDDDDDDDDDDDDDDDRDPTDITGAWIDHQSYTYGRTHSSVDPDSSVVVVNVVSNVVSVVVPVVVPDPDPDDDDDDDDDDDDDDDDDDDDDDDDDDDDDDDDDDDDDDDDDDDDDDDDDDDDDDDPPPPPQPVQFPQWDWDDADPLATWTQRCDPDPLHRDIETADPQARAQQDAALVVGFHWRQTSTPVRYTDTHRLAFDCQDEQWFDALTWHQAPLRDIAHEQFDAQFKFFQKFFAFWTKIFGWHWFDFPPDPGTRIFTFKIWIDGAQKTKMWGFAWFLDDDPQDARIWIDIRPHTDDQDSDDQSWDWDDDPVWIWIWHRSHNHQWTWIDTPQFKIKTKGWDFCDPVNCVSNVRVDDNRTRRIHITMGMDTGPGDLLMDRSRRLSSRPPDDDPFDPNDPHGHDDDSQQTTAPDSPGQDGNSHDYDHDDPPPPD

InterPro domains:
  IPR002161 Pyridoxal 5'-phosphate synthase subunit PdxT/SNO [MF_01615] (4-219)
  IPR002161 Pyridoxal 5'-phosphate synthase subunit PdxT/SNO [PF01174] (6-220)
  IPR002161 Pyridoxal 5'-phosphate synthase subunit PdxT/SNO [PS51130] (3-221)
  IPR002161 Pyridoxal 5'-phosphate synthase subunit PdxT/SNO [TIGR03800] (4-161)
  IPR002161 Pyridoxal 5'-phosphate synthase subunit PdxT/SNO [cd01749] (4-217)
  IPR009646 Root cap [PF06830] (535-591)
  IPR021196 PdxT/SNO family, conserved site [PS01236] (41-51)
  IPR029062 Class I glutamine amidotransferase-like [G3DSA:3.40.50.880] (1-231)
  IPR029062 Class I glutamine amidotransferase-like [SSF52317] (3-220)

Sequence (600 aa):
MAVVGVLALQGSFNEHIAALRRLGVKGVEIRKPEQLQDISSLIIPGGESTTMAKLAQFHNLFPALREFVQMGKPVWGTCAGLIFLANKAVGQKEGGQDLVGGLDCTVHRNYFGSQIQSFEADLLVPELASKEGGPETFRGIFIRAPAVLEVGPEVQVLADYPIRSNKVLYSSAAVEIQEENAVPEKKVIVAIKQGNLLGTAFHPELTEDTRWHSYFLKMAEAAMVHGDDKGNKGNGNNENGNNGNGNGNGNGNGNGNGNGNGNGNGNNGNGNGNGNGNGNDNGNGNNGNGKDKNKNDKDEENYKVLKPYNGQEQALCKGKGACSNKILVCPAECPERKPKKNKKHKACHVNCGSKCEATCKWRKPKCDGYGSLCYDPRFVGGDGVMFYFHGSKDGNFAIVSDDKLQINAHFIGTRPQGRTRDFTWVQALAVIFDTHTLVIAAKRVSHWDDNVDALSVSWDGETINVPYDGEAEWRGNGEEREVVVERTDDKNSVKVKVAGLVEIDIRVRPIGKEENRVHNYQLPGDDAFAHLETQFKFINLSDFVEGVLGKTYQPDYVSPVKKGVPMPMMGGEDKYQTPSLFSTLCKACRFERPSAVATI